Protein AF-0000000078955611 (afdb_homodimer)

Radius of gyration: 29.99 Å; Cα contacts (8 Å, |Δi|>4): 1237; chains: 2; bounding box: 59×89×64 Å

Organism: Drosophila grimshawi (NCBI:txid7222)

Foldseek 3Di:
DWKFKAQFLQLVLLVLLLVCLQAQKWKWKQDPFFIKTWDAGPVNQKIKIKTFGSVNTPDTDDPDIAIFIDGSVVVNVVSVVADRRWMWMWDADRPGQKIWIWTADDVRPDIDIDIDGTDDDDDDPDDDDDDDFQKKKKAFLVVLLVLLVVLVVAAQKWKWKQDQQFIWIKHHHDVGIDIDTDGQDPVRNMDMDHNDIDMFMFGSVVSNSNSSSNVQARMWMWGHDPQFWIWIWDARPPGMIMIMTGGTDDPPDD/DWKFKAQFLQLVLLVLLLVVLQAQKWKWKQDPFFIKTWDAGPVNQKIKIKTFGNVNTPDTDDPDIDIFIDGSVVVNVVSVVADRRWMWMWDADRPGQKIKIWTAHVVRPDIDIDIGGTDDDDDDPDDDDDDDFQKKKKAFLVVLLVLLVVQVVAAQKWKWKDDQQFIWIKHHHDVGIDIDTDGADPVRNMDMDHNDIDIFMFGSVVSNSNSSSNVQARMWMWGHDPQFWIWIWDARPPGMIMIMTGGTDDPPDD

Nearest PDB structures (foldseek):
  5yco-assembly1_D  TM=9.858E-01  e=3.633E-37  Homo sapiens
  5iy4-assembly1_A  TM=9.837E-01  e=1.226E-36  Homo sapiens
  6gis-assembly1_B  TM=9.805E-01  e=6.939E-35  Homo sapiens
  5t9d-assembly1_A  TM=9.634E-01  e=1.148E-28  Saccharomyces cerevisiae S288C
  7tku-assembly1_G  TM=9.289E-01  e=5.915E-29  Saccharomyces cerevisiae

Structure (mmCIF, N/CA/C/O backbone):
data_AF-0000000078955611-model_v1
#
loop_
_entity.id
_entity.type
_entity.pdbx_description
1 polymer 'Proliferating cell nuclear antigen'
#
loop_
_atom_site.group_PDB
_atom_site.id
_atom_site.type_symbol
_atom_site.label_atom_id
_atom_site.label_alt_id
_atom_site.label_comp_id
_atom_site.label_asym_id
_atom_site.label_entity_id
_atom_site.label_seq_id
_atom_site.pdbx_PDB_ins_code
_atom_site.Cartn_x
_atom_site.Cartn_y
_atom_site.Cartn_z
_atom_site.occupancy
_atom_site.B_iso_or_equiv
_atom_site.auth_seq_id
_atom_site.auth_comp_id
_atom_site.auth_asym_id
_atom_site.auth_atom_id
_atom_site.pdbx_PDB_model_num
ATOM 1 N N . MET A 1 1 ? 25.828 -14.945 -8.719 1 92.38 1 MET A N 1
ATOM 2 C CA . MET A 1 1 ? 24.969 -13.773 -8.555 1 92.38 1 MET A CA 1
ATOM 3 C C . MET A 1 1 ? 23.703 -13.906 -9.406 1 92.38 1 MET A C 1
ATOM 5 O O . MET A 1 1 ? 23.766 -14.367 -10.547 1 92.38 1 MET A O 1
ATOM 9 N N . PHE A 1 2 ? 22.688 -13.711 -8.867 1 97.75 2 PHE A N 1
ATOM 10 C CA . PHE A 1 2 ? 21.406 -13.703 -9.555 1 97.75 2 PHE A CA 1
ATOM 11 C C . PHE A 1 2 ? 20.844 -12.289 -9.633 1 97.75 2 PHE A C 1
ATOM 13 O O . PHE A 1 2 ? 20.859 -11.547 -8.648 1 97.75 2 PHE A O 1
ATOM 20 N N . GLU A 1 3 ? 20.344 -11.898 -10.797 1 98.38 3 GLU A N 1
ATOM 21 C CA . GLU A 1 3 ? 19.672 -10.617 -11 1 98.38 3 GLU A CA 1
ATOM 22 C C . GLU A 1 3 ? 18.641 -10.703 -12.117 1 98.38 3 GLU A C 1
ATOM 24 O O . GLU A 1 3 ? 18.906 -11.258 -13.18 1 98.38 3 GLU A O 1
ATOM 29 N N . ALA A 1 4 ? 17.469 -10.242 -11.867 1 98.62 4 ALA A N 1
ATOM 30 C CA . ALA A 1 4 ? 16.391 -10.188 -12.852 1 98.62 4 ALA A CA 1
ATOM 31 C C . ALA A 1 4 ? 15.641 -8.867 -12.773 1 98.62 4 ALA A C 1
ATOM 33 O O . ALA A 1 4 ? 15.32 -8.391 -11.68 1 98.62 4 ALA A O 1
ATOM 34 N N . ARG A 1 5 ? 15.344 -8.227 -13.953 1 98.56 5 ARG A N 1
ATOM 35 C CA . ARG A 1 5 ? 14.68 -6.93 -13.984 1 98.56 5 ARG A CA 1
ATOM 36 C C . ARG A 1 5 ? 13.422 -6.98 -14.844 1 98.56 5 ARG A C 1
ATOM 38 O O . ARG A 1 5 ? 13.438 -7.535 -15.945 1 98.56 5 ARG A O 1
ATOM 45 N N . LEU A 1 6 ? 12.336 -6.5 -14.297 1 97.75 6 LEU A N 1
ATOM 46 C CA . LEU A 1 6 ? 11.094 -6.273 -15.023 1 97.75 6 LEU A CA 1
ATOM 47 C C . LEU A 1 6 ? 10.82 -4.781 -15.18 1 97.75 6 LEU A C 1
ATOM 49 O O . LEU A 1 6 ? 11.055 -4.004 -14.25 1 97.75 6 LEU A O 1
ATOM 53 N N . GLY A 1 7 ? 10.234 -4.383 -16.312 1 95.25 7 GLY A N 1
ATOM 54 C CA . GLY A 1 7 ? 9.93 -2.986 -16.562 1 95.25 7 GLY A CA 1
ATOM 55 C C . GLY A 1 7 ? 8.734 -2.484 -15.773 1 95.25 7 GLY A C 1
ATOM 56 O O . GLY A 1 7 ? 8.531 -1.275 -15.633 1 95.25 7 GLY A O 1
ATOM 57 N N . SER A 1 8 ? 7.949 -3.359 -15.352 1 95.5 8 SER A N 1
ATOM 58 C CA . SER A 1 8 ? 6.789 -3.051 -14.523 1 95.5 8 SER A CA 1
ATOM 59 C C . SER A 1 8 ? 6.621 -4.066 -13.398 1 95.5 8 SER A C 1
ATOM 61 O O . SER A 1 8 ? 6.848 -5.262 -13.602 1 95.5 8 SER A O 1
ATOM 63 N N . THR A 1 9 ? 6.242 -3.512 -12.305 1 97.38 9 THR A N 1
ATOM 64 C CA . THR A 1 9 ? 6.07 -4.359 -11.133 1 97.38 9 THR A CA 1
ATOM 65 C C . THR A 1 9 ? 4.734 -5.098 -11.188 1 97.38 9 THR A C 1
ATOM 67 O O . THR A 1 9 ? 4.531 -6.074 -10.461 1 97.38 9 THR A O 1
ATOM 70 N N . THR A 1 10 ? 3.857 -4.727 -12.047 1 97.75 10 THR A N 1
ATOM 71 C CA . THR A 1 10 ? 2.498 -5.25 -12.125 1 97.75 10 THR A CA 1
ATOM 72 C C . THR A 1 10 ? 2.512 -6.762 -12.336 1 97.75 10 THR A C 1
ATOM 74 O O . THR A 1 10 ? 1.802 -7.5 -11.648 1 97.75 10 THR A O 1
ATOM 77 N N . LEU A 1 11 ? 3.346 -7.195 -13.273 1 97.31 11 LEU A N 1
ATOM 78 C CA . LEU A 1 11 ? 3.395 -8.625 -13.578 1 97.31 11 LEU A CA 1
ATOM 79 C C . LEU A 1 11 ? 3.809 -9.43 -12.352 1 97.31 11 LEU A C 1
ATOM 81 O O . LEU A 1 11 ? 3.176 -10.43 -12.023 1 97.31 11 LEU A O 1
ATOM 85 N N . LEU A 1 12 ? 4.844 -9.016 -11.711 1 97.94 12 LEU A N 1
ATOM 86 C CA . LEU A 1 12 ? 5.336 -9.719 -10.531 1 97.94 12 LEU A CA 1
ATOM 87 C C . LEU A 1 12 ? 4.285 -9.734 -9.43 1 97.94 12 LEU A C 1
ATOM 89 O O . LEU A 1 12 ? 4.105 -10.75 -8.758 1 97.94 12 LEU A O 1
ATOM 93 N N . LYS A 1 13 ? 3.598 -8.648 -9.242 1 98.19 13 LYS A N 1
ATOM 94 C CA . LYS A 1 13 ? 2.506 -8.578 -8.273 1 98.19 13 LYS A CA 1
ATOM 95 C C . LYS A 1 13 ? 1.448 -9.641 -8.562 1 98.19 13 LYS A C 1
ATOM 97 O O . LYS A 1 13 ? 1.018 -10.352 -7.656 1 98.19 13 LYS A O 1
ATOM 102 N N . LYS A 1 14 ? 1.051 -9.711 -9.797 1 98.12 14 LYS A N 1
ATOM 103 C CA . LYS A 1 14 ? 0.023 -10.664 -10.195 1 98.12 14 LYS A CA 1
ATOM 104 C C . LYS A 1 14 ? 0.478 -12.102 -9.93 1 98.12 14 LYS A C 1
ATOM 106 O O . LYS A 1 14 ? -0.3 -12.93 -9.453 1 98.12 14 LYS A O 1
ATOM 111 N N . ILE A 1 15 ? 1.679 -12.367 -10.234 1 98.44 15 ILE A N 1
ATOM 112 C CA . ILE A 1 15 ? 2.232 -13.703 -10.07 1 98.44 15 ILE A CA 1
ATOM 113 C C . ILE A 1 15 ? 2.232 -14.086 -8.594 1 98.44 15 ILE A C 1
ATOM 115 O O . ILE A 1 15 ? 1.737 -15.148 -8.219 1 98.44 15 ILE A O 1
ATOM 119 N N . VAL A 1 16 ? 2.789 -13.242 -7.77 1 98.5 16 VAL A N 1
ATOM 120 C CA . VAL A 1 16 ? 2.902 -13.539 -6.348 1 98.5 16 VAL A CA 1
ATOM 121 C C . VAL A 1 16 ? 1.51 -13.641 -5.727 1 98.5 16 VAL A C 1
ATOM 123 O O . VAL A 1 16 ? 1.27 -14.477 -4.852 1 98.5 16 VAL A O 1
ATOM 126 N N . ASP A 1 17 ? 0.599 -12.789 -6.152 1 98.12 17 ASP A N 1
ATOM 127 C CA . ASP A 1 17 ? -0.78 -12.859 -5.68 1 98.12 17 ASP A CA 1
ATOM 128 C C . ASP A 1 17 ? -1.396 -14.227 -5.992 1 98.12 17 ASP A C 1
ATOM 130 O O . ASP A 1 17 ? -2.113 -14.789 -5.164 1 98.12 17 ASP A O 1
ATOM 134 N N . ALA A 1 18 ? -1.087 -14.703 -7.145 1 98.31 18 ALA A N 1
ATOM 135 C CA . ALA A 1 18 ? -1.608 -15.992 -7.582 1 98.31 18 ALA A CA 1
ATOM 136 C C . ALA A 1 18 ? -1.003 -17.141 -6.77 1 98.31 18 ALA A C 1
ATOM 138 O O . ALA A 1 18 ? -1.663 -18.141 -6.523 1 98.31 18 ALA A O 1
ATOM 139 N N . LEU A 1 19 ? 0.182 -17.016 -6.383 1 98.06 19 LEU A N 1
ATOM 140 C CA . LEU A 1 19 ? 0.903 -18.078 -5.684 1 98.06 19 LEU A CA 1
ATOM 141 C C . LEU A 1 19 ? 0.545 -18.094 -4.199 1 98.06 19 LEU A C 1
ATOM 143 O O . LEU A 1 19 ? 0.319 -19.156 -3.623 1 98.06 19 LEU A O 1
ATOM 147 N N . LYS A 1 20 ? 0.491 -16.922 -3.627 1 97.25 20 LYS A N 1
ATOM 148 C CA . LYS A 1 20 ? 0.401 -16.812 -2.176 1 97.25 20 LYS A CA 1
ATOM 149 C C . LYS A 1 20 ? -0.937 -17.328 -1.662 1 97.25 20 LYS A C 1
ATOM 151 O O . LYS A 1 20 ? -1.072 -17.656 -0.478 1 97.25 20 LYS A O 1
ATOM 156 N N . GLU A 1 21 ? -1.94 -17.312 -2.514 1 95.12 21 GLU A N 1
ATOM 157 C CA . GLU A 1 21 ? -3.256 -17.812 -2.119 1 95.12 21 GLU A CA 1
ATOM 158 C C . GLU A 1 21 ? -3.209 -19.297 -1.79 1 95.12 21 GLU A C 1
ATOM 160 O O . GLU A 1 21 ? -3.99 -19.781 -0.967 1 95.12 21 GLU A O 1
ATOM 165 N N . ILE A 1 22 ? -2.277 -20.016 -2.383 1 95.75 22 ILE A N 1
ATOM 166 C CA . ILE A 1 22 ? -2.193 -21.469 -2.244 1 95.75 22 ILE A CA 1
ATOM 167 C C . ILE A 1 22 ? -0.992 -21.828 -1.375 1 95.75 22 ILE A C 1
ATOM 169 O O . ILE A 1 22 ? -1.061 -22.766 -0.573 1 95.75 22 ILE A O 1
ATOM 173 N N . LEU A 1 23 ? 0.065 -21.078 -1.567 1 95.88 23 LEU A N 1
ATOM 174 C CA . LEU A 1 23 ? 1.323 -21.359 -0.886 1 95.88 23 LEU A CA 1
ATOM 175 C C . LEU A 1 23 ? 1.663 -20.266 0.109 1 95.88 23 LEU A C 1
ATOM 177 O O . LEU A 1 23 ? 1.595 -19.078 -0.225 1 95.88 23 LEU A O 1
ATOM 181 N N . SER A 1 24 ? 2.062 -20.656 1.296 1 95.75 24 SER A N 1
ATOM 182 C CA . SER A 1 24 ? 2.549 -19.672 2.254 1 95.75 24 SER A CA 1
ATOM 183 C C . SER A 1 24 ? 4.02 -19.344 2.018 1 95.75 24 SER A C 1
ATOM 185 O O . SER A 1 24 ? 4.414 -18.188 2.018 1 95.75 24 SER A O 1
ATOM 187 N N . GLN A 1 25 ? 4.762 -20.406 1.801 1 95.88 25 GLN A N 1
ATOM 188 C CA . GLN A 1 25 ? 6.188 -20.312 1.51 1 95.88 25 GLN A CA 1
ATOM 189 C C . GLN A 1 25 ? 6.559 -21.203 0.327 1 95.88 25 GLN A C 1
ATOM 191 O O . GLN A 1 25 ? 5.891 -22.203 0.058 1 95.88 25 GLN A O 1
ATOM 196 N N . SER A 1 26 ? 7.59 -20.75 -0.369 1 94.88 26 SER A N 1
ATOM 197 C CA . SER A 1 26 ? 8.07 -21.578 -1.478 1 94.88 26 SER A CA 1
ATOM 198 C C . SER A 1 26 ? 9.469 -21.156 -1.903 1 94.88 26 SER A C 1
ATOM 200 O O . SER A 1 26 ? 9.992 -20.141 -1.44 1 94.88 26 SER A O 1
ATOM 202 N N . THR A 1 27 ? 10.039 -22.016 -2.734 1 95.56 27 THR A N 1
ATOM 203 C CA . THR A 1 27 ? 11.398 -21.766 -3.219 1 95.56 27 THR A CA 1
ATOM 204 C C . THR A 1 27 ? 11.383 -21.375 -4.695 1 95.56 27 THR A C 1
ATOM 206 O O . THR A 1 27 ? 10.727 -22.031 -5.508 1 95.56 27 THR A O 1
ATOM 209 N N . LEU A 1 28 ? 12.039 -20.375 -4.988 1 95.88 28 LEU A N 1
ATOM 210 C CA . LEU A 1 28 ? 12.32 -20.016 -6.375 1 95.88 28 LEU A CA 1
ATOM 211 C C . LEU A 1 28 ? 13.648 -20.594 -6.828 1 95.88 28 LEU A C 1
ATOM 213 O O . LEU A 1 28 ? 14.703 -20.266 -6.27 1 95.88 28 LEU A O 1
ATOM 217 N N . ASP A 1 29 ? 13.586 -21.344 -7.789 1 95.31 29 ASP A N 1
ATOM 218 C CA . ASP A 1 29 ? 14.805 -21.891 -8.375 1 95.31 29 ASP A CA 1
ATOM 219 C C . ASP A 1 29 ? 15.227 -21.094 -9.602 1 95.31 29 ASP A C 1
ATOM 221 O O . ASP A 1 29 ? 14.539 -21.109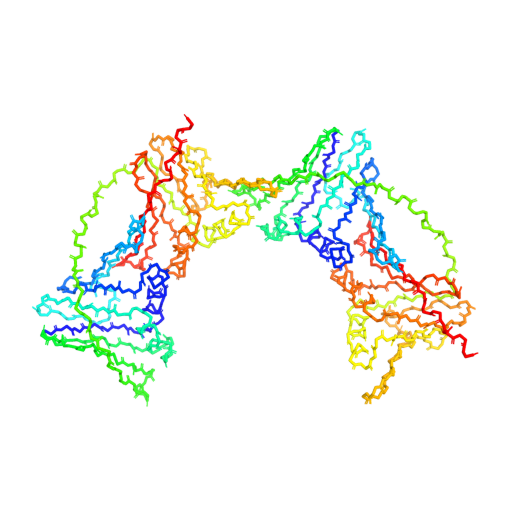 -10.625 1 95.31 29 ASP A O 1
ATOM 225 N N . CYS A 1 30 ? 16.375 -20.484 -9.484 1 96.75 30 CYS A N 1
ATOM 226 C CA . CYS A 1 30 ? 16.859 -19.625 -10.555 1 96.75 30 CYS A CA 1
ATOM 227 C C . CYS A 1 30 ? 18.062 -20.25 -11.258 1 96.75 30 CYS A C 1
ATOM 229 O O . CYS A 1 30 ? 18.969 -20.75 -10.609 1 96.75 30 CYS A O 1
ATOM 231 N N . SER A 1 31 ? 18.031 -20.25 -12.523 1 97.56 31 SER A N 1
ATOM 232 C CA . SER A 1 31 ? 19.109 -20.734 -13.375 1 97.56 31 SER A CA 1
ATOM 233 C C . SER A 1 31 ? 19.328 -19.797 -14.562 1 97.56 31 SER A C 1
ATOM 235 O O . SER A 1 31 ? 18.688 -18.75 -14.672 1 97.56 31 SER A O 1
ATOM 237 N N . ALA A 1 32 ? 20.281 -20.188 -15.438 1 97.62 32 ALA A N 1
ATOM 238 C CA . ALA A 1 32 ? 20.562 -19.375 -16.625 1 97.62 32 ALA A CA 1
ATOM 239 C C . ALA A 1 32 ? 19.359 -19.297 -17.547 1 97.62 32 ALA A C 1
ATOM 241 O O . ALA A 1 32 ? 19.234 -18.344 -18.328 1 97.62 32 ALA A O 1
ATOM 242 N N . SER A 1 33 ? 18.469 -20.234 -17.391 1 97.81 33 SER A N 1
ATOM 243 C CA . SER A 1 33 ? 17.344 -20.312 -18.312 1 97.81 33 SER A CA 1
ATOM 244 C C . SER A 1 33 ? 16.141 -19.531 -17.797 1 97.81 33 SER A C 1
ATOM 246 O O . SER A 1 33 ? 15.227 -19.219 -18.562 1 97.81 33 SER A O 1
ATOM 248 N N . GLY A 1 34 ? 16.078 -19.297 -16.531 1 98.31 34 GLY A N 1
ATOM 249 C CA . GLY A 1 34 ? 14.945 -18.594 -15.977 1 98.31 34 GLY A CA 1
ATOM 250 C C . GLY A 1 34 ? 14.641 -18.984 -14.539 1 98.31 34 GLY A C 1
ATOM 251 O O . GLY A 1 34 ? 15.539 -19.422 -13.812 1 98.31 34 GLY A O 1
ATOM 252 N N . ILE A 1 35 ? 13.445 -18.75 -14.117 1 98 35 ILE A N 1
ATOM 253 C CA . ILE A 1 35 ? 13.016 -18.984 -12.742 1 98 35 ILE A CA 1
ATOM 254 C C . ILE A 1 35 ? 11.906 -20.031 -12.719 1 98 35 ILE A C 1
ATOM 256 O O . ILE A 1 35 ? 10.961 -19.969 -13.516 1 98 35 ILE A O 1
ATOM 260 N N . GLN A 1 36 ? 12.023 -20.953 -11.82 1 96.31 36 GLN A N 1
ATOM 261 C CA . GLN A 1 36 ? 11.008 -21.984 -11.648 1 96.31 36 GLN A CA 1
ATOM 262 C C . GLN A 1 36 ? 10.594 -22.109 -10.188 1 96.31 36 GLN A C 1
ATOM 264 O O . GLN A 1 36 ? 11.359 -21.781 -9.281 1 96.31 36 GLN A O 1
ATOM 269 N N . LEU A 1 37 ? 9.406 -22.516 -10.016 1 95.81 37 LEU A N 1
ATOM 270 C CA . LEU A 1 37 ? 8.852 -22.797 -8.695 1 95.81 37 LEU A CA 1
ATOM 271 C C . LEU A 1 37 ? 7.926 -24.016 -8.742 1 95.81 37 LEU A C 1
ATOM 273 O O . LEU A 1 37 ? 7.156 -24.172 -9.695 1 95.81 37 LEU A O 1
ATOM 277 N N . GLN A 1 38 ? 8.078 -24.891 -7.832 1 94.62 38 GLN A N 1
ATOM 278 C CA . GLN A 1 38 ? 7.184 -26.031 -7.668 1 94.62 38 GLN A CA 1
ATOM 279 C C . GLN A 1 38 ? 6.977 -26.359 -6.195 1 94.62 38 GLN A C 1
ATOM 281 O O . GLN A 1 38 ? 7.938 -26.453 -5.434 1 94.62 38 GLN A O 1
ATOM 286 N N . ALA A 1 39 ? 5.754 -26.484 -5.797 1 93.5 39 ALA A N 1
ATOM 287 C CA . ALA A 1 39 ? 5.469 -26.812 -4.402 1 93.5 39 ALA A CA 1
ATOM 288 C C . ALA A 1 39 ? 4.035 -27.312 -4.242 1 93.5 39 ALA A C 1
ATOM 290 O O . ALA A 1 39 ? 3.156 -26.969 -5.031 1 93.5 39 ALA A O 1
ATOM 291 N N . MET A 1 40 ? 3.824 -28.172 -3.281 1 92.81 40 MET A N 1
ATOM 292 C CA . MET A 1 40 ? 2.48 -28.578 -2.895 1 92.81 40 MET A CA 1
ATOM 293 C C . MET A 1 40 ? 1.934 -27.703 -1.78 1 92.81 40 MET A C 1
ATOM 295 O O . MET A 1 40 ? 2.701 -27.078 -1.039 1 92.81 40 MET A O 1
ATOM 299 N N . ASP A 1 41 ? 0.669 -27.641 -1.816 1 92.38 41 ASP A N 1
ATOM 300 C CA . ASP A 1 41 ? 0.079 -26.938 -0.675 1 92.38 41 ASP A CA 1
ATOM 301 C C . ASP A 1 41 ? 0.225 -27.766 0.603 1 92.38 41 ASP A C 1
ATOM 303 O O . ASP A 1 41 ? 0.643 -28.922 0.556 1 92.38 41 ASP A O 1
ATOM 307 N N . ASN A 1 42 ? -0.106 -27.203 1.64 1 90.31 42 ASN A N 1
ATOM 308 C CA . ASN A 1 42 ? 0.1 -27.828 2.938 1 90.31 42 ASN A CA 1
ATOM 309 C C . ASN A 1 42 ? -0.66 -29.156 3.041 1 90.31 42 ASN A C 1
ATOM 311 O O . ASN A 1 42 ? -0.178 -30.109 3.66 1 90.31 42 ASN A O 1
ATOM 315 N N . SER A 1 43 ? -1.758 -29.297 2.406 1 91.12 43 SER A N 1
ATOM 316 C CA . SER A 1 43 ? -2.594 -30.484 2.48 1 91.12 43 SER A CA 1
ATOM 317 C C . SER A 1 43 ? -2.152 -31.531 1.464 1 91.12 43 SER A C 1
ATOM 319 O O . SER A 1 43 ? -2.627 -32.656 1.491 1 91.12 43 SER A O 1
ATOM 321 N N . HIS A 1 44 ? -1.32 -31.172 0.549 1 91.44 44 HIS A N 1
ATOM 322 C CA . HIS A 1 44 ? -0.775 -32.031 -0.484 1 91.44 44 HIS A CA 1
ATOM 323 C C . HIS A 1 44 ? -1.859 -32.469 -1.462 1 91.44 44 HIS A C 1
ATOM 325 O O . HIS A 1 44 ? -1.781 -33.562 -2.033 1 91.44 44 HIS A O 1
ATOM 331 N N . VAL A 1 45 ? -2.816 -31.688 -1.546 1 93.56 45 VAL A N 1
ATOM 332 C CA . VAL A 1 45 ? -3.928 -31.984 -2.443 1 93.56 45 VAL A CA 1
ATOM 333 C C . VAL A 1 45 ? -3.686 -31.312 -3.799 1 93.56 45 VAL A C 1
ATOM 335 O O . VAL A 1 45 ? -4.121 -31.828 -4.832 1 93.56 45 VAL A O 1
ATOM 338 N N . SER A 1 46 ? -2.988 -30.219 -3.768 1 94.75 46 SER A N 1
ATOM 339 C CA . SER A 1 46 ? -2.699 -29.484 -5 1 94.75 46 SER A CA 1
ATOM 340 C C . SER A 1 46 ? -1.207 -29.219 -5.137 1 94.75 46 SER A C 1
ATOM 342 O O . SER A 1 46 ? -0.486 -29.141 -4.141 1 94.75 46 SER A O 1
ATOM 344 N N . LEU A 1 47 ? -0.785 -29.172 -6.367 1 94.5 47 LEU A N 1
ATOM 345 C CA . LEU A 1 47 ? 0.583 -28.812 -6.73 1 94.5 47 LEU A CA 1
ATOM 346 C C . LEU A 1 47 ? 0.609 -27.594 -7.641 1 94.5 47 LEU A C 1
ATOM 348 O O . LEU A 1 47 ? -0.195 -27.484 -8.57 1 94.5 47 LEU A O 1
ATOM 352 N N . VAL A 1 48 ? 1.469 -26.672 -7.297 1 96.25 48 VAL A N 1
ATOM 353 C CA . VAL A 1 48 ? 1.65 -25.469 -8.117 1 96.25 48 VAL A CA 1
ATOM 354 C C . VAL A 1 48 ? 3.029 -25.5 -8.773 1 96.25 48 VAL A C 1
ATOM 356 O O . VAL A 1 48 ? 4.023 -25.828 -8.125 1 96.25 48 VAL A O 1
ATOM 359 N N . ALA A 1 49 ? 3 -25.219 -10.047 1 95.94 49 ALA A N 1
ATOM 360 C CA . ALA A 1 49 ? 4.246 -25.078 -10.797 1 95.94 49 ALA A CA 1
ATOM 361 C C . ALA A 1 49 ? 4.27 -23.75 -11.562 1 95.94 49 ALA A C 1
ATOM 363 O O . ALA A 1 49 ? 3.275 -23.375 -12.188 1 95.94 49 ALA A O 1
ATOM 364 N N . MET A 1 50 ? 5.398 -23.078 -11.5 1 97.25 50 MET A N 1
ATOM 365 C CA . MET A 1 50 ? 5.59 -21.828 -12.258 1 97.25 50 MET A CA 1
ATOM 366 C C . MET A 1 50 ? 6.914 -21.859 -13.016 1 97.25 50 MET A C 1
ATOM 368 O O . MET A 1 50 ? 7.926 -22.328 -12.484 1 97.25 50 MET A O 1
ATOM 372 N N . SER A 1 51 ? 6.828 -21.359 -14.172 1 97.69 51 SER A N 1
ATOM 373 C CA . SER A 1 51 ? 8.031 -21.219 -14.984 1 97.69 51 SER A CA 1
ATOM 374 C C . SER A 1 51 ? 8.062 -19.875 -15.703 1 97.69 51 SER A C 1
ATOM 376 O O . SER A 1 51 ? 7.102 -19.5 -16.375 1 97.69 51 SER A O 1
ATOM 378 N N . LEU A 1 52 ? 9.109 -19.156 -15.492 1 98.44 52 LEU A N 1
ATOM 379 C CA . LEU A 1 52 ? 9.414 -17.922 -16.219 1 98.44 52 LEU A CA 1
ATOM 380 C C . LEU A 1 52 ? 10.758 -18.047 -16.953 1 98.44 52 LEU A C 1
ATOM 382 O O . LEU A 1 52 ? 11.797 -18.172 -16.312 1 98.44 52 LEU A O 1
ATOM 386 N N . SER A 1 53 ? 10.688 -17.969 -18.25 1 98.44 53 SER A N 1
ATOM 387 C CA . SER A 1 53 ? 11.938 -17.969 -18.984 1 98.44 53 SER A CA 1
ATOM 388 C C . SER A 1 53 ? 12.664 -16.625 -18.844 1 98.44 53 SER A C 1
ATOM 390 O O . SER A 1 53 ? 12.07 -15.641 -18.406 1 98.44 53 SER A O 1
ATOM 392 N N . ARG A 1 54 ? 13.93 -16.609 -19.172 1 97.94 54 ARG A N 1
ATOM 393 C CA . ARG A 1 54 ? 14.719 -15.383 -19.062 1 97.94 54 ARG A CA 1
ATOM 394 C C . ARG A 1 54 ? 14.148 -14.289 -19.953 1 97.94 54 ARG A C 1
ATOM 396 O O . ARG A 1 54 ? 14.352 -13.102 -19.703 1 97.94 54 ARG A O 1
ATOM 403 N N . GLU A 1 55 ? 13.406 -14.703 -21.016 1 97.75 55 GLU A N 1
ATOM 404 C CA . GLU A 1 55 ? 12.844 -13.766 -21.984 1 97.75 55 GLU A CA 1
ATOM 405 C C . GLU A 1 55 ? 11.703 -12.953 -21.359 1 97.75 55 GLU A C 1
ATOM 407 O O . GLU A 1 55 ? 11.289 -11.93 -21.922 1 97.75 55 GLU A O 1
ATOM 412 N N . CYS A 1 56 ? 11.219 -13.367 -20.203 1 97.19 56 CYS A N 1
ATOM 413 C CA . CYS A 1 56 ? 10.172 -12.625 -19.516 1 97.19 56 CYS A CA 1
ATOM 414 C C . CYS A 1 56 ? 10.727 -11.352 -18.875 1 97.19 56 CYS A C 1
ATOM 416 O O . CYS A 1 56 ? 9.961 -10.461 -18.5 1 97.19 56 CYS A O 1
ATOM 418 N N . PHE A 1 57 ? 12.047 -11.227 -18.844 1 98.12 57 PHE A N 1
ATOM 419 C CA . PHE A 1 57 ? 12.695 -10.141 -18.109 1 98.12 57 PHE A CA 1
ATOM 420 C C . PHE A 1 57 ? 13.422 -9.203 -19.062 1 98.12 57 PHE A C 1
ATOM 422 O O . PHE A 1 57 ? 13.945 -9.641 -20.094 1 98.12 57 PHE A O 1
ATOM 429 N N . GLU A 1 58 ? 13.391 -7.938 -18.703 1 97.75 58 GLU A N 1
ATOM 430 C CA . GLU A 1 58 ? 14.18 -6.973 -19.469 1 97.75 58 GLU A CA 1
ATOM 431 C C . GLU A 1 58 ? 15.672 -7.277 -19.359 1 97.75 58 GLU A C 1
ATOM 433 O O . GLU A 1 58 ? 16.406 -7.117 -20.344 1 97.75 58 GLU A O 1
ATOM 438 N N . ARG A 1 59 ? 16.141 -7.637 -18.266 1 97.69 59 ARG A N 1
ATOM 439 C CA . ARG A 1 59 ? 17.484 -8.086 -17.953 1 97.69 59 ARG A CA 1
ATOM 440 C C . ARG A 1 59 ? 17.453 -9.32 -17.062 1 97.69 59 ARG A C 1
ATOM 442 O O . ARG A 1 59 ? 16.641 -9.406 -16.141 1 97.69 59 ARG A O 1
ATOM 449 N N . TYR A 1 60 ? 18.297 -10.227 -17.391 1 98.5 60 TYR A N 1
ATOM 450 C CA . TYR A 1 60 ? 18.359 -11.461 -16.625 1 98.5 60 TYR A CA 1
ATOM 451 C C . TYR A 1 60 ? 19.781 -12.008 -16.594 1 98.5 60 TYR A C 1
ATOM 453 O O . TYR A 1 60 ? 20.438 -12.117 -17.625 1 98.5 60 TYR A O 1
ATOM 461 N N . ARG A 1 61 ? 20.25 -12.258 -15.367 1 98 61 ARG A N 1
ATOM 462 C CA . ARG A 1 61 ? 21.562 -12.859 -15.18 1 98 61 ARG A CA 1
ATOM 463 C C . ARG A 1 61 ? 21.547 -13.844 -14.016 1 98 61 ARG A C 1
ATOM 465 O O . ARG A 1 61 ? 21.016 -13.555 -12.945 1 98 61 ARG A O 1
ATOM 472 N N . CYS A 1 62 ? 22.047 -14.992 -14.281 1 97.62 62 CYS A N 1
ATOM 473 C CA . CYS A 1 62 ? 22.219 -16 -13.242 1 97.62 62 CYS A CA 1
ATOM 474 C C . CYS A 1 62 ? 23.484 -16.828 -13.484 1 97.62 62 CYS A C 1
ATOM 476 O O . CYS A 1 62 ? 23.484 -17.75 -14.297 1 97.62 62 CYS A O 1
ATOM 478 N N . ASP A 1 63 ? 24.531 -16.531 -12.719 1 96 63 ASP A N 1
ATOM 479 C CA . ASP A 1 63 ? 25.844 -17.109 -12.945 1 96 63 ASP A CA 1
ATOM 480 C C . ASP A 1 63 ? 25.906 -18.547 -12.414 1 96 63 ASP A C 1
ATOM 482 O O . ASP A 1 63 ? 26.562 -19.406 -13 1 96 63 ASP A O 1
ATOM 486 N N . ARG A 1 64 ? 25.312 -18.75 -11.273 1 95.06 64 ARG A N 1
ATOM 487 C CA . ARG A 1 64 ? 25.172 -20.062 -10.641 1 95.06 64 ARG A CA 1
ATOM 488 C C . ARG A 1 64 ? 23.719 -20.297 -10.211 1 95.06 64 ARG A C 1
ATOM 490 O O . ARG A 1 64 ? 23.031 -19.375 -9.766 1 95.06 64 ARG A O 1
ATOM 497 N N . ASN A 1 65 ? 23.359 -21.547 -10.359 1 94.56 65 ASN A N 1
ATOM 498 C CA . ASN A 1 65 ? 22.016 -21.859 -9.891 1 94.56 65 ASN A CA 1
ATOM 499 C C . ASN A 1 65 ? 21.844 -21.469 -8.422 1 94.56 65 ASN A C 1
ATOM 501 O O . ASN A 1 65 ? 22.719 -21.734 -7.594 1 94.56 65 ASN A O 1
ATOM 505 N N . VAL A 1 66 ? 20.75 -20.797 -8.172 1 93.56 66 VAL A N 1
ATOM 506 C CA . VAL A 1 66 ? 20.469 -20.375 -6.805 1 93.56 66 VAL A CA 1
ATOM 507 C C . VAL A 1 66 ? 19.031 -20.734 -6.445 1 93.56 66 VAL A C 1
ATOM 509 O O . VAL A 1 66 ? 18.141 -20.672 -7.289 1 93.56 66 VAL A O 1
ATOM 512 N N . SER A 1 67 ? 18.812 -21.188 -5.195 1 93.94 67 SER A N 1
ATOM 513 C CA . SER A 1 67 ? 17.5 -21.453 -4.637 1 93.94 67 SER A CA 1
ATOM 514 C C . SER A 1 67 ? 17.141 -20.438 -3.549 1 93.94 67 SER A C 1
ATOM 516 O O . SER A 1 67 ? 17.859 -20.328 -2.553 1 93.94 67 SER A O 1
ATOM 518 N N . LEU A 1 68 ? 16.047 -19.781 -3.771 1 95.88 68 LEU A N 1
ATOM 519 C CA . LEU A 1 68 ? 15.672 -18.719 -2.861 1 95.88 68 LEU A CA 1
ATOM 520 C C . LEU A 1 68 ? 14.391 -19.047 -2.121 1 95.88 68 LEU A C 1
ATOM 522 O O . LEU A 1 68 ? 13.305 -19.047 -2.711 1 95.88 68 LEU A O 1
ATOM 526 N N . GLY A 1 69 ? 14.438 -19.391 -0.845 1 96.12 69 GLY A N 1
ATOM 527 C CA . GLY A 1 69 ? 13.266 -19.641 -0.019 1 96.12 69 GLY A CA 1
ATOM 528 C C . GLY A 1 69 ? 12.602 -18.359 0.459 1 96.12 69 GLY A C 1
ATOM 529 O O . GLY A 1 69 ? 13.227 -17.547 1.142 1 96.12 69 GLY A O 1
ATOM 530 N N . LEU A 1 70 ? 11.328 -18.297 0.143 1 96.12 70 LEU A N 1
ATOM 531 C CA . LEU A 1 70 ? 10.656 -17.031 0.409 1 96.12 70 LEU A CA 1
ATOM 532 C C . LEU A 1 70 ? 9.352 -17.25 1.159 1 96.12 70 LEU A C 1
ATOM 534 O O . LEU A 1 70 ? 8.672 -18.266 0.949 1 96.12 70 LEU A O 1
ATOM 538 N N . ASP A 1 71 ? 9.023 -16.391 2.07 1 96.75 71 ASP A N 1
ATOM 539 C CA . ASP A 1 71 ? 7.66 -16.188 2.541 1 96.75 71 ASP A CA 1
ATOM 540 C C . ASP A 1 71 ? 6.855 -15.336 1.56 1 96.75 71 ASP A C 1
ATOM 542 O O . ASP A 1 71 ? 7.145 -14.148 1.374 1 96.75 71 ASP A O 1
ATOM 546 N N . LEU A 1 72 ? 5.852 -15.875 1.032 1 97.62 72 LEU A N 1
ATOM 547 C CA . LEU A 1 72 ? 5.168 -15.219 -0.079 1 97.62 72 LEU A CA 1
ATOM 548 C C . LEU A 1 72 ? 4.328 -14.047 0.415 1 97.62 72 LEU A C 1
ATOM 550 O O . LEU A 1 72 ? 4.148 -13.062 -0.304 1 97.62 72 LEU A O 1
ATOM 554 N N . LYS A 1 73 ? 3.805 -14.172 1.607 1 97 73 LYS A N 1
ATOM 555 C CA . LYS A 1 73 ? 3.076 -13.047 2.188 1 97 73 LYS A CA 1
ATOM 556 C C . LYS A 1 73 ? 3.99 -11.836 2.385 1 97 73 LYS A C 1
ATOM 558 O O . LYS A 1 73 ? 3.605 -10.703 2.088 1 97 73 LYS A O 1
ATOM 563 N N . SER A 1 74 ? 5.191 -12.078 2.857 1 96.56 74 SER A N 1
ATOM 564 C CA . SER A 1 74 ? 6.172 -11.016 3.037 1 96.56 74 SER A CA 1
ATOM 565 C C . SER A 1 74 ? 6.551 -10.383 1.702 1 96.56 74 SER A C 1
ATOM 567 O O . SER A 1 74 ? 6.656 -9.156 1.597 1 96.56 74 SER A O 1
ATOM 569 N N . LEU A 1 75 ? 6.754 -11.234 0.785 1 97.88 75 LEU A N 1
ATOM 570 C CA . LEU A 1 75 ? 7.078 -10.734 -0.545 1 97.88 75 LEU A CA 1
ATOM 571 C C . LEU A 1 75 ? 5.953 -9.859 -1.085 1 97.88 75 LEU A C 1
ATOM 573 O O . LEU A 1 75 ? 6.207 -8.797 -1.654 1 97.88 75 LEU A O 1
ATOM 577 N N . MET A 1 76 ? 4.77 -10.281 -0.866 1 97.94 76 MET A N 1
ATOM 578 C CA . MET A 1 76 ? 3.623 -9.5 -1.325 1 97.94 76 MET A CA 1
ATOM 579 C C . MET A 1 76 ? 3.578 -8.141 -0.638 1 97.94 76 MET A C 1
ATOM 581 O O . MET A 1 76 ? 3.268 -7.133 -1.271 1 97.94 76 MET A O 1
ATOM 585 N N . LYS A 1 77 ? 3.857 -8.094 0.629 1 96.5 77 LYS A N 1
ATOM 586 C CA . LYS A 1 77 ? 3.887 -6.84 1.375 1 96.5 77 LYS A CA 1
ATOM 587 C C . LYS A 1 77 ? 4.844 -5.84 0.729 1 96.5 77 LYS A C 1
ATOM 589 O O . LYS A 1 77 ? 4.512 -4.66 0.585 1 96.5 77 LYS A O 1
ATOM 594 N N . VAL A 1 78 ? 5.98 -6.312 0.341 1 97.25 78 VAL A N 1
ATOM 595 C CA . VAL A 1 78 ? 6.988 -5.469 -0.293 1 97.25 78 VAL A CA 1
ATOM 596 C C . VAL A 1 78 ? 6.484 -5 -1.656 1 97.25 78 VAL A C 1
ATOM 598 O O . VAL A 1 78 ? 6.59 -3.816 -1.991 1 97.25 78 VAL A O 1
ATOM 601 N N . LEU A 1 79 ? 5.938 -5.902 -2.379 1 97.81 79 LEU A N 1
ATOM 602 C CA . LEU A 1 79 ? 5.477 -5.582 -3.727 1 97.81 79 LEU A CA 1
ATOM 603 C C . LEU A 1 79 ? 4.344 -4.562 -3.688 1 97.81 79 LEU A C 1
ATOM 605 O O . LEU A 1 79 ? 4.215 -3.736 -4.594 1 97.81 79 LEU A O 1
ATOM 609 N N . LYS A 1 80 ? 3.527 -4.594 -2.666 1 96.44 80 LYS A N 1
ATOM 610 C CA . LYS A 1 80 ? 2.42 -3.656 -2.516 1 96.44 80 LYS A CA 1
ATOM 611 C C . LYS A 1 80 ? 2.93 -2.24 -2.268 1 96.44 80 LYS A C 1
ATOM 613 O O . LYS A 1 80 ? 2.203 -1.267 -2.48 1 96.44 80 LYS A O 1
ATOM 618 N N . CYS A 1 81 ? 4.129 -2.129 -1.831 1 94.56 81 CYS A N 1
ATOM 619 C CA . CYS A 1 81 ? 4.711 -0.821 -1.55 1 94.56 81 CYS A CA 1
ATOM 620 C C . CYS A 1 81 ? 5.137 -0.125 -2.838 1 94.56 81 CYS A C 1
ATOM 622 O O . CYS A 1 81 ? 5.371 1.084 -2.844 1 94.56 81 CYS A O 1
ATOM 624 N N . ALA A 1 82 ? 5.285 -0.793 -3.891 1 94.12 82 ALA A N 1
ATOM 625 C CA . ALA A 1 82 ? 5.723 -0.226 -5.164 1 94.12 82 ALA A CA 1
ATOM 626 C C . ALA A 1 82 ? 4.531 0.111 -6.055 1 94.12 82 ALA A C 1
ATOM 628 O O . ALA A 1 82 ? 3.473 -0.511 -5.945 1 94.12 82 ALA A O 1
ATOM 629 N N . SER A 1 83 ? 4.75 1.127 -6.82 1 92.19 83 SER A N 1
ATOM 630 C CA . SER A 1 83 ? 3.779 1.383 -7.879 1 92.19 83 SER A CA 1
ATOM 631 C C . SER A 1 83 ? 3.852 0.313 -8.961 1 92.19 83 SER A C 1
ATOM 633 O O . SER A 1 83 ? 4.934 -0.184 -9.281 1 92.19 83 SER A O 1
ATOM 635 N N . GLY A 1 84 ? 2.725 0.042 -9.523 1 94.62 84 GLY A N 1
ATOM 636 C CA . GLY A 1 84 ? 2.668 -0.947 -10.586 1 94.62 84 GLY A CA 1
ATOM 637 C C . GLY A 1 84 ? 3.531 -0.586 -11.781 1 94.62 84 GLY A C 1
ATOM 638 O O . GLY A 1 84 ? 4.039 -1.469 -12.477 1 94.62 84 GLY A O 1
ATOM 639 N N . ASP A 1 85 ? 3.738 0.698 -11.945 1 94.31 85 ASP A N 1
ATOM 640 C CA . ASP A 1 85 ? 4.461 1.179 -13.117 1 94.31 85 ASP A CA 1
ATOM 641 C C . ASP A 1 85 ? 5.965 1.243 -12.852 1 94.31 85 ASP A C 1
ATOM 643 O O . ASP A 1 85 ? 6.754 1.467 -13.766 1 94.31 85 ASP A O 1
ATOM 647 N N . ASP A 1 86 ? 6.328 1.034 -11.633 1 95.31 86 ASP A N 1
ATOM 648 C CA . ASP A 1 86 ? 7.75 1.042 -11.297 1 95.31 86 ASP A CA 1
ATOM 649 C C . ASP A 1 86 ? 8.461 -0.172 -11.891 1 95.31 86 ASP A C 1
ATOM 651 O O . ASP A 1 86 ? 7.902 -1.271 -11.922 1 95.31 86 ASP A O 1
ATOM 655 N N . ALA A 1 87 ? 9.703 0.058 -12.359 1 97.19 87 ALA A N 1
ATOM 656 C CA . ALA A 1 87 ? 10.562 -1.085 -12.664 1 97.19 87 ALA A CA 1
ATOM 657 C C . ALA A 1 87 ? 11.016 -1.788 -11.383 1 97.19 87 ALA A C 1
ATOM 659 O O . ALA A 1 87 ? 11.094 -1.167 -10.32 1 97.19 87 ALA A O 1
ATOM 660 N N . VAL A 1 88 ? 11.25 -3.07 -11.492 1 98.06 88 VAL A N 1
ATOM 661 C CA . VAL A 1 88 ? 11.711 -3.814 -10.32 1 98.06 88 VAL A CA 1
ATOM 662 C C . VAL A 1 88 ? 12.898 -4.691 -10.695 1 98.06 88 VAL A C 1
ATOM 664 O O . VAL A 1 88 ? 12.883 -5.355 -11.734 1 98.06 88 VAL A O 1
ATOM 667 N N . THR A 1 89 ? 13.938 -4.617 -9.906 1 98.38 89 THR A N 1
ATOM 668 C CA . THR A 1 89 ? 15.086 -5.512 -9.992 1 98.38 89 THR A CA 1
ATOM 669 C C . THR A 1 89 ? 15.172 -6.402 -8.758 1 98.38 89 THR A C 1
ATOM 671 O O . THR A 1 89 ? 15.156 -5.906 -7.629 1 98.38 89 THR A O 1
ATOM 674 N N . ILE A 1 90 ? 15.195 -7.715 -9 1 98.44 90 ILE A N 1
ATOM 675 C CA . ILE A 1 90 ? 15.391 -8.695 -7.941 1 98.44 90 ILE A CA 1
ATOM 676 C C . ILE A 1 90 ? 16.797 -9.266 -8.016 1 98.44 90 ILE A C 1
ATOM 678 O O . ILE A 1 90 ? 17.266 -9.648 -9.094 1 98.44 90 ILE A O 1
ATOM 682 N N . SER A 1 91 ? 17.5 -9.289 -6.891 1 97.94 91 SER A N 1
ATOM 683 C CA . SER A 1 91 ? 18.875 -9.797 -6.934 1 97.94 91 SER A CA 1
ATOM 684 C C . SER A 1 91 ? 19.234 -10.523 -5.645 1 97.94 91 SER A C 1
ATOM 686 O O . SER A 1 91 ? 18.641 -10.258 -4.594 1 97.94 91 SER A O 1
ATOM 688 N N . ALA A 1 92 ? 20.078 -11.453 -5.734 1 97 92 ALA A N 1
ATOM 689 C CA . ALA A 1 92 ? 20.625 -12.219 -4.625 1 97 92 ALA A CA 1
ATOM 690 C C . ALA A 1 92 ? 22.062 -12.648 -4.91 1 97 92 ALA A C 1
ATOM 692 O O . ALA A 1 92 ? 22.391 -13.008 -6.039 1 97 92 ALA A O 1
ATOM 693 N N . ALA A 1 93 ? 22.844 -12.547 -3.826 1 92.44 93 ALA A N 1
ATOM 694 C CA . ALA A 1 93 ? 24.203 -13.07 -3.93 1 92.44 93 ALA A CA 1
ATOM 695 C C . ALA A 1 93 ? 24.203 -14.594 -3.965 1 92.44 93 ALA A C 1
ATOM 697 O O . ALA A 1 93 ? 23.172 -15.227 -3.732 1 92.44 93 ALA A O 1
ATOM 698 N N . ASP A 1 94 ? 25.297 -15.312 -4.324 1 85.75 94 ASP A N 1
ATOM 699 C CA . ASP A 1 94 ? 25.391 -16.766 -4.453 1 85.75 94 ASP A CA 1
ATOM 700 C C . ASP A 1 94 ? 25.031 -17.453 -3.146 1 85.75 94 ASP A C 1
ATOM 702 O O . ASP A 1 94 ? 24.297 -18.453 -3.152 1 85.75 94 ASP A O 1
ATOM 706 N N . LYS A 1 95 ? 25.578 -17.109 -2.082 1 84.19 95 LYS A N 1
ATOM 707 C CA . LYS A 1 95 ? 25.203 -17.625 -0.769 1 84.19 95 LYS A CA 1
ATOM 708 C C . LYS A 1 95 ? 24.438 -16.594 0.044 1 84.19 95 LYS A C 1
ATOM 710 O O . LYS A 1 95 ? 24.891 -16.188 1.117 1 84.19 95 LYS A O 1
ATOM 715 N N . ALA A 1 96 ? 23.219 -16.328 -0.536 1 83.5 96 ALA A N 1
ATOM 716 C CA . ALA A 1 96 ? 22.547 -15.164 0.018 1 83.5 96 ALA A CA 1
ATOM 717 C C . ALA A 1 96 ? 21.641 -15.562 1.184 1 83.5 96 ALA A C 1
ATOM 719 O O . ALA A 1 96 ? 21.047 -16.641 1.183 1 83.5 96 ALA A O 1
ATOM 720 N N . ASP A 1 97 ? 21.625 -14.742 2.158 1 92.06 97 ASP A N 1
ATOM 721 C CA . ASP A 1 97 ? 20.656 -14.859 3.24 1 92.06 97 ASP A CA 1
ATOM 722 C C . ASP A 1 97 ? 19.531 -13.836 3.086 1 92.06 97 ASP A C 1
ATOM 724 O O . ASP A 1 97 ? 18.594 -13.812 3.879 1 92.06 97 ASP A O 1
ATOM 728 N N . LYS A 1 98 ? 19.625 -13.031 2.057 1 95.38 98 LYS A N 1
ATOM 729 C CA . LYS A 1 98 ? 18.625 -12.008 1.811 1 95.38 98 LYS A CA 1
ATOM 730 C C . LYS A 1 98 ? 18.328 -11.867 0.319 1 95.38 98 LYS A C 1
ATOM 732 O O . LYS A 1 98 ? 19.188 -12.141 -0.516 1 95.38 98 LYS A O 1
ATOM 737 N N . LEU A 1 99 ? 17.156 -11.453 0.073 1 97.44 99 LEU A N 1
ATOM 738 C CA . LEU A 1 99 ? 16.734 -11.055 -1.268 1 97.44 99 LEU A CA 1
ATOM 739 C C . LEU A 1 99 ? 16.625 -9.539 -1.369 1 97.44 99 LEU A C 1
ATOM 741 O O . LEU A 1 99 ? 16.016 -8.898 -0.512 1 97.44 99 LEU A O 1
ATOM 745 N N . GLN A 1 100 ? 17.234 -8.984 -2.383 1 98.12 100 GLN A N 1
ATOM 746 C CA . GLN A 1 100 ? 17.156 -7.547 -2.611 1 98.12 100 GLN A CA 1
ATOM 747 C C . GLN A 1 100 ? 16.141 -7.219 -3.699 1 98.12 100 GLN A C 1
ATOM 749 O O . GLN A 1 100 ? 16.141 -7.84 -4.766 1 98.12 100 GLN A O 1
ATOM 754 N N . LEU A 1 101 ? 15.281 -6.293 -3.406 1 98.44 101 LEU A N 1
ATOM 755 C CA . LEU A 1 101 ? 14.352 -5.754 -4.395 1 98.44 101 LEU A CA 1
ATOM 756 C C . LEU A 1 101 ? 14.539 -4.246 -4.551 1 98.44 101 LEU A C 1
ATOM 758 O O . LEU A 1 101 ? 14.555 -3.514 -3.559 1 98.44 101 LEU A O 1
ATOM 762 N N . ARG A 1 102 ? 14.758 -3.822 -5.766 1 98.06 102 ARG A N 1
ATOM 763 C CA . ARG A 1 102 ? 14.898 -2.4 -6.059 1 98.06 102 ARG A CA 1
ATOM 764 C C . ARG A 1 102 ? 13.805 -1.927 -7.008 1 98.06 102 ARG A C 1
ATOM 766 O O . ARG A 1 102 ? 13.641 -2.469 -8.102 1 98.06 102 ARG A O 1
ATOM 773 N N . PHE A 1 103 ? 13.016 -0.912 -6.543 1 97.69 103 PHE A N 1
ATOM 774 C CA . PHE A 1 103 ? 11.977 -0.302 -7.359 1 97.69 103 PHE A CA 1
ATOM 775 C C . PHE A 1 103 ? 12.398 1.081 -7.84 1 97.69 103 PHE A C 1
ATOM 777 O O . PHE A 1 103 ? 12.938 1.873 -7.062 1 97.69 103 PHE A O 1
ATOM 784 N N . GLU A 1 104 ? 12.18 1.336 -9.07 1 95.31 104 GLU A N 1
ATOM 785 C CA . GLU A 1 104 ? 12.547 2.615 -9.672 1 95.31 104 GLU A CA 1
ATOM 786 C C . GLU A 1 104 ? 11.383 3.199 -10.477 1 95.31 104 GLU A C 1
ATOM 788 O O . GLU A 1 104 ? 10.836 2.533 -11.352 1 95.31 104 GLU A O 1
ATOM 793 N N . SER A 1 105 ? 11.023 4.43 -10.086 1 90.31 105 SER A N 1
ATOM 794 C CA . SER A 1 105 ? 10.023 5.129 -10.883 1 90.31 105 SER A CA 1
ATOM 795 C C . SER A 1 105 ? 10.586 5.531 -12.242 1 90.31 105 SER A C 1
ATOM 797 O O . SER A 1 105 ? 11.797 5.496 -12.453 1 90.31 105 SER A O 1
ATOM 799 N N . ALA A 1 106 ? 9.555 5.914 -13.133 1 84.06 106 ALA A N 1
ATOM 800 C CA . ALA A 1 106 ? 10 6.41 -14.43 1 84.06 106 ALA A CA 1
ATOM 801 C C . ALA A 1 106 ? 10.852 7.664 -14.281 1 84.06 106 ALA A C 1
ATOM 803 O O . ALA A 1 106 ? 10.5 8.578 -13.531 1 84.06 106 ALA A O 1
ATOM 804 N N . GLY A 1 107 ? 11.953 7.879 -14.711 1 78.5 107 GLY A N 1
ATOM 805 C CA . GLY A 1 107 ? 12.836 9.031 -14.633 1 78.5 107 GLY A CA 1
ATOM 806 C C . GLY A 1 107 ? 13.82 8.953 -13.484 1 78.5 107 GLY A C 1
ATOM 807 O O . GLY A 1 107 ? 14.648 9.844 -13.305 1 78.5 107 GLY A O 1
ATOM 808 N N . ASN A 1 108 ? 13.695 8.031 -12.617 1 76.38 108 ASN A N 1
ATOM 809 C CA . ASN A 1 108 ? 14.617 7.699 -11.539 1 76.38 108 ASN A CA 1
ATOM 810 C C . ASN A 1 108 ? 14.602 8.758 -10.445 1 76.38 108 ASN A C 1
ATOM 812 O O . ASN A 1 108 ? 15.609 8.961 -9.758 1 76.38 108 ASN A O 1
ATOM 816 N N . GLU A 1 109 ? 13.508 9.438 -10.305 1 83.25 109 GLU A N 1
ATOM 817 C CA . GLU A 1 109 ? 13.406 10.453 -9.266 1 83.25 109 GLU A CA 1
ATOM 818 C C . GLU A 1 109 ? 13.125 9.82 -7.902 1 83.25 109 GLU A C 1
ATOM 820 O O . GLU A 1 109 ? 13.367 10.43 -6.863 1 83.25 109 GLU A O 1
ATOM 825 N N . ARG A 1 110 ? 12.609 8.609 -7.926 1 90.31 110 ARG A N 1
ATOM 826 C CA . ARG A 1 110 ? 12.305 7.84 -6.727 1 90.31 110 ARG A CA 1
ATOM 827 C C . ARG A 1 110 ? 12.875 6.43 -6.82 1 90.31 110 ARG A C 1
ATOM 829 O O . ARG A 1 110 ? 12.656 5.73 -7.809 1 90.31 110 ARG A O 1
ATOM 836 N N . THR A 1 111 ? 13.68 6.055 -5.871 1 94.75 111 THR A N 1
ATOM 837 C CA . THR A 1 111 ? 14.18 4.688 -5.758 1 94.75 111 THR A CA 1
ATOM 838 C C . THR A 1 111 ? 13.836 4.098 -4.395 1 94.75 111 THR A C 1
ATOM 840 O O . THR A 1 111 ? 13.945 4.773 -3.371 1 94.75 111 THR A O 1
ATOM 843 N N . ALA A 1 112 ? 13.383 2.932 -4.398 1 96.5 112 ALA A N 1
ATOM 844 C CA . ALA A 1 112 ? 13.07 2.211 -3.168 1 96.5 112 ALA A CA 1
ATOM 845 C C . ALA A 1 112 ? 13.789 0.867 -3.121 1 96.5 112 ALA A C 1
ATOM 847 O O . ALA A 1 112 ? 13.625 0.034 -4.016 1 96.5 112 ALA A O 1
ATOM 848 N N . ASP A 1 113 ? 14.57 0.657 -2.094 1 97.44 113 ASP A N 1
ATOM 849 C CA . ASP A 1 113 ? 15.32 -0.582 -1.9 1 97.44 113 ASP A CA 1
ATOM 850 C C . ASP A 1 113 ? 14.781 -1.369 -0.709 1 97.44 113 ASP A C 1
ATOM 852 O O . ASP A 1 113 ? 14.695 -0.845 0.403 1 97.44 113 ASP A O 1
ATOM 856 N N . TYR A 1 114 ? 14.422 -2.537 -0.958 1 97.62 114 TYR A N 1
ATOM 857 C CA . TYR A 1 114 ? 13.945 -3.441 0.085 1 97.62 114 TYR A CA 1
ATOM 858 C C . TYR A 1 114 ? 14.844 -4.672 0.19 1 97.62 114 TYR A C 1
ATOM 860 O O . TYR A 1 114 ? 15.406 -5.125 -0.81 1 97.62 114 TYR A O 1
ATOM 868 N N . GLU A 1 115 ? 14.977 -5.164 1.353 1 97.06 115 GLU A N 1
ATOM 869 C CA . GLU A 1 115 ? 15.633 -6.438 1.628 1 97.06 115 GLU A CA 1
ATOM 870 C C . GLU A 1 115 ? 14.703 -7.383 2.389 1 97.06 115 GLU A C 1
ATOM 872 O O . GLU A 1 115 ? 14.125 -7.004 3.406 1 97.06 115 GLU A O 1
ATOM 877 N N . LEU A 1 116 ? 14.617 -8.625 1.902 1 97.12 116 LEU A N 1
ATOM 878 C CA . LEU A 1 116 ? 13.828 -9.656 2.568 1 97.12 116 LEU A CA 1
ATOM 879 C C . LEU A 1 116 ? 14.719 -10.812 3.023 1 97.12 116 LEU A C 1
ATOM 881 O O . LEU A 1 116 ? 15.594 -11.25 2.281 1 97.12 116 LEU A O 1
ATOM 885 N N . ARG A 1 117 ? 14.5 -11.273 4.195 1 95.25 117 ARG A N 1
ATOM 886 C CA . ARG A 1 117 ? 15.219 -12.445 4.688 1 95.25 117 ARG A CA 1
ATOM 887 C C . ARG A 1 117 ? 14.75 -13.711 3.979 1 95.25 117 ARG A C 1
ATOM 889 O O . ARG A 1 117 ? 13.547 -13.922 3.803 1 95.25 117 ARG A O 1
ATOM 896 N N . LEU A 1 118 ? 15.758 -14.531 3.621 1 96.12 118 LEU A N 1
ATOM 897 C CA . LEU A 1 118 ? 15.445 -15.781 2.949 1 96.12 118 LEU A CA 1
ATOM 898 C C . LEU A 1 118 ? 15.227 -16.906 3.961 1 96.12 118 LEU A C 1
ATOM 900 O O . LEU A 1 118 ? 15.789 -16.875 5.059 1 96.12 118 LEU A O 1
ATOM 904 N N . LEU A 1 119 ? 14.406 -17.812 3.543 1 94.25 119 LEU A N 1
ATOM 905 C CA . LEU A 1 119 ? 14.125 -18.984 4.363 1 94.25 119 LEU A CA 1
ATOM 906 C C . LEU A 1 119 ? 14.883 -20.203 3.852 1 94.25 119 LEU A C 1
ATOM 908 O O . LEU A 1 119 ? 15.203 -20.281 2.664 1 94.25 119 LEU A O 1
ATOM 912 N N . ASN A 1 120 ? 15.203 -21.047 4.727 1 91.44 120 ASN A N 1
ATOM 913 C CA . ASN A 1 120 ? 15.758 -22.344 4.352 1 91.44 120 ASN A CA 1
ATOM 914 C C . ASN A 1 120 ? 14.672 -23.406 4.23 1 91.44 120 ASN A C 1
ATOM 916 O O . ASN A 1 120 ? 14.242 -23.984 5.23 1 91.44 120 ASN A O 1
ATOM 920 N N . LEU A 1 121 ? 14.297 -23.547 3.064 1 89.94 121 LEU A N 1
ATOM 921 C CA . LEU A 1 121 ? 13.211 -24.484 2.826 1 89.94 121 LEU A CA 1
ATOM 922 C C . LEU A 1 121 ? 13.727 -25.766 2.156 1 89.94 121 LEU A C 1
ATOM 924 O O . LEU A 1 121 ? 14.641 -25.703 1.333 1 89.94 121 LEU A O 1
ATOM 928 N N . GLU A 1 122 ? 13.219 -26.781 2.639 1 78.69 122 GLU A N 1
ATOM 929 C CA . GLU A 1 122 ? 13.539 -28.031 1.96 1 78.69 122 GLU A CA 1
ATOM 930 C C . GLU A 1 122 ? 12.797 -28.141 0.632 1 78.69 122 GLU A C 1
ATOM 932 O O . GLU A 1 122 ? 11.617 -27.797 0.543 1 78.69 122 GLU A O 1
ATOM 937 N N . GLN A 1 123 ? 13.562 -28.344 -0.379 1 68.12 123 GLN A N 1
ATOM 938 C CA . GLN A 1 123 ? 12.961 -28.422 -1.706 1 68.12 123 GLN A CA 1
ATOM 939 C C . GLN A 1 123 ? 12.352 -29.797 -1.96 1 68.12 123 GLN A C 1
ATOM 941 O O . GLN A 1 123 ? 13 -30.812 -1.737 1 68.12 123 GLN A O 1
ATOM 946 N N . ASP A 1 124 ? 11.008 -29.75 -2.055 1 64.44 124 ASP A N 1
ATOM 947 C CA . ASP A 1 124 ? 10.43 -30.984 -2.574 1 64.44 124 ASP A CA 1
ATOM 948 C C . ASP A 1 124 ? 10.391 -30.969 -4.102 1 64.44 124 ASP A C 1
ATOM 950 O O . ASP A 1 124 ? 9.797 -30.078 -4.703 1 64.44 124 ASP A O 1
ATOM 954 N N . HIS A 1 125 ? 11.414 -31.531 -4.738 1 65.25 125 HIS A N 1
ATOM 955 C CA . HIS A 1 125 ? 11.352 -31.594 -6.191 1 65.25 125 HIS A CA 1
ATOM 956 C C . HIS A 1 125 ? 10.422 -32.719 -6.656 1 65.25 125 HIS A C 1
ATOM 958 O O . HIS A 1 125 ? 10.797 -33.875 -6.633 1 65.25 125 HIS A O 1
ATOM 964 N N . LEU A 1 126 ? 9.117 -32.312 -6.531 1 68.5 126 LEU A N 1
ATOM 965 C CA . LEU A 1 126 ? 8.156 -33.281 -7.016 1 68.5 126 LEU A CA 1
ATOM 966 C C . LEU A 1 126 ? 8.102 -33.281 -8.539 1 68.5 126 LEU A C 1
ATOM 968 O O . LEU A 1 126 ? 8.242 -32.25 -9.172 1 68.5 126 LEU A O 1
ATOM 972 N N . ALA A 1 127 ? 8.5 -34.375 -9.141 1 66.69 127 ALA A N 1
ATOM 973 C CA . ALA A 1 127 ? 8.406 -34.5 -10.594 1 66.69 127 ALA A CA 1
ATOM 974 C C . ALA A 1 127 ? 6.961 -34.406 -11.062 1 66.69 127 ALA A C 1
ATOM 976 O O . ALA A 1 127 ? 6.082 -35.094 -10.523 1 66.69 127 ALA A O 1
ATOM 977 N N . ILE A 1 128 ? 6.68 -33.25 -11.82 1 74.12 128 ILE A N 1
ATOM 978 C CA . ILE A 1 128 ? 5.363 -33.188 -12.438 1 74.12 128 ILE A CA 1
ATOM 979 C C . ILE A 1 128 ? 5.312 -34.125 -13.656 1 74.12 128 ILE A C 1
ATOM 981 O O . ILE A 1 128 ? 6.043 -33.906 -14.625 1 74.12 128 ILE A O 1
ATOM 985 N N . PRO A 1 129 ? 4.633 -35.156 -13.547 1 70.44 129 PRO A N 1
ATOM 986 C CA . PRO A 1 129 ? 4.574 -36.094 -14.672 1 70.44 129 PRO A CA 1
ATOM 987 C C . PRO A 1 129 ? 3.967 -35.469 -15.93 1 70.44 129 PRO A C 1
ATOM 989 O O . PRO A 1 129 ? 3.133 -34.562 -15.828 1 70.44 129 PRO A O 1
ATOM 992 N N . GLU A 1 130 ? 4.637 -35.812 -17.062 1 81.19 130 GLU A N 1
ATOM 993 C CA . GLU A 1 130 ? 3.975 -35.5 -18.312 1 81.19 130 GLU A CA 1
ATOM 994 C C . GLU A 1 130 ? 2.674 -36.281 -18.484 1 81.19 130 GLU A C 1
ATOM 996 O O . GLU A 1 130 ? 2.648 -37.5 -18.297 1 81.19 130 GLU A O 1
ATOM 1001 N N . THR A 1 131 ? 1.66 -35.531 -18.547 1 88.12 131 THR A N 1
ATOM 1002 C CA . THR A 1 131 ? 0.349 -36.156 -18.656 1 88.12 131 THR A CA 1
ATOM 1003 C C . THR A 1 131 ? -0.281 -35.875 -20.016 1 88.12 131 THR A C 1
ATOM 1005 O O . THR A 1 131 ? -0.252 -34.75 -20.5 1 88.12 131 THR A O 1
ATOM 1008 N N . ASP A 1 132 ? -0.664 -37 -20.656 1 92.56 132 ASP A N 1
ATOM 1009 C CA . ASP A 1 132 ? -1.502 -36.844 -21.844 1 92.56 132 ASP A CA 1
ATOM 1010 C C . ASP A 1 132 ? -2.973 -36.688 -21.469 1 92.56 132 ASP A C 1
ATOM 1012 O O . ASP A 1 132 ? -3.633 -37.688 -21.125 1 92.56 132 ASP A O 1
ATOM 1016 N N . TYR A 1 133 ? -3.393 -35.531 -21.609 1 97.38 133 TYR A N 1
ATOM 1017 C CA . TYR A 1 133 ? -4.766 -35.281 -21.188 1 97.38 133 TYR A CA 1
ATOM 1018 C C . TYR A 1 133 ? -5.758 -35.688 -22.266 1 97.38 133 TYR A C 1
ATOM 1020 O O . TYR A 1 133 ? -5.512 -35.469 -23.453 1 97.38 133 TYR A O 1
ATOM 1028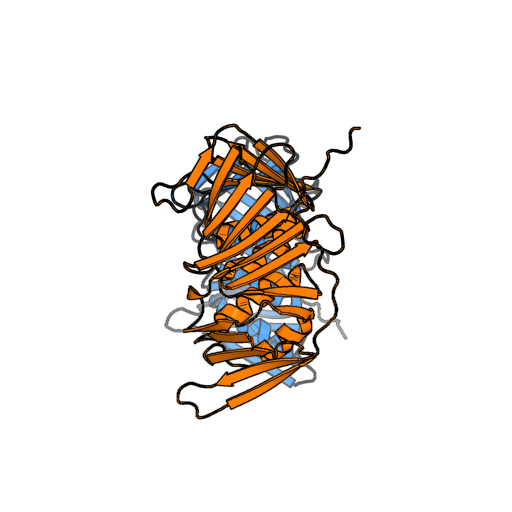 N N . ALA A 1 134 ? -6.812 -36.281 -21.812 1 98.06 134 ALA A N 1
ATOM 1029 C CA . ALA A 1 134 ? -7.879 -36.75 -22.719 1 98.06 134 ALA A CA 1
ATOM 1030 C C . ALA A 1 134 ? -8.68 -35.562 -23.25 1 98.06 134 ALA A C 1
ATOM 1032 O O . ALA A 1 134 ? -9.234 -35.625 -24.344 1 98.06 134 ALA A O 1
ATOM 1033 N N . CYS A 1 135 ? -8.781 -34.531 -22.516 1 98.19 135 CYS A N 1
ATOM 1034 C CA . CYS A 1 135 ? -9.461 -33.312 -22.906 1 98.19 135 CYS A CA 1
ATOM 1035 C C . CYS A 1 135 ? -8.586 -32.094 -22.625 1 98.19 135 CYS A C 1
ATOM 1037 O O . CYS A 1 135 ? -7.973 -31.984 -21.562 1 98.19 135 CYS A O 1
ATOM 1039 N N . ILE A 1 136 ? -8.531 -31.234 -23.578 1 98.19 136 ILE A N 1
ATOM 1040 C CA . ILE A 1 136 ? -7.879 -29.938 -23.406 1 98.19 136 ILE A CA 1
ATOM 1041 C C . ILE A 1 136 ? -8.844 -28.812 -23.812 1 98.19 136 ILE A C 1
ATOM 1043 O O . ILE A 1 136 ? -9.352 -28.797 -24.938 1 98.19 136 ILE A O 1
ATOM 1047 N N . VAL A 1 137 ? -9.062 -27.922 -22.875 1 98.19 137 VAL A N 1
ATOM 1048 C CA . VAL A 1 137 ? -10.016 -26.844 -23.094 1 98.19 137 VAL A CA 1
ATOM 1049 C C . VAL A 1 137 ? -9.32 -25.484 -22.906 1 98.19 137 VAL A C 1
ATOM 1051 O O . VAL A 1 137 ? -8.578 -25.297 -21.953 1 98.19 137 VAL A O 1
ATOM 1054 N N . HIS A 1 138 ? -9.477 -24.609 -23.859 1 98.19 138 HIS A N 1
ATOM 1055 C CA . HIS A 1 138 ? -9.125 -23.203 -23.688 1 98.19 138 HIS A CA 1
ATOM 1056 C C . HIS A 1 138 ? -10.375 -22.328 -23.578 1 98.19 138 HIS A C 1
ATOM 1058 O O . HIS A 1 138 ? -11.289 -22.438 -24.406 1 98.19 138 HIS A O 1
ATOM 1064 N N . MET A 1 139 ? -10.398 -21.578 -22.578 1 98 139 MET A N 1
ATOM 1065 C CA . MET A 1 139 ? -11.555 -20.719 -22.391 1 98 139 MET A CA 1
ATOM 1066 C C . MET A 1 139 ? -11.148 -19.391 -21.766 1 98 139 MET A C 1
ATOM 1068 O O . MET A 1 139 ? -10.039 -19.266 -21.25 1 98 139 MET A O 1
ATOM 1072 N N . PRO A 1 140 ? -12.031 -18.359 -21.797 1 98.12 140 PRO A N 1
ATOM 1073 C CA . PRO A 1 140 ? -11.68 -17.109 -21.125 1 98.12 140 PRO A CA 1
ATOM 1074 C C . PRO A 1 140 ? -11.453 -17.281 -19.625 1 98.12 140 PRO A C 1
ATOM 1076 O O . PRO A 1 140 ? -12.266 -17.922 -18.953 1 98.12 140 PRO A O 1
ATOM 1079 N N . SER A 1 141 ? -10.375 -16.719 -19.188 1 98.69 141 SER A N 1
ATOM 1080 C CA . SER A 1 141 ? -10.023 -16.875 -17.766 1 98.69 141 SER A CA 1
ATOM 1081 C C . SER A 1 141 ? -11.102 -16.281 -16.875 1 98.69 141 SER A C 1
ATOM 1083 O O . SER A 1 141 ? -11.414 -16.828 -15.812 1 98.69 141 SER A O 1
ATOM 1085 N N . THR A 1 142 ? -11.695 -15.148 -17.266 1 98.62 142 THR A N 1
ATOM 1086 C CA . THR A 1 142 ? -12.727 -14.484 -16.484 1 98.62 142 THR A CA 1
ATOM 1087 C C . THR A 1 142 ? -13.977 -15.352 -16.375 1 98.62 142 THR A C 1
ATOM 1089 O O . THR A 1 142 ? -14.648 -15.367 -15.344 1 98.62 142 THR A O 1
ATOM 1092 N N . GLU A 1 143 ? -14.281 -16.078 -17.453 1 98.12 143 GLU A N 1
ATOM 1093 C CA . GLU A 1 143 ? -15.422 -16.984 -17.438 1 98.12 143 GLU A CA 1
ATOM 1094 C C . GLU A 1 143 ? -15.195 -18.141 -16.469 1 98.12 143 GLU A C 1
ATOM 1096 O O . GLU A 1 143 ? -16.109 -18.516 -15.711 1 98.12 143 GLU A O 1
ATOM 1101 N N . PHE A 1 144 ? -14.062 -18.656 -16.547 1 98.69 144 PHE A N 1
ATOM 1102 C CA . PHE A 1 144 ? -13.711 -19.734 -15.617 1 98.69 144 PHE A CA 1
ATOM 1103 C C . PHE A 1 144 ? -13.836 -19.266 -14.172 1 98.69 144 PHE A C 1
ATOM 1105 O O . PHE A 1 144 ? -14.43 -19.953 -13.336 1 98.69 144 PHE A O 1
ATOM 1112 N N . ALA A 1 145 ? -13.297 -18.109 -13.875 1 98.81 145 ALA A N 1
ATOM 1113 C CA . ALA A 1 145 ? -13.375 -17.547 -12.531 1 98.81 145 ALA A CA 1
ATOM 1114 C C . ALA A 1 145 ? -14.82 -17.359 -12.086 1 98.81 145 ALA A C 1
ATOM 1116 O O . ALA A 1 145 ? -15.18 -17.688 -10.953 1 98.81 145 ALA A O 1
ATOM 1117 N N . ARG A 1 146 ? -15.609 -16.828 -12.93 1 98.56 146 ARG A N 1
ATOM 1118 C CA . ARG A 1 146 ? -17.031 -16.641 -12.633 1 98.56 146 ARG A CA 1
ATOM 1119 C C . ARG A 1 146 ? -17.703 -17.969 -12.312 1 98.56 146 ARG A C 1
ATOM 1121 O O . ARG A 1 146 ? -18.438 -18.062 -11.328 1 98.56 146 ARG A O 1
ATOM 1128 N N . ILE A 1 147 ? -17.453 -18.938 -13.133 1 98.69 147 ILE A N 1
ATOM 1129 C CA . ILE A 1 147 ? -18.062 -20.25 -12.961 1 98.69 147 ILE A CA 1
ATOM 1130 C C . ILE A 1 147 ? -17.688 -20.812 -11.586 1 98.69 147 ILE A C 1
ATOM 1132 O O . ILE A 1 147 ? -18.547 -21.266 -10.836 1 98.69 147 ILE A O 1
ATOM 1136 N N . CYS A 1 148 ? -16.438 -20.797 -11.289 1 98.56 148 CYS A N 1
ATOM 1137 C CA . CYS A 1 148 ? -15.977 -21.328 -10.016 1 98.56 148 CYS A CA 1
ATOM 1138 C C . CYS A 1 148 ? -16.625 -20.609 -8.844 1 98.56 148 CYS A C 1
ATOM 1140 O O . CYS A 1 148 ? -17.062 -21.234 -7.875 1 98.56 148 CYS A O 1
ATOM 1142 N N . ARG A 1 149 ? -16.672 -19.312 -8.906 1 97.88 149 ARG A N 1
ATOM 1143 C CA . ARG A 1 149 ? -17.266 -18.5 -7.855 1 97.88 149 ARG A CA 1
ATOM 1144 C C . ARG A 1 149 ? -18.75 -18.828 -7.684 1 97.88 149 ARG A C 1
ATOM 1146 O O . ARG A 1 149 ? -19.219 -19.016 -6.562 1 97.88 149 ARG A O 1
ATOM 1153 N N . ASP A 1 150 ? -19.453 -18.938 -8.766 1 97.69 150 ASP A N 1
ATOM 1154 C CA . ASP A 1 150 ? -20.891 -19.203 -8.742 1 97.69 150 ASP A CA 1
ATOM 1155 C C . ASP A 1 150 ? -21.188 -20.578 -8.156 1 97.69 150 ASP A C 1
ATOM 1157 O O . ASP A 1 150 ? -22.078 -20.734 -7.32 1 97.69 150 ASP A O 1
ATOM 1161 N N . LEU A 1 151 ? -20.484 -21.516 -8.602 1 98.06 151 LEU A N 1
ATOM 1162 C CA . LEU A 1 151 ? -20.75 -22.875 -8.18 1 98.06 151 LEU A CA 1
ATOM 1163 C C . LEU A 1 151 ? -20.453 -23.062 -6.695 1 98.06 151 LEU A C 1
ATOM 1165 O O . LEU A 1 151 ? -21.047 -23.922 -6.043 1 98.06 151 LEU A O 1
ATOM 1169 N N . ALA A 1 152 ? -19.547 -22.25 -6.207 1 96.56 152 ALA A N 1
ATOM 1170 C CA . ALA A 1 152 ? -19.188 -22.328 -4.793 1 96.56 152 ALA A CA 1
ATOM 1171 C C . ALA A 1 152 ? -20.391 -22.047 -3.904 1 96.56 152 ALA A C 1
ATOM 1173 O O . ALA A 1 152 ? -20.469 -22.531 -2.77 1 96.56 152 ALA A O 1
ATOM 1174 N N . THR A 1 153 ? -21.344 -21.297 -4.406 1 96.31 153 THR A N 1
ATOM 1175 C CA . THR A 1 153 ? -22.562 -20.969 -3.668 1 96.31 153 THR A CA 1
ATOM 1176 C C . THR A 1 153 ? -23.422 -22.219 -3.479 1 96.31 153 THR A C 1
ATOM 1178 O O . THR A 1 153 ? -24.25 -22.281 -2.559 1 96.31 153 THR A O 1
ATOM 1181 N N . PHE A 1 154 ? -23.219 -23.203 -4.25 1 96.75 154 PHE A N 1
ATOM 1182 C CA . PHE A 1 154 ? -24.109 -24.359 -4.262 1 96.75 154 PHE A CA 1
ATOM 1183 C C . PHE A 1 154 ? -23.469 -25.531 -3.539 1 96.75 154 PHE A C 1
ATOM 1185 O O . PHE A 1 154 ? -24.156 -26.312 -2.885 1 96.75 154 PHE A O 1
ATOM 1192 N N . SER A 1 155 ? -22.203 -25.703 -3.699 1 96.38 155 SER A N 1
ATOM 1193 C CA . SER A 1 155 ? -21.547 -26.891 -3.158 1 96.38 155 SER A CA 1
ATOM 1194 C C . SER A 1 155 ? -20.062 -26.672 -2.98 1 96.38 155 SER A C 1
ATOM 1196 O O . SER A 1 155 ? -19.469 -25.781 -3.619 1 96.38 155 SER A O 1
ATOM 1198 N N . GLU A 1 156 ? -19.438 -27.484 -2.176 1 97.19 156 GLU A N 1
ATOM 1199 C CA . GLU A 1 156 ? -17.984 -27.5 -2.012 1 97.19 156 GLU A CA 1
ATOM 1200 C C . GLU A 1 156 ? -17.312 -28.359 -3.084 1 97.19 156 GLU A C 1
ATOM 1202 O O . GLU A 1 156 ? -16.094 -28.297 -3.252 1 97.19 156 GLU A O 1
ATOM 1207 N N . SER A 1 157 ? -18.172 -29.109 -3.816 1 97.44 157 SER A N 1
ATOM 1208 C CA . SER A 1 157 ? -17.656 -29.984 -4.867 1 97.44 157 SER A CA 1
ATOM 1209 C C . SER A 1 157 ? -18.125 -29.516 -6.246 1 97.44 157 SER A C 1
ATOM 1211 O O . SER A 1 157 ? -19.25 -29.062 -6.402 1 97.44 157 SER A O 1
ATOM 1213 N N . VAL A 1 158 ? -17.25 -29.641 -7.125 1 98.19 158 VAL A N 1
ATOM 1214 C CA . VAL A 1 158 ? -17.547 -29.281 -8.508 1 98.19 158 VAL A CA 1
ATOM 1215 C C . VAL A 1 158 ? -17.312 -30.484 -9.414 1 98.19 158 VAL A C 1
ATOM 1217 O O . VAL A 1 158 ? -16.234 -31.094 -9.375 1 98.19 158 VAL A O 1
ATOM 1220 N N . VAL A 1 159 ? -18.25 -30.781 -10.172 1 98.25 159 VAL A N 1
ATOM 1221 C CA . VAL A 1 159 ? -18.094 -31.828 -11.18 1 98.25 159 VAL A CA 1
ATOM 1222 C C . VAL A 1 159 ? -17.812 -31.203 -12.539 1 98.25 159 VAL A C 1
ATOM 1224 O O . VAL A 1 159 ? -18.531 -30.297 -12.977 1 98.25 159 VAL A O 1
ATOM 1227 N N . ILE A 1 160 ? -16.766 -31.656 -13.188 1 98.62 160 ILE A N 1
ATOM 1228 C CA . ILE A 1 160 ? -16.406 -31.203 -14.523 1 98.62 160 ILE A CA 1
ATOM 1229 C C . ILE A 1 160 ? -16.516 -32.344 -15.516 1 98.62 160 ILE A C 1
ATOM 1231 O O . ILE A 1 160 ? -15.867 -33.375 -15.359 1 98.62 160 ILE A O 1
ATOM 1235 N N . ALA A 1 161 ? -17.344 -32.125 -16.469 1 98.31 161 ALA A N 1
ATOM 1236 C CA . ALA A 1 161 ? -17.547 -33.094 -17.531 1 98.31 161 ALA A CA 1
ATOM 1237 C C . ALA A 1 161 ? -17.188 -32.5 -18.891 1 98.31 161 ALA A C 1
ATOM 1239 O O . ALA A 1 161 ? -17.672 -31.438 -19.25 1 98.31 161 ALA A O 1
ATOM 1240 N N . CYS A 1 162 ? -16.344 -33.219 -19.609 1 98.31 162 CYS A N 1
ATOM 1241 C CA . CYS A 1 162 ? -15.906 -32.719 -20.922 1 98.31 162 CYS A CA 1
ATOM 1242 C C . CYS A 1 162 ? -16.125 -33.781 -22 1 98.31 162 CYS A C 1
ATOM 1244 O O . CYS A 1 162 ? -15.742 -34.938 -21.828 1 98.31 162 CYS A O 1
ATOM 1246 N N . SER A 1 163 ? -16.781 -33.375 -23.031 1 97.12 163 SER A N 1
ATOM 1247 C CA . SER A 1 163 ? -17.031 -34.188 -24.203 1 97.12 163 SER A CA 1
ATOM 1248 C C . SER A 1 163 ? -16.969 -33.375 -25.484 1 97.12 163 SER A C 1
ATOM 1250 O O . SER A 1 163 ? -16.609 -32.188 -25.453 1 97.12 163 SER A O 1
ATOM 1252 N N . LYS A 1 164 ? -17.234 -34.031 -26.656 1 94.44 164 LYS A N 1
ATOM 1253 C CA . LYS A 1 164 ? -17.188 -33.344 -27.953 1 94.44 164 LYS A CA 1
ATOM 1254 C C . LYS A 1 164 ? -18.25 -32.25 -28.016 1 94.44 164 LYS A C 1
ATOM 1256 O O . LYS A 1 164 ? -18.125 -31.312 -28.812 1 94.44 164 LYS A O 1
ATOM 1261 N N . ASP A 1 165 ? -19.203 -32.375 -27.141 1 94 165 ASP A N 1
ATOM 1262 C CA . ASP A 1 165 ? -20.312 -31.406 -27.141 1 94 165 ASP A CA 1
ATOM 1263 C C . ASP A 1 165 ? -19.938 -30.141 -26.359 1 94 165 ASP A C 1
ATOM 1265 O O . ASP A 1 165 ? -20.578 -29.109 -26.516 1 94 165 ASP A O 1
ATOM 1269 N N . GLY A 1 166 ? -18.953 -30.297 -25.531 1 96.25 166 GLY A N 1
ATOM 1270 C CA . GLY A 1 166 ? -18.562 -29.156 -24.719 1 96.25 166 GLY A CA 1
ATOM 1271 C C . GLY A 1 166 ? -18.031 -29.531 -23.344 1 96.25 166 GLY A C 1
ATOM 1272 O O . GLY A 1 166 ? -17.75 -30.703 -23.094 1 96.25 166 GLY A O 1
ATOM 1273 N N . ILE A 1 167 ? -17.891 -28.516 -22.547 1 98.06 167 ILE A N 1
ATOM 1274 C CA . ILE A 1 167 ? -17.484 -28.719 -21.156 1 98.06 167 ILE A CA 1
ATOM 1275 C C . ILE A 1 167 ? -18.594 -28.234 -20.219 1 98.06 167 ILE A C 1
ATOM 1277 O O . ILE A 1 167 ? -19.156 -27.156 -20.438 1 98.06 167 ILE A O 1
ATOM 1281 N N . LYS A 1 168 ? -18.844 -29.062 -19.234 1 98.44 168 LYS A N 1
ATOM 1282 C CA . LYS A 1 168 ? -19.906 -28.781 -18.281 1 98.44 168 LYS A CA 1
ATOM 1283 C C . LYS A 1 168 ? -19.375 -28.734 -16.859 1 98.44 168 LYS A C 1
ATOM 1285 O O . LYS A 1 168 ? -18.625 -29.641 -16.438 1 98.44 168 LYS A O 1
ATOM 1290 N N . PHE A 1 169 ? -19.75 -27.719 -16.125 1 98.75 169 PHE A N 1
ATOM 1291 C CA . PHE A 1 169 ? -19.453 -27.562 -14.711 1 98.75 169 PHE A CA 1
ATOM 1292 C C . PHE A 1 169 ? -20.719 -27.656 -13.875 1 98.75 169 PHE A C 1
ATOM 1294 O O . PHE A 1 169 ? -21.703 -26.953 -14.141 1 98.75 169 PHE A O 1
ATOM 1301 N N . SER A 1 170 ? -20.609 -28.5 -12.844 1 98.5 170 SER A N 1
ATOM 1302 C CA . SER A 1 170 ? -21.828 -28.719 -12.078 1 98.5 170 SER A CA 1
ATOM 1303 C C . SER A 1 170 ? -21.547 -28.75 -10.578 1 98.5 170 SER A C 1
ATOM 1305 O O . SER A 1 170 ? -20.469 -29.156 -10.156 1 98.5 170 SER A O 1
ATOM 1307 N N . ALA A 1 171 ? -22.484 -28.281 -9.852 1 98 171 ALA A N 1
ATOM 1308 C CA . ALA A 1 171 ? -22.469 -28.359 -8.391 1 98 171 ALA A CA 1
ATOM 1309 C C . ALA A 1 171 ? -23.875 -28.562 -7.844 1 98 171 ALA A C 1
ATOM 1311 O O . ALA A 1 171 ? -24.844 -27.984 -8.367 1 98 171 ALA A O 1
ATOM 1312 N N . SER A 1 172 ? -24 -29.375 -6.828 1 97.25 172 SER A N 1
ATOM 1313 C CA . SER A 1 172 ? -25.297 -29.641 -6.199 1 97.25 172 SER A CA 1
ATOM 1314 C C . SER A 1 172 ? -25.172 -29.656 -4.68 1 97.25 172 SER A C 1
ATOM 1316 O O . SER A 1 172 ? -24.234 -30.234 -4.129 1 97.25 172 SER A O 1
ATOM 1318 N N . GLY A 1 173 ? -26.125 -28.969 -4.07 1 94.62 173 GLY A N 1
ATOM 1319 C CA . GLY A 1 173 ? -26.188 -28.906 -2.619 1 94.62 173 GLY A CA 1
ATOM 1320 C C . GLY A 1 173 ? -27.578 -28.625 -2.086 1 94.62 173 GLY A C 1
ATOM 1321 O O . GLY A 1 173 ? -28.578 -28.953 -2.725 1 94.62 173 GLY A O 1
ATOM 1322 N N . GLU A 1 174 ? -27.672 -28.031 -0.968 1 94.62 174 GLU A N 1
ATOM 1323 C CA . GLU A 1 174 ? -28.938 -27.797 -0.285 1 94.62 174 GLU A CA 1
ATOM 1324 C C . GLU A 1 174 ? -29.766 -26.75 -1.018 1 94.62 174 GLU A C 1
ATOM 1326 O O . GLU A 1 174 ? -31 -26.859 -1.088 1 94.62 174 GLU A O 1
ATOM 1331 N N . LEU A 1 175 ? -29.078 -25.812 -1.561 1 94.31 175 LEU A N 1
ATOM 1332 C CA . LEU A 1 175 ? -29.766 -24.719 -2.246 1 94.31 175 LEU A CA 1
ATOM 1333 C C . LEU A 1 175 ? -30.375 -25.203 -3.561 1 94.31 175 LEU A C 1
ATOM 1335 O O . LEU A 1 175 ? -31.328 -24.594 -4.062 1 94.31 175 LEU A O 1
ATOM 1339 N N . GLY A 1 176 ? -29.75 -26.25 -4.086 1 96.56 176 GLY A N 1
ATOM 1340 C CA . GLY A 1 176 ? -30.109 -26.75 -5.406 1 96.56 176 GLY A CA 1
ATOM 1341 C C . GLY A 1 176 ? -28.906 -27.156 -6.238 1 96.56 176 GLY A C 1
ATOM 1342 O O . GLY A 1 176 ? -27.922 -27.656 -5.703 1 96.56 176 GLY A O 1
ATOM 1343 N N . SER A 1 177 ? -29.172 -27.094 -7.523 1 97.06 177 SER A N 1
ATOM 1344 C CA . SER A 1 177 ? -28.094 -27.469 -8.43 1 97.06 177 SER A CA 1
ATOM 1345 C C . SER A 1 177 ? -27.812 -26.391 -9.461 1 97.06 177 SER A C 1
ATOM 1347 O O . SER A 1 177 ? -28.719 -25.609 -9.789 1 97.06 177 SER A O 1
ATOM 1349 N N . ALA A 1 178 ? -26.625 -26.266 -9.867 1 97.75 178 ALA A N 1
ATOM 1350 C CA . ALA A 1 178 ? -26.188 -25.375 -10.938 1 97.75 178 ALA A CA 1
ATOM 1351 C C . ALA A 1 178 ? -25.406 -26.156 -12 1 97.75 178 ALA A C 1
ATOM 1353 O O . ALA A 1 178 ? -24.594 -27.016 -11.68 1 97.75 178 ALA A O 1
ATOM 1354 N N . ASN A 1 179 ? -25.75 -25.875 -13.227 1 97.88 179 ASN A N 1
ATOM 1355 C CA . ASN A 1 179 ? -25.062 -26.453 -14.375 1 97.88 179 ASN A CA 1
ATOM 1356 C C . ASN A 1 179 ? -24.719 -25.391 -15.414 1 97.88 179 ASN A C 1
ATOM 1358 O O . ASN A 1 179 ? -25.609 -24.703 -15.938 1 97.88 179 ASN A O 1
ATOM 1362 N N . ILE A 1 180 ? -23.484 -25.219 -15.68 1 98.19 180 ILE A N 1
ATOM 1363 C CA . ILE A 1 180 ? -23 -24.281 -16.688 1 98.19 180 ILE A CA 1
ATOM 1364 C C . ILE A 1 180 ? -22.281 -25.031 -17.797 1 98.19 180 ILE A C 1
ATOM 1366 O O . ILE A 1 180 ? -21.344 -25.781 -17.531 1 98.19 180 ILE A O 1
ATOM 1370 N N . THR A 1 181 ? -22.719 -24.875 -19.016 1 97.25 181 THR A N 1
ATOM 1371 C CA . THR A 1 181 ? -22.109 -25.562 -20.156 1 97.25 181 THR A CA 1
ATOM 1372 C C . THR A 1 181 ? -21.547 -24.562 -21.141 1 97.25 181 THR A C 1
ATOM 1374 O O . THR A 1 181 ? -22.172 -23.547 -21.453 1 97.25 181 THR A O 1
ATOM 1377 N N . LEU A 1 182 ? -20.312 -24.812 -21.531 1 97.12 182 LEU A N 1
ATOM 1378 C CA . LEU A 1 182 ? -19.672 -24.031 -22.578 1 97.12 182 LEU A CA 1
ATOM 1379 C C . LEU A 1 182 ? -19.406 -24.891 -23.812 1 97.12 182 LEU A C 1
ATOM 1381 O O . LEU A 1 182 ? -18.953 -26.047 -23.672 1 97.12 182 LEU A O 1
ATOM 1385 N N . SER A 1 183 ? -19.75 -24.359 -24.922 1 94.62 183 SER A N 1
ATOM 1386 C CA . SER A 1 183 ? -19.453 -25.016 -26.203 1 94.62 183 SER A CA 1
ATOM 1387 C C . SER A 1 183 ? -18.469 -24.188 -27.016 1 94.62 183 SER A C 1
ATOM 1389 O O . SER A 1 183 ? -18.203 -23.031 -26.703 1 94.62 183 SER A O 1
ATOM 1391 N N . GLU A 1 184 ? -17.922 -24.875 -27.938 1 90.75 184 GLU A N 1
ATOM 1392 C CA . GLU A 1 184 ? -16.984 -24.156 -28.812 1 90.75 184 GLU A CA 1
ATOM 1393 C C . GLU A 1 184 ? -17.656 -22.984 -29.516 1 90.75 184 GLU A C 1
ATOM 1395 O O . GLU A 1 184 ? -18.812 -23.094 -29.922 1 90.75 184 GLU A O 1
ATOM 1400 N N . THR A 1 185 ? -17 -21.969 -29.422 1 83.81 185 THR A N 1
ATOM 1401 C CA . THR A 1 185 ? -17.516 -20.812 -30.141 1 83.81 185 THR A CA 1
ATOM 1402 C C . THR A 1 185 ? -16.812 -20.641 -31.484 1 83.81 185 THR A C 1
ATOM 1404 O O . THR A 1 185 ? -15.688 -21.094 -31.656 1 83.81 185 THR A O 1
ATOM 1407 N N . SER A 1 186 ? -17.516 -19.984 -32.312 1 74.69 186 SER A N 1
ATOM 1408 C CA . SER A 1 186 ? -16.938 -19.703 -33.625 1 74.69 186 SER A CA 1
ATOM 1409 C C . SER A 1 186 ? -15.758 -18.734 -33.5 1 74.69 186 SER A C 1
ATOM 1411 O O . SER A 1 186 ? -14.812 -18.828 -34.281 1 74.69 186 SER A O 1
ATOM 1413 N N . LYS A 1 187 ? -15.812 -17.844 -32.5 1 79.62 187 LYS A N 1
ATOM 1414 C CA . LYS A 1 187 ? -14.789 -16.812 -32.375 1 79.62 187 LYS A CA 1
ATOM 1415 C C . LYS A 1 187 ? -13.547 -17.359 -31.672 1 79.62 187 LYS A C 1
ATOM 1417 O O . LYS A 1 187 ? -12.531 -16.672 -31.562 1 79.62 187 LYS A O 1
ATOM 1422 N N . GLY A 1 188 ? -13.672 -18.609 -31.344 1 82.12 188 GLY A N 1
ATOM 1423 C CA . GLY A 1 188 ? -12.523 -19.281 -30.766 1 82.12 188 GLY A CA 1
ATOM 1424 C C . GLY A 1 188 ? -12.297 -18.922 -29.312 1 82.12 188 GLY A C 1
ATOM 1425 O O . GLY A 1 188 ? -11.234 -19.203 -28.75 1 82.12 188 GLY A O 1
ATOM 1426 N N . ASP A 1 189 ? -13.195 -18.359 -28.703 1 90.19 189 ASP A N 1
ATOM 1427 C CA . ASP A 1 189 ? -13.078 -18.016 -27.297 1 90.19 189 ASP A CA 1
ATOM 1428 C C . ASP A 1 189 ? -12.977 -19.266 -26.422 1 90.19 189 ASP A C 1
ATOM 1430 O O . ASP A 1 189 ? -12.211 -19.297 -25.469 1 90.19 189 ASP A O 1
ATOM 1434 N N . VAL A 1 190 ? -13.711 -20.188 -26.922 1 95.56 190 VAL A N 1
ATOM 1435 C CA . VAL A 1 190 ? -13.656 -21.5 -26.266 1 95.56 190 VAL A CA 1
ATOM 1436 C C . VAL A 1 190 ? -13.25 -22.562 -27.297 1 95.56 190 VAL A C 1
ATOM 1438 O O . VAL A 1 190 ? -13.844 -22.656 -28.359 1 95.56 190 VAL A O 1
ATOM 1441 N N . SER A 1 191 ? -12.211 -23.297 -27.016 1 96.12 191 SER A N 1
ATOM 1442 C CA . SER A 1 191 ? -11.773 -24.406 -27.875 1 96.12 191 SER A CA 1
ATOM 1443 C C . SER A 1 191 ? -11.609 -25.688 -27.078 1 96.12 191 SER A C 1
ATOM 1445 O O . SER A 1 191 ? -11.18 -25.656 -25.922 1 96.12 191 SER A O 1
ATOM 1447 N N . LEU A 1 192 ? -11.961 -26.766 -27.75 1 96.06 192 LEU A N 1
ATOM 1448 C CA . LEU A 1 192 ? -11.938 -28.078 -27.094 1 96.06 192 LEU A CA 1
ATOM 1449 C C . LEU A 1 192 ? -11.25 -29.109 -27.969 1 96.06 192 LEU A C 1
ATOM 1451 O O . LEU A 1 192 ? -11.484 -29.156 -29.188 1 96.06 192 LEU A O 1
ATOM 1455 N N . GLN A 1 193 ? -10.32 -29.766 -27.438 1 96.88 193 GLN A N 1
ATOM 1456 C CA . GLN A 1 193 ? -9.758 -30.984 -27.984 1 96.88 193 GLN A CA 1
ATOM 1457 C C . GLN A 1 193 ? -10.094 -32.188 -27.109 1 96.88 193 GLN A C 1
ATOM 1459 O O . GLN A 1 193 ? -9.656 -32.281 -25.953 1 96.88 193 GLN A O 1
ATOM 1464 N N . VAL A 1 194 ? -10.836 -33.125 -27.719 1 97.44 194 VAL A N 1
ATOM 1465 C CA . VAL A 1 194 ? -11.336 -34.219 -26.906 1 97.44 194 VAL A CA 1
ATOM 1466 C C . VAL A 1 194 ? -10.953 -35.531 -27.547 1 97.44 194 VAL A C 1
ATOM 1468 O O . VAL A 1 194 ? -11.344 -35.812 -28.688 1 97.44 194 VAL A O 1
ATOM 1471 N N . GLU A 1 195 ? -10.203 -36.344 -26.891 1 97.56 195 GLU A N 1
ATOM 1472 C CA . GLU A 1 195 ? -9.914 -37.719 -27.328 1 97.56 195 GLU A CA 1
ATOM 1473 C C . GLU A 1 195 ? -10.961 -38.688 -26.812 1 97.56 195 GLU A C 1
ATOM 1475 O O . GLU A 1 195 ? -11.43 -39.562 -27.547 1 97.56 195 GLU A O 1
ATOM 1480 N N . GLU A 1 196 ? -11.312 -38.594 -25.562 1 97.06 196 GLU A N 1
ATOM 1481 C CA . GLU A 1 196 ? -12.391 -39.344 -24.938 1 97.06 196 GLU A CA 1
ATOM 1482 C C . GLU A 1 196 ? -13.094 -38.5 -23.875 1 97.06 196 GLU A C 1
ATOM 1484 O O . GLU A 1 196 ? -12.477 -37.625 -23.25 1 97.06 196 GLU A O 1
ATOM 1489 N N . PRO A 1 197 ? -14.305 -38.75 -23.688 1 97.88 197 PRO A N 1
ATOM 1490 C CA . PRO A 1 197 ? -15.016 -38 -22.656 1 97.88 197 PRO A CA 1
ATOM 1491 C C . PRO A 1 197 ? -14.5 -38.312 -21.25 1 97.88 197 PRO A C 1
ATOM 1493 O O . PRO A 1 197 ? -14.07 -39.438 -20.969 1 97.88 197 PRO A O 1
ATOM 1496 N N . VAL A 1 198 ? -14.523 -37.281 -20.422 1 97.69 198 VAL A N 1
ATOM 1497 C CA . VAL A 1 198 ? -14.047 -37.406 -19.047 1 97.69 198 VAL A CA 1
ATOM 1498 C C . VAL A 1 198 ? -15 -36.688 -18.109 1 97.69 198 VAL A C 1
ATOM 1500 O O . VAL A 1 198 ? -15.484 -35.594 -18.438 1 97.69 198 VAL A O 1
ATOM 1503 N N . THR A 1 199 ? -15.32 -37.281 -17 1 97.75 199 THR A N 1
ATOM 1504 C CA . THR A 1 199 ? -16.078 -36.656 -15.914 1 97.75 199 THR A CA 1
ATOM 1505 C C . THR A 1 199 ? -15.375 -36.906 -14.578 1 97.75 199 THR A C 1
ATOM 1507 O O . THR A 1 199 ? -15.164 -38.062 -14.172 1 97.75 199 THR A O 1
ATOM 1510 N N . LEU A 1 200 ? -15.039 -35.844 -13.906 1 97.38 200 LEU A N 1
ATOM 1511 C CA . LEU A 1 200 ? -14.344 -35.906 -12.633 1 97.38 200 LEU A CA 1
ATOM 1512 C C . LEU A 1 200 ? -14.938 -34.938 -11.625 1 97.38 200 LEU A C 1
ATOM 1514 O O . LEU A 1 200 ? -15.625 -34 -12.016 1 97.38 200 LEU A O 1
ATOM 1518 N N . CYS A 1 201 ? -14.641 -35.156 -10.344 1 97.88 201 CYS A N 1
ATOM 1519 C CA . CYS A 1 201 ? -15.117 -34.312 -9.258 1 97.88 201 CYS A CA 1
ATOM 1520 C C . CYS A 1 201 ? -13.945 -33.719 -8.492 1 97.88 201 CYS A C 1
ATOM 1522 O O . CYS A 1 201 ? -12.961 -34.406 -8.203 1 97.88 201 CYS A O 1
ATOM 1524 N N . PHE A 1 202 ? -14.109 -32.406 -8.164 1 98.06 202 PHE A N 1
ATOM 1525 C CA . PHE A 1 202 ? -13 -31.688 -7.523 1 98.06 202 PHE A CA 1
ATOM 1526 C C . PHE A 1 202 ? -13.508 -30.812 -6.375 1 98.06 202 PHE A C 1
ATOM 1528 O O . PHE A 1 202 ? -14.688 -30.453 -6.336 1 98.06 202 PHE A O 1
ATOM 1535 N N . ALA A 1 203 ? -12.562 -30.547 -5.492 1 97.56 203 ALA A N 1
ATOM 1536 C CA . ALA A 1 203 ? -12.852 -29.594 -4.418 1 97.56 203 ALA A CA 1
ATOM 1537 C C . ALA A 1 203 ? -12.914 -28.172 -4.957 1 97.56 203 ALA A C 1
ATOM 1539 O O . ALA A 1 203 ? -11.914 -27.641 -5.441 1 97.56 203 ALA A O 1
ATOM 1540 N N . GLY A 1 204 ? -14.008 -27.531 -4.738 1 97.81 204 GLY A N 1
ATOM 1541 C CA . GLY A 1 204 ? -14.25 -26.203 -5.293 1 97.81 204 GLY A CA 1
ATOM 1542 C C . GLY A 1 204 ? -13.352 -25.141 -4.695 1 97.81 204 GLY A C 1
ATOM 1543 O O . GLY A 1 204 ? -12.984 -24.172 -5.371 1 97.81 204 GLY A O 1
ATOM 1544 N N . ARG A 1 205 ? -13.031 -25.312 -3.469 1 97.31 205 ARG A N 1
ATOM 1545 C CA . ARG A 1 205 ? -12.195 -24.328 -2.779 1 97.31 205 ARG A CA 1
ATOM 1546 C C . ARG A 1 205 ? -10.867 -24.141 -3.496 1 97.31 205 ARG A C 1
ATOM 1548 O O . ARG A 1 205 ? -10.367 -23.016 -3.607 1 97.31 205 ARG A O 1
ATOM 1555 N N . TYR A 1 206 ? -10.297 -25.203 -4.004 1 97.88 206 TYR A N 1
ATOM 1556 C CA . TYR A 1 206 ? -9.031 -25.125 -4.723 1 97.88 206 TYR A CA 1
ATOM 1557 C C . TYR A 1 206 ? -9.211 -24.453 -6.074 1 97.88 206 TYR A C 1
ATOM 1559 O O . TYR A 1 206 ? -8.422 -23.578 -6.457 1 97.88 206 TYR A O 1
ATOM 1567 N N . LEU A 1 207 ? -10.25 -24.844 -6.68 1 98.62 207 LEU A N 1
ATOM 1568 C CA . LEU A 1 207 ? -10.516 -24.219 -7.973 1 98.62 207 LEU A CA 1
ATOM 1569 C C . LEU A 1 207 ? -10.633 -22.703 -7.832 1 98.62 207 LEU A C 1
ATOM 1571 O O . LEU A 1 207 ? -10.055 -21.969 -8.625 1 98.62 207 LEU A O 1
ATOM 1575 N N . ASN A 1 208 ? -11.352 -22.312 -6.82 1 98.44 208 ASN A N 1
ATOM 1576 C CA . ASN A 1 208 ? -11.5 -20.875 -6.566 1 98.44 208 ASN A CA 1
ATOM 1577 C C . ASN A 1 208 ? -10.156 -20.219 -6.281 1 98.44 208 ASN A C 1
ATOM 1579 O O . ASN A 1 208 ? -9.891 -19.109 -6.746 1 98.44 208 ASN A O 1
ATOM 1583 N N . SER A 1 209 ? -9.336 -20.844 -5.594 1 98.19 209 SER A N 1
ATOM 1584 C CA . SER A 1 209 ? -8.016 -20.297 -5.281 1 98.19 209 SER A CA 1
ATOM 1585 C C . SER A 1 209 ? -7.168 -20.141 -6.543 1 98.19 209 SER A C 1
ATOM 1587 O O . SER A 1 209 ? -6.41 -19.188 -6.676 1 98.19 209 SER A O 1
ATOM 1589 N N . PHE A 1 210 ? -7.312 -21.094 -7.48 1 98.69 210 PHE A N 1
ATOM 1590 C CA . PHE A 1 210 ? -6.539 -21.062 -8.719 1 98.69 210 PHE A CA 1
ATOM 1591 C C . PHE A 1 210 ? -6.895 -19.828 -9.547 1 98.69 210 PHE A C 1
ATOM 1593 O O . PHE A 1 210 ? -6.059 -19.312 -10.289 1 98.69 210 PHE A O 1
ATOM 1600 N N . THR A 1 211 ? -8.109 -19.359 -9.398 1 98.75 211 THR A N 1
ATOM 1601 C CA . THR A 1 211 ? -8.586 -18.281 -10.242 1 98.75 211 THR A CA 1
ATOM 1602 C C . THR A 1 211 ? -7.949 -16.953 -9.836 1 98.75 211 THR A C 1
ATOM 1604 O O . THR A 1 211 ? -8.125 -15.938 -10.516 1 98.75 211 THR A O 1
ATOM 1607 N N . ARG A 1 212 ? -7.223 -16.953 -8.797 1 98.12 212 ARG A N 1
ATOM 1608 C CA . ARG A 1 212 ? -6.445 -15.758 -8.469 1 98.12 212 ARG A CA 1
ATOM 1609 C C . ARG A 1 212 ? -5.453 -15.422 -9.578 1 98.12 212 ARG A C 1
ATOM 1611 O O . ARG A 1 212 ? -4.984 -14.289 -9.68 1 98.12 212 ARG A O 1
ATOM 1618 N N . ALA A 1 213 ? -5.152 -16.344 -10.453 1 98.62 213 ALA A N 1
ATOM 1619 C CA . ALA A 1 213 ? -4.227 -16.156 -11.57 1 98.62 213 ALA A CA 1
ATOM 1620 C C . ALA A 1 213 ? -4.945 -15.578 -12.789 1 98.62 213 ALA A C 1
ATOM 1622 O O . ALA A 1 213 ? -4.32 -15.328 -13.82 1 98.62 213 ALA A O 1
ATOM 1623 N N . THR A 1 214 ? -6.223 -15.289 -12.602 1 98.69 214 THR A N 1
ATOM 1624 C CA . THR A 1 214 ? -7.055 -14.859 -13.719 1 98.69 214 THR A CA 1
ATOM 1625 C C . THR A 1 214 ? -6.465 -13.617 -14.391 1 98.69 214 THR A C 1
ATOM 1627 O O . THR A 1 214 ? -6.488 -13.5 -15.617 1 98.69 214 THR A O 1
ATOM 1630 N N . SER A 1 215 ? -5.895 -12.758 -13.641 1 97.88 215 SER A N 1
ATOM 1631 C CA . SER A 1 215 ? -5.402 -11.484 -14.164 1 97.88 215 SER A CA 1
ATOM 1632 C C . SER A 1 215 ? -4.145 -11.672 -15 1 97.88 215 SER A C 1
ATOM 1634 O O . SER A 1 215 ? -3.711 -10.758 -15.703 1 97.88 215 SER A O 1
ATOM 1636 N N . LEU A 1 216 ? -3.568 -12.805 -15.062 1 98 216 LEU A N 1
ATOM 1637 C CA . LEU A 1 216 ? -2.311 -13.055 -15.758 1 98 216 LEU A CA 1
ATOM 1638 C C . LEU A 1 216 ? -2.551 -13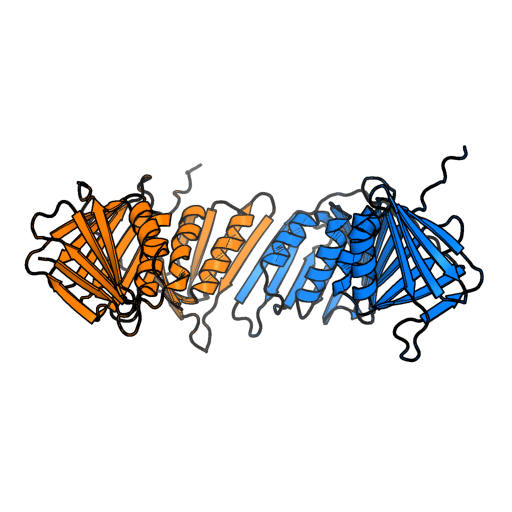.336 -17.234 1 98 216 LEU A C 1
ATOM 1640 O O . LEU A 1 216 ? -1.634 -13.211 -18.047 1 98 216 LEU A O 1
ATOM 1644 N N . ALA A 1 217 ? -3.783 -13.742 -17.516 1 98.31 217 ALA A N 1
ATOM 1645 C CA . ALA A 1 217 ? -4.012 -14.18 -18.891 1 98.31 217 ALA A CA 1
ATOM 1646 C C . ALA A 1 217 ? -5.48 -14.031 -19.266 1 98.31 217 ALA A C 1
ATOM 1648 O O . ALA A 1 217 ? -6.371 -14.234 -18.438 1 98.31 217 ALA A O 1
ATOM 1649 N N . ASP A 1 218 ? -5.68 -13.844 -20.531 1 97.88 218 ASP A N 1
ATOM 1650 C CA . ASP A 1 218 ? -7.043 -13.719 -21.047 1 97.88 218 ASP A CA 1
ATOM 1651 C C . ASP A 1 218 ? -7.727 -15.078 -21.125 1 97.88 218 ASP A C 1
ATOM 1653 O O . ASP A 1 218 ? -8.953 -15.172 -21.062 1 97.88 218 ASP A O 1
ATOM 1657 N N . LYS A 1 219 ? -6.848 -16.094 -21.312 1 98.25 219 LYS A N 1
ATOM 1658 C CA . LYS A 1 219 ? -7.391 -17.438 -21.438 1 98.25 219 LYS A CA 1
ATOM 1659 C C . LYS A 1 219 ? -6.727 -18.406 -20.453 1 98.25 219 LYS A C 1
ATOM 1661 O O . LYS A 1 219 ? -5.59 -18.172 -20.031 1 98.25 219 LYS A O 1
ATOM 1666 N N . VAL A 1 220 ? -7.469 -19.359 -20.094 1 98.75 220 VAL A N 1
ATOM 1667 C CA . VAL A 1 220 ? -6.984 -20.438 -19.234 1 98.75 220 VAL A CA 1
ATOM 1668 C C . VAL A 1 220 ? -7.094 -21.766 -19.969 1 98.75 220 VAL A C 1
ATOM 1670 O O . VAL A 1 220 ? -7.996 -21.969 -20.781 1 98.75 220 VAL A O 1
ATOM 1673 N N . LYS A 1 221 ? -6.125 -22.641 -19.734 1 98.5 221 LYS A N 1
ATOM 1674 C CA . LYS A 1 221 ? -6.121 -24 -20.266 1 98.5 221 LYS A CA 1
ATOM 1675 C C . LYS A 1 221 ? -6.492 -25.016 -19.188 1 98.5 221 LYS A C 1
ATOM 1677 O O . LYS A 1 221 ? -5.891 -25.031 -18.109 1 98.5 221 LYS A O 1
ATOM 1682 N N . ILE A 1 222 ? -7.414 -25.875 -19.5 1 98.69 222 ILE A N 1
ATOM 1683 C CA . ILE A 1 222 ? -7.848 -26.938 -18.594 1 98.69 222 ILE A CA 1
ATOM 1684 C C . ILE A 1 222 ? -7.551 -28.297 -19.203 1 98.69 222 ILE A C 1
ATOM 1686 O O . ILE A 1 222 ? -7.914 -28.562 -20.344 1 98.69 222 ILE A O 1
ATOM 1690 N N . GLY A 1 223 ? -6.863 -29.141 -18.453 1 98.31 223 GLY A N 1
ATOM 1691 C CA . GLY A 1 223 ? -6.594 -30.5 -18.875 1 98.31 223 GLY A CA 1
ATOM 1692 C C . GLY A 1 223 ? -7.258 -31.547 -17.984 1 98.31 223 GLY A C 1
ATOM 1693 O O . GLY A 1 223 ? -7.105 -31.516 -16.766 1 98.31 223 GLY A O 1
ATOM 1694 N N . LEU A 1 224 ? -7.938 -32.438 -18.625 1 98.19 224 LEU A N 1
ATOM 1695 C CA . LEU A 1 224 ? -8.641 -33.5 -17.891 1 98.19 224 LEU A CA 1
ATOM 1696 C C . LEU A 1 224 ? -8.273 -34.875 -18.438 1 98.19 224 LEU A C 1
ATOM 1698 O O . LEU A 1 224 ? -8.141 -35.062 -19.641 1 98.19 224 LEU A O 1
ATOM 1702 N N . ALA A 1 225 ? -8.039 -35.75 -17.562 1 96.94 225 ALA A N 1
ATOM 1703 C CA . ALA A 1 225 ? -7.883 -37.156 -17.875 1 96.94 225 ALA A CA 1
ATOM 1704 C C . ALA A 1 225 ? -8.273 -38.031 -16.688 1 96.94 225 ALA A C 1
ATOM 1706 O O . ALA A 1 225 ? -8.164 -37.594 -15.531 1 96.94 225 ALA A O 1
ATOM 1707 N N . ALA A 1 226 ? -8.633 -39.25 -17.016 1 93.31 226 ALA A N 1
ATOM 1708 C CA . ALA A 1 226 ? -9.125 -40.125 -15.961 1 93.31 226 ALA A CA 1
ATOM 1709 C C . ALA A 1 226 ? -8.023 -40.438 -14.953 1 93.31 226 ALA A C 1
ATOM 1711 O O . ALA A 1 226 ? -6.891 -40.75 -15.328 1 93.31 226 ALA A O 1
ATOM 1712 N N . ASP A 1 227 ? -8.328 -40.25 -13.664 1 88.19 227 ASP A N 1
ATOM 1713 C CA . ASP A 1 227 ? -7.555 -40.719 -12.508 1 88.19 227 ASP A CA 1
ATOM 1714 C C . ASP A 1 227 ? -6.234 -39.969 -12.398 1 88.19 227 ASP A C 1
ATOM 1716 O O . ASP A 1 227 ? -5.258 -40.469 -11.859 1 88.19 227 ASP A O 1
ATOM 1720 N N . VAL A 1 228 ? -6.176 -38.875 -13.086 1 92.38 228 VAL A N 1
ATOM 1721 C CA . VAL A 1 228 ? -5.004 -38.031 -12.906 1 92.38 228 VAL A CA 1
ATOM 1722 C C . VAL A 1 228 ? -5.438 -36.625 -12.469 1 92.38 228 VAL A C 1
ATOM 1724 O O . VAL A 1 228 ? -6.602 -36.25 -12.633 1 92.38 228 VAL A O 1
ATOM 1727 N N . PRO A 1 229 ? -4.516 -35.844 -11.93 1 95.69 229 PRO A N 1
ATOM 1728 C CA . PRO A 1 229 ? -4.871 -34.5 -11.469 1 95.69 229 PRO A CA 1
ATOM 1729 C C . PRO A 1 229 ? -5.309 -33.562 -12.609 1 95.69 229 PRO A C 1
ATOM 1731 O O . PRO A 1 229 ? -4.781 -33.656 -13.727 1 95.69 229 PRO A O 1
ATOM 1734 N N . LEU A 1 230 ? -6.27 -32.781 -12.266 1 97.5 230 LEU A N 1
ATOM 1735 C CA . LEU A 1 230 ? -6.68 -31.688 -13.148 1 97.5 230 LEU A CA 1
ATOM 1736 C C . LEU A 1 230 ? -5.523 -30.734 -13.391 1 97.5 230 LEU A C 1
ATOM 1738 O O . LEU A 1 230 ? -4.785 -30.391 -12.461 1 97.5 230 LEU A O 1
ATOM 1742 N N . LEU A 1 231 ? -5.422 -30.266 -14.617 1 98.12 231 LEU A N 1
ATOM 1743 C CA . LEU A 1 231 ? -4.488 -29.188 -14.93 1 98.12 231 LEU A CA 1
ATOM 1744 C C . LEU A 1 231 ? -5.227 -27.875 -15.188 1 98.12 231 LEU A C 1
ATOM 1746 O O . LEU A 1 231 ? -6.176 -27.844 -15.977 1 98.12 231 LEU A O 1
ATOM 1750 N N . VAL A 1 232 ? -4.918 -26.844 -14.453 1 98.69 232 VAL A N 1
ATOM 1751 C CA . VAL A 1 232 ? -5.324 -25.469 -14.75 1 98.69 232 VAL A CA 1
ATOM 1752 C C . VAL A 1 232 ? -4.094 -24.609 -15.023 1 98.69 232 VAL A C 1
ATOM 1754 O O . VAL A 1 232 ? -3.27 -24.406 -14.133 1 98.69 232 VAL A O 1
ATOM 1757 N N . GLU A 1 233 ? -4.004 -24.109 -16.25 1 98.56 233 GLU A N 1
ATOM 1758 C CA . GLU A 1 233 ? -2.791 -23.391 -16.656 1 98.56 233 GLU A CA 1
ATOM 1759 C C . GLU A 1 233 ? -3.109 -21.984 -17.109 1 98.56 233 GLU A C 1
ATOM 1761 O O . GLU A 1 233 ? -3.99 -21.781 -17.953 1 98.56 233 GLU A O 1
ATOM 1766 N N . TYR A 1 234 ? -2.439 -21.031 -16.547 1 98.81 234 TYR A N 1
ATOM 1767 C CA . TYR A 1 234 ? -2.438 -19.656 -17.031 1 98.81 234 TYR A CA 1
ATOM 1768 C C . TYR A 1 234 ? -1.097 -19.312 -17.656 1 98.81 234 TYR A C 1
ATOM 1770 O O . TYR A 1 234 ? -0.062 -19.328 -16.984 1 98.81 234 TYR A O 1
ATOM 1778 N N . PRO A 1 235 ? -1.145 -19 -18.938 1 98.62 235 PRO A N 1
ATOM 1779 C CA . PRO A 1 235 ? 0.104 -18.516 -19.516 1 98.62 235 PRO A CA 1
ATOM 1780 C C . PRO A 1 235 ? 0.508 -17.141 -19 1 98.62 235 PRO A C 1
ATOM 1782 O O . PRO A 1 235 ? -0.354 -16.344 -18.641 1 98.62 235 PRO A O 1
ATOM 1785 N N . ILE A 1 236 ? 1.778 -16.984 -18.844 1 97.88 236 ILE A N 1
ATOM 1786 C CA . ILE A 1 236 ? 2.326 -15.68 -18.5 1 97.88 236 ILE A CA 1
ATOM 1787 C C . ILE A 1 236 ? 3.016 -15.078 -19.719 1 97.88 236 ILE A C 1
ATOM 1789 O O . ILE A 1 236 ? 4.121 -15.484 -20.078 1 97.88 236 ILE A O 1
ATOM 1793 N N . GLU A 1 237 ? 2.307 -14.188 -20.312 1 93.56 237 GLU A N 1
ATOM 1794 C CA . GLU A 1 237 ? 2.766 -13.625 -21.578 1 93.56 237 GLU A CA 1
ATOM 1795 C C . GLU A 1 237 ? 3.178 -14.719 -22.562 1 93.56 237 GLU A C 1
ATOM 1797 O O . GLU A 1 237 ? 2.404 -15.641 -22.828 1 93.56 237 GLU A O 1
ATOM 1802 N N . ASP A 1 238 ? 4.418 -14.555 -23.188 1 94.62 238 ASP A N 1
ATOM 1803 C CA . ASP A 1 238 ? 4.809 -15.523 -24.219 1 94.62 238 ASP A CA 1
ATOM 1804 C C . ASP A 1 238 ? 5.848 -16.5 -23.672 1 94.62 238 ASP A C 1
ATOM 1806 O O . ASP A 1 238 ? 6.133 -17.516 -24.312 1 94.62 238 ASP A O 1
ATOM 1810 N N . HIS A 1 239 ? 6.258 -16.203 -22.516 1 94.88 239 HIS A N 1
ATOM 1811 C CA . HIS A 1 239 ? 7.457 -16.953 -22.141 1 94.88 239 HIS A CA 1
ATOM 1812 C C . HIS A 1 239 ? 7.344 -17.484 -20.719 1 94.88 239 HIS A C 1
ATOM 1814 O O . HIS A 1 239 ? 8.352 -17.656 -20.031 1 94.88 239 HIS A O 1
ATOM 1820 N N . GLY A 1 240 ? 6.148 -17.734 -20.188 1 98.19 240 GLY A N 1
ATOM 1821 C CA . GLY A 1 240 ? 5.977 -18.281 -18.844 1 98.19 240 GLY A CA 1
ATOM 1822 C C . GLY A 1 240 ? 4.582 -18.828 -18.594 1 98.19 240 GLY A C 1
ATOM 1823 O O . GLY A 1 240 ? 3.707 -18.719 -19.453 1 98.19 240 GLY A O 1
ATOM 1824 N N . TYR A 1 241 ? 4.445 -19.516 -17.469 1 98.44 241 TYR A N 1
ATOM 1825 C CA . TYR A 1 241 ? 3.135 -20.016 -17.062 1 98.44 241 TYR A CA 1
ATOM 1826 C C . TYR A 1 241 ? 3.082 -20.266 -15.555 1 98.44 241 TYR A C 1
ATOM 1828 O O . TYR A 1 241 ? 4.121 -20.344 -14.898 1 98.44 241 TYR A O 1
ATOM 1836 N N . ILE A 1 242 ? 1.904 -20.297 -15.07 1 98.31 242 ILE A N 1
ATOM 1837 C CA . ILE A 1 242 ? 1.582 -20.938 -13.797 1 98.31 242 ILE A CA 1
ATOM 1838 C C . ILE A 1 242 ? 0.625 -22.109 -14.039 1 98.31 242 ILE A C 1
ATOM 1840 O O . ILE A 1 242 ? -0.364 -21.969 -14.766 1 98.31 242 ILE A O 1
ATOM 1844 N N . ARG A 1 243 ? 0.948 -23.203 -13.461 1 97.75 243 ARG A N 1
ATOM 1845 C CA . ARG A 1 243 ? 0.12 -24.406 -13.547 1 97.75 243 ARG A CA 1
ATOM 1846 C C . ARG A 1 243 ? -0.307 -24.875 -12.164 1 97.75 243 ARG A C 1
ATOM 1848 O O . ARG A 1 243 ? 0.506 -24.922 -11.234 1 97.75 243 ARG A O 1
ATOM 1855 N N . TYR A 1 244 ? -1.533 -25.172 -12.078 1 97.81 244 TYR A N 1
ATOM 1856 C CA . TYR A 1 244 ? -2.08 -25.812 -10.883 1 97.81 244 TYR A CA 1
ATOM 1857 C C . TYR A 1 244 ? -2.562 -27.219 -11.18 1 97.81 244 TYR A C 1
ATOM 1859 O O . TYR A 1 244 ? -3.227 -27.453 -12.195 1 97.81 244 TYR A O 1
ATOM 1867 N N . TYR A 1 245 ? -2.215 -28.109 -10.328 1 96.75 245 TYR A N 1
ATOM 1868 C CA . TYR A 1 245 ? -2.678 -29.5 -10.414 1 96.75 245 TYR A CA 1
ATOM 1869 C C . TYR A 1 245 ? -3.531 -29.859 -9.211 1 96.75 245 TYR A C 1
ATOM 1871 O O . TYR A 1 245 ? -3.137 -29.625 -8.062 1 96.75 245 TYR A O 1
ATOM 1879 N N . LEU A 1 246 ? -4.648 -30.453 -9.484 1 97.19 246 LEU A N 1
ATOM 1880 C CA . LEU A 1 246 ? -5.586 -30.766 -8.414 1 97.19 246 LEU A CA 1
ATOM 1881 C C . LEU A 1 246 ? -6.047 -32.219 -8.5 1 97.19 246 LEU A C 1
ATOM 1883 O O . LEU A 1 246 ? -6.578 -32.625 -9.523 1 97.19 246 LEU A O 1
ATOM 1887 N N . ALA A 1 247 ? -5.871 -32.875 -7.426 1 95.69 247 ALA A N 1
ATOM 1888 C CA . ALA A 1 247 ? -6.316 -34.25 -7.359 1 95.69 247 ALA A CA 1
ATOM 1889 C C . ALA A 1 247 ? -7.84 -34.344 -7.348 1 95.69 247 ALA A C 1
ATOM 1891 O O . ALA A 1 247 ? -8.508 -33.562 -6.656 1 95.69 247 ALA A O 1
ATOM 1892 N N . PRO A 1 248 ? -8.398 -35.344 -8.148 1 96.44 248 PRO A N 1
ATOM 1893 C CA . PRO A 1 248 ? -9.844 -35.531 -8.102 1 96.44 248 PRO A CA 1
ATOM 1894 C C . PRO A 1 248 ? -10.328 -36.062 -6.766 1 96.44 248 PRO A C 1
ATOM 1896 O O . PRO A 1 248 ? -9.555 -36.688 -6.035 1 96.44 248 PRO A O 1
ATOM 1899 N N . LYS A 1 249 ? -11.539 -35.781 -6.457 1 93.5 249 LYS A N 1
ATOM 1900 C CA . LYS A 1 249 ? -12.156 -36.375 -5.277 1 93.5 249 LYS A CA 1
ATOM 1901 C C . LYS A 1 249 ? -12.5 -37.844 -5.516 1 93.5 249 LYS A C 1
ATOM 1903 O O . LYS A 1 249 ? -12.875 -38.219 -6.629 1 93.5 249 LYS A O 1
ATOM 1908 N N . VAL A 1 250 ? -12.016 -38.781 -4.586 1 77.12 250 VAL A N 1
ATOM 1909 C CA . VAL A 1 250 ? -12.312 -40.188 -4.719 1 77.12 250 VAL A CA 1
ATOM 1910 C C . VAL A 1 250 ? -13.727 -40.469 -4.203 1 77.12 250 VAL A C 1
ATOM 1912 O O . VAL A 1 250 ? -14.133 -39.938 -3.176 1 77.12 250 VAL A O 1
ATOM 1915 N N . ASP A 1 251 ? -14.641 -40.844 -5.09 1 61.97 251 ASP A N 1
ATOM 1916 C CA . ASP A 1 251 ? -15.961 -41.312 -4.691 1 61.97 251 ASP A CA 1
ATOM 1917 C C . ASP A 1 251 ? -15.875 -42.312 -3.553 1 61.97 251 ASP A C 1
ATOM 1919 O O . ASP A 1 251 ? -15 -43.188 -3.553 1 61.97 251 ASP A O 1
ATOM 1923 N N . ASP A 1 252 ? -16.062 -41.906 -2.307 1 49.53 252 ASP A N 1
ATOM 1924 C CA . ASP A 1 252 ? -16.25 -43 -1.354 1 49.53 252 ASP A CA 1
ATOM 1925 C C . ASP A 1 252 ? -17.156 -44.094 -1.936 1 49.53 252 ASP A C 1
ATOM 1927 O O . ASP A 1 252 ? -18.266 -43.812 -2.396 1 49.53 252 ASP A O 1
ATOM 1931 N N . PRO A 1 253 ? -16.547 -45.312 -2.357 1 46.34 253 PRO A N 1
ATOM 1932 C CA . PRO A 1 253 ? -17.469 -46.406 -2.66 1 46.34 253 PRO A CA 1
ATOM 1933 C C . PRO A 1 253 ? -18.531 -46.562 -1.576 1 46.34 253 PRO A C 1
ATOM 1935 O O . PRO A 1 253 ? -18.25 -46.406 -0.389 1 46.34 253 PRO A O 1
ATOM 1938 N N . ASP A 1 254 ? -19.844 -46.281 -1.812 1 34.91 254 ASP A N 1
ATOM 1939 C CA . ASP A 1 254 ? -20.703 -47.094 -0.938 1 34.91 254 ASP A CA 1
ATOM 1940 C C . ASP A 1 254 ? -20.297 -48.562 -0.991 1 34.91 254 ASP A C 1
ATOM 1942 O O . ASP A 1 254 ? -19.953 -49.062 -2.055 1 34.91 254 ASP A O 1
ATOM 1946 N N . MET B 1 1 ? -17.984 39.188 20.094 1 91.44 1 MET B N 1
ATOM 1947 C CA . MET B 1 1 ? -18.672 38.219 19.234 1 91.44 1 MET B CA 1
ATOM 1948 C C . MET B 1 1 ? -17.719 37.656 18.188 1 91.44 1 MET B C 1
ATOM 1950 O O . MET B 1 1 ? -16.906 38.406 17.625 1 91.44 1 MET B O 1
ATOM 1954 N N . PHE B 1 2 ? -17.719 36.438 18.062 1 97.25 2 PHE B N 1
ATOM 1955 C CA . PHE B 1 2 ? -16.922 35.781 17.047 1 97.25 2 PHE B CA 1
ATOM 1956 C C . PHE B 1 2 ? -17.812 35.125 15.992 1 97.25 2 PHE B C 1
ATOM 1958 O O . PHE B 1 2 ? -18.812 34.5 16.312 1 97.25 2 PHE B O 1
ATOM 1965 N N . GLU B 1 3 ? -17.422 35.375 14.75 1 98.25 3 GLU B N 1
ATOM 1966 C CA . GLU B 1 3 ? -18.125 34.75 13.633 1 98.25 3 GLU B CA 1
ATOM 1967 C C . GLU B 1 3 ? -17.188 34.531 12.445 1 98.25 3 GLU B C 1
ATOM 1969 O O . GLU B 1 3 ? -16.422 35.406 12.086 1 98.25 3 GLU B O 1
ATOM 1974 N N . ALA B 1 4 ? -17.25 33.344 11.891 1 98.5 4 ALA B N 1
ATOM 1975 C CA . ALA B 1 4 ? -16.453 33 10.719 1 98.5 4 ALA B CA 1
ATOM 1976 C C . ALA B 1 4 ? -17.25 32.125 9.75 1 98.5 4 ALA B C 1
ATOM 1978 O O . ALA B 1 4 ? -17.922 31.188 10.164 1 98.5 4 ALA B O 1
ATOM 1979 N N . ARG B 1 5 ? -17.141 32.469 8.453 1 98.44 5 ARG B N 1
ATOM 1980 C CA . ARG B 1 5 ? -17.906 31.734 7.449 1 98.44 5 ARG B CA 1
ATOM 1981 C C . ARG B 1 5 ? -17.016 31.203 6.348 1 98.44 5 ARG B C 1
ATOM 1983 O O . ARG B 1 5 ? -16.141 31.906 5.848 1 98.44 5 ARG B O 1
ATOM 1990 N N . LEU B 1 6 ? -17.234 29.906 6.023 1 97.44 6 LEU B N 1
ATOM 1991 C CA . LEU B 1 6 ? -16.594 29.266 4.879 1 97.44 6 LEU B CA 1
ATOM 1992 C C . LEU B 1 6 ? -17.641 28.891 3.824 1 97.44 6 LEU B C 1
ATOM 1994 O O . LEU B 1 6 ? -18.734 28.453 4.16 1 97.44 6 LEU B O 1
ATOM 1998 N N . GLY B 1 7 ? -17.266 29.016 2.561 1 95.06 7 GLY B N 1
ATOM 1999 C CA . GLY B 1 7 ? -18.172 28.703 1.468 1 95.06 7 GLY B CA 1
ATOM 2000 C C . GLY B 1 7 ? -18.391 27.219 1.286 1 95.06 7 GLY B C 1
ATOM 2001 O O . GLY B 1 7 ? -19.344 26.797 0.623 1 95.06 7 GLY B O 1
ATOM 2002 N N . SER B 1 8 ? -17.531 26.484 1.751 1 95.12 8 SER B N 1
ATOM 2003 C CA . SER B 1 8 ? -17.625 25.031 1.712 1 95.12 8 SER B CA 1
ATOM 2004 C C . SER B 1 8 ? -17.172 24.422 3.029 1 95.12 8 SER B C 1
ATOM 2006 O O . SER B 1 8 ? -16.188 24.875 3.633 1 95.12 8 SER B O 1
ATOM 2008 N N . THR B 1 9 ? -17.844 23.375 3.402 1 97.25 9 THR B N 1
ATOM 2009 C CA . THR B 1 9 ? -17.562 22.688 4.66 1 97.25 9 THR B CA 1
ATOM 2010 C C . THR B 1 9 ? -16.375 21.75 4.5 1 97.25 9 THR B C 1
ATOM 2012 O O . THR B 1 9 ? -15.766 21.328 5.492 1 97.25 9 THR B O 1
ATOM 2015 N N . THR B 1 10 ? -15.992 21.453 3.273 1 97.62 10 THR B N 1
ATOM 2016 C CA . THR B 1 10 ? -14.961 20.469 2.965 1 97.62 10 THR B CA 1
ATOM 2017 C C . THR B 1 10 ? -13.641 20.828 3.645 1 97.62 10 THR B C 1
ATOM 2019 O O . THR B 1 10 ? -13 19.984 4.27 1 97.62 10 THR B O 1
ATOM 2022 N N . LEU B 1 11 ? -13.289 22.125 3.572 1 97.12 11 LEU B N 1
ATOM 2023 C CA . LEU B 1 11 ? -12.023 22.562 4.148 1 97.12 11 LEU B CA 1
ATOM 2024 C C . LEU B 1 11 ? -12.008 22.344 5.66 1 97.12 11 LEU B C 1
ATOM 2026 O O . LEU B 1 11 ? -11.039 21.797 6.203 1 97.12 11 LEU B O 1
ATOM 2030 N N . LEU B 1 12 ? -13.016 22.734 6.301 1 97.75 12 LEU B N 1
ATOM 2031 C CA . LEU B 1 12 ? -13.094 22.594 7.75 1 97.75 12 LEU B CA 1
ATOM 2032 C C . LEU B 1 12 ? -13.07 21.125 8.148 1 97.75 12 LEU B C 1
ATOM 2034 O O . LEU B 1 12 ? -12.43 20.75 9.133 1 97.75 12 LEU B O 1
ATOM 2038 N N . LYS B 1 13 ? -13.75 20.297 7.387 1 98.06 13 LYS B N 1
ATOM 2039 C CA . LYS B 1 13 ? -13.734 18.859 7.621 1 98.06 13 LYS B CA 1
ATOM 2040 C C . LYS B 1 13 ? -12.305 18.312 7.57 1 98.06 13 LYS B C 1
ATOM 2042 O O . LYS B 1 13 ? -11.891 17.562 8.453 1 98.06 13 LYS B O 1
ATOM 2047 N N . LYS B 1 14 ? -11.594 18.703 6.57 1 98.19 14 LYS B N 1
ATOM 2048 C CA . LYS B 1 14 ? -10.227 18.234 6.395 1 98.19 14 LYS B CA 1
ATOM 2049 C C . LYS B 1 14 ? -9.336 18.672 7.551 1 98.19 14 LYS B C 1
ATOM 2051 O O . LYS B 1 14 ? -8.516 17.906 8.039 1 98.19 14 LYS B O 1
ATOM 2056 N N . ILE B 1 15 ? -9.539 19.875 7.969 1 98.38 15 ILE B N 1
ATOM 2057 C CA . ILE B 1 15 ? -8.734 20.438 9.047 1 98.38 15 ILE B CA 1
ATOM 2058 C C . ILE B 1 15 ? -9 19.672 10.344 1 98.38 15 ILE B C 1
ATOM 2060 O O . ILE B 1 15 ? -8.062 19.219 11.008 1 98.38 15 ILE B O 1
ATOM 2064 N N . VAL B 1 16 ? -10.219 19.484 10.68 1 98.44 16 VAL B N 1
ATOM 2065 C CA . VAL B 1 16 ? -10.578 18.828 11.93 1 98.44 16 VAL B CA 1
ATOM 2066 C C . VAL B 1 16 ? -10.141 17.359 11.883 1 98.44 16 VAL B C 1
ATOM 2068 O O . VAL B 1 16 ? -9.695 16.797 12.891 1 98.44 16 VAL B O 1
ATOM 2071 N N . ASP B 1 17 ? -10.305 16.75 10.742 1 98.12 17 ASP B N 1
ATOM 2072 C CA . ASP B 1 17 ? -9.852 15.383 10.57 1 98.12 17 ASP B CA 1
ATOM 2073 C C . ASP B 1 17 ? -8.352 15.266 10.844 1 98.12 17 ASP B C 1
ATOM 2075 O O . ASP B 1 17 ? -7.902 14.297 11.469 1 98.12 17 ASP B O 1
ATOM 2079 N N . ALA B 1 18 ? -7.578 16.188 10.398 1 98.38 18 ALA B N 1
ATOM 2080 C CA . ALA B 1 18 ? -6.129 16.219 10.578 1 98.38 18 ALA B CA 1
ATOM 2081 C C . ALA B 1 18 ? -5.766 16.422 12.047 1 98.38 18 ALA B C 1
ATOM 2083 O O . ALA B 1 18 ? -4.758 15.898 12.523 1 98.38 18 ALA B O 1
ATOM 2084 N N . LEU B 1 19 ? -6.574 17.141 12.75 1 98.06 19 LEU B N 1
ATOM 2085 C CA . LEU B 1 19 ? -6.281 17.5 14.133 1 98.06 19 LEU B CA 1
ATOM 2086 C C . LEU B 1 19 ? -6.703 16.375 15.078 1 98.06 19 LEU B C 1
ATOM 2088 O O . LEU B 1 19 ? -5.961 16.016 15.992 1 98.06 19 LEU B O 1
ATOM 2092 N N . LYS B 1 20 ? -7.805 15.789 14.836 1 97.19 20 LYS B N 1
ATOM 2093 C CA . LYS B 1 20 ? -8.438 14.883 15.789 1 97.19 20 LYS B CA 1
ATOM 2094 C C . LYS B 1 20 ? -7.641 13.586 15.922 1 97.19 20 LYS B C 1
ATOM 2096 O O . LYS B 1 20 ? -7.789 12.852 16.906 1 97.19 20 LYS B O 1
ATOM 2101 N N . GLU B 1 21 ? -6.922 13.281 14.867 1 95.19 21 GLU B N 1
ATOM 2102 C CA . GLU B 1 21 ? -6.121 12.062 14.898 1 95.19 21 GLU B CA 1
ATOM 2103 C C . GLU B 1 21 ? -5.055 12.133 15.992 1 95.19 21 GLU B C 1
ATOM 2105 O O . GLU B 1 21 ? -4.656 11.109 16.547 1 95.19 21 GLU B O 1
ATOM 2110 N N . ILE B 1 22 ? -4.633 13.32 16.359 1 95.75 22 ILE B N 1
ATOM 2111 C CA . ILE B 1 22 ? -3.537 13.523 17.297 1 95.75 22 ILE B CA 1
ATOM 2112 C C . ILE B 1 22 ? -4.086 14.078 18.609 1 95.75 22 ILE B C 1
ATOM 2114 O O . ILE B 1 22 ? -3.621 13.703 19.688 1 95.75 22 ILE B O 1
ATOM 2118 N N . LEU B 1 23 ? -5.094 14.953 18.469 1 95.81 23 LEU B N 1
ATOM 2119 C CA . LEU B 1 23 ? -5.648 15.641 19.625 1 95.81 23 LEU B CA 1
ATOM 2120 C C . LEU B 1 23 ? -7.09 15.203 19.875 1 95.81 23 LEU B C 1
ATOM 2122 O O . LEU B 1 23 ? -7.906 15.172 18.953 1 95.81 23 LEU B O 1
ATOM 2126 N N . SER B 1 24 ? -7.383 14.953 21.109 1 95.5 24 SER B N 1
ATOM 2127 C CA . SER B 1 24 ? -8.773 14.672 21.469 1 95.5 24 SER B CA 1
ATOM 2128 C C . SER B 1 24 ? -9.547 15.969 21.688 1 95.5 24 SER B C 1
ATOM 2130 O O . SER B 1 24 ? -10.672 16.109 21.203 1 95.5 24 SER B O 1
ATOM 2132 N N . GLN B 1 25 ? -8.898 16.844 22.406 1 95.5 25 GLN B N 1
ATOM 2133 C CA . GLN B 1 25 ? -9.445 18.156 22.719 1 95.5 25 GLN B CA 1
ATOM 2134 C C . GLN B 1 25 ? -8.406 19.25 22.484 1 95.5 25 GLN B C 1
ATOM 2136 O O . GLN B 1 25 ? -7.199 19 22.562 1 95.5 25 GLN B O 1
ATOM 2141 N N . SER B 1 26 ? -8.961 20.406 22.141 1 94.75 26 SER B N 1
ATOM 2142 C CA . SER B 1 26 ? -8.055 21.531 21.984 1 94.75 26 SER B CA 1
ATOM 2143 C C . SER B 1 26 ? -8.812 22.859 22 1 94.75 26 SER B C 1
ATOM 2145 O O . SER B 1 26 ? -10.047 22.875 22 1 94.75 26 SER B O 1
ATOM 2147 N N . THR B 1 27 ? -8.047 23.906 22.078 1 95.19 27 THR B N 1
ATOM 2148 C CA . THR B 1 27 ? -8.617 25.25 22.141 1 95.19 27 THR B CA 1
ATOM 2149 C C . THR B 1 27 ? -8.344 26.016 20.844 1 95.19 27 THR B C 1
ATOM 2151 O O . THR B 1 27 ? -7.215 26.031 20.344 1 95.19 27 THR B O 1
ATOM 2154 N N . LEU B 1 28 ? -9.367 26.609 20.344 1 95.38 28 LEU B N 1
ATOM 2155 C CA . LEU B 1 28 ? -9.227 27.562 19.25 1 95.38 28 LEU B CA 1
ATOM 2156 C C . LEU B 1 28 ? -9.125 28.984 19.766 1 95.38 28 LEU B C 1
ATOM 2158 O O . LEU B 1 28 ? -10.055 29.484 20.422 1 95.38 28 LEU B O 1
ATOM 2162 N N . ASP B 1 29 ? -8.094 29.562 19.453 1 94.88 29 ASP B N 1
ATOM 2163 C CA . ASP B 1 29 ? -7.93 30.969 19.812 1 94.88 29 ASP B CA 1
ATOM 2164 C C . ASP B 1 29 ? -8.281 31.891 18.641 1 94.88 29 ASP B C 1
ATOM 2166 O O . ASP B 1 29 ? -7.582 31.891 17.625 1 94.88 29 ASP B O 1
ATOM 2170 N N . CYS B 1 30 ? -9.312 32.688 18.859 1 96.31 30 CYS B N 1
ATOM 2171 C CA . CYS B 1 30 ? -9.805 33.531 17.797 1 96.31 30 CYS B CA 1
ATOM 2172 C C . CYS B 1 30 ? -9.508 35 18.094 1 96.31 30 CYS B C 1
ATOM 2174 O O . CYS B 1 30 ? -9.719 35.469 19.219 1 96.31 30 CYS B O 1
ATOM 2176 N N . SER B 1 31 ? -9 35.656 17.156 1 97.38 31 SER B N 1
ATOM 2177 C CA . SER B 1 31 ? -8.727 37.094 17.219 1 97.38 31 SER B CA 1
ATOM 2178 C C . SER B 1 31 ? -9.125 37.812 15.922 1 97.38 31 SER B C 1
ATOM 2180 O O . SER B 1 31 ? -9.68 37.188 15.016 1 97.38 31 SER B O 1
ATOM 2182 N N . ALA B 1 32 ? -8.844 39.125 15.859 1 97.44 32 ALA B N 1
ATOM 2183 C CA . ALA B 1 32 ? -9.18 39.875 14.664 1 97.44 32 ALA B CA 1
ATOM 2184 C C . ALA B 1 32 ? -8.383 39.406 13.461 1 97.44 32 ALA B C 1
ATOM 2186 O O . ALA B 1 32 ? -8.805 39.594 12.312 1 97.44 32 ALA B O 1
ATOM 2187 N N . SER B 1 33 ? -7.32 38.719 13.734 1 97.56 33 SER B N 1
ATOM 2188 C CA . SER B 1 33 ? -6.418 38.344 12.656 1 97.56 33 SER B CA 1
ATOM 2189 C C . SER B 1 33 ? -6.754 36.938 12.125 1 97.56 33 SER B C 1
ATOM 2191 O O . SER B 1 33 ? -6.348 36.562 11.023 1 97.56 33 SER B O 1
ATOM 2193 N N . GLY B 1 34 ? -7.41 36.156 12.914 1 98.19 34 GLY B N 1
ATOM 2194 C CA . GLY B 1 34 ? -7.734 34.812 12.484 1 98.19 34 GLY B CA 1
ATOM 2195 C C . GLY B 1 34 ? -7.844 33.844 13.633 1 98.19 34 GLY B C 1
ATOM 2196 O O . GLY B 1 34 ? -8.141 34.219 14.766 1 98.19 34 GLY B O 1
ATOM 2197 N N . ILE B 1 35 ? -7.68 32.562 13.336 1 97.75 35 ILE B N 1
ATOM 2198 C CA . ILE B 1 35 ? -7.848 31.484 14.305 1 97.75 35 ILE B CA 1
ATOM 2199 C C . ILE B 1 35 ? -6.535 30.719 14.453 1 97.75 35 ILE B C 1
ATOM 2201 O O . ILE B 1 35 ? -5.883 30.391 13.461 1 97.75 35 ILE B O 1
ATOM 2205 N N . GLN B 1 36 ? -6.168 30.438 15.68 1 96.06 36 GLN B N 1
ATOM 2206 C CA . GLN B 1 36 ? -4.961 29.672 15.969 1 96.06 36 GLN B CA 1
ATOM 2207 C C . GLN B 1 36 ? -5.246 28.547 16.938 1 96.06 36 GLN B C 1
ATOM 2209 O O . GLN B 1 36 ? -6.199 28.609 17.719 1 96.06 36 GLN B O 1
ATOM 2214 N N . LEU B 1 37 ? -4.469 27.531 16.812 1 95.44 37 LEU B N 1
ATOM 2215 C CA . LEU B 1 37 ? -4.52 26.375 17.703 1 95.44 37 LEU B CA 1
ATOM 2216 C C . LEU B 1 37 ? -3.119 25.828 17.969 1 95.44 37 LEU B C 1
ATOM 2218 O O . LEU B 1 37 ? -2.293 25.766 17.062 1 95.44 37 LEU B O 1
ATOM 2222 N N . GLN B 1 38 ? -2.826 25.562 19.203 1 94.44 38 GLN B N 1
ATOM 2223 C CA . GLN B 1 38 ? -1.582 24.906 19.594 1 94.44 38 GLN B CA 1
ATOM 2224 C C . GLN B 1 38 ? -1.805 23.953 20.766 1 94.44 38 GLN B C 1
ATOM 2226 O O . GLN B 1 38 ? -2.426 24.328 21.766 1 94.44 38 GLN B O 1
ATOM 2231 N N . ALA B 1 39 ? -1.346 22.766 20.641 1 93.25 39 ALA B N 1
ATOM 2232 C CA . ALA B 1 39 ? -1.511 21.797 21.719 1 93.25 39 ALA B CA 1
ATOM 2233 C C . ALA B 1 39 ? -0.561 20.609 21.562 1 93.25 39 ALA B C 1
ATOM 2235 O O . ALA B 1 39 ? -0.163 20.281 20.438 1 93.25 39 ALA B O 1
ATOM 2236 N N . MET B 1 40 ? -0.155 20 22.641 1 92.44 40 MET B N 1
ATOM 2237 C CA . MET B 1 40 ? 0.599 18.75 22.625 1 92.44 40 MET B CA 1
ATOM 2238 C C . MET B 1 40 ? -0.336 17.547 22.734 1 92.44 40 MET B C 1
ATOM 2240 O O . MET B 1 40 ? -1.455 17.672 23.234 1 92.44 40 MET B O 1
ATOM 2244 N N . ASP B 1 41 ? 0.156 16.516 22.172 1 92.19 41 ASP B N 1
ATOM 2245 C CA . ASP B 1 41 ? -0.611 15.297 22.391 1 92.19 41 ASP B CA 1
ATOM 2246 C C . ASP B 1 41 ? -0.493 14.82 23.844 1 92.19 41 ASP B C 1
ATOM 2248 O O . ASP B 1 41 ? 0.301 15.359 24.609 1 92.19 41 ASP B O 1
ATOM 2252 N N . ASN B 1 42 ? -1.249 13.875 24.141 1 90 42 ASN B N 1
ATOM 2253 C CA . ASN B 1 42 ? -1.319 13.406 25.516 1 90 42 ASN B CA 1
ATOM 2254 C C . ASN B 1 42 ? 0.037 12.906 26 1 90 42 ASN B C 1
ATOM 2256 O O . ASN B 1 42 ? 0.382 13.094 27.172 1 90 42 ASN B O 1
ATOM 2260 N N . SER B 1 43 ? 0.837 12.406 25.156 1 90.31 43 SER B N 1
ATOM 2261 C CA . SER B 1 43 ? 2.135 11.852 25.531 1 90.31 43 SER B CA 1
ATOM 2262 C C . SER B 1 43 ? 3.211 12.93 25.562 1 90.31 43 SER B C 1
ATOM 2264 O O . SER B 1 43 ? 4.328 12.695 26.031 1 90.31 43 SER B O 1
ATOM 2266 N N . HIS B 1 44 ? 2.941 14.078 25.016 1 91.56 44 HIS B N 1
ATOM 2267 C CA . HIS B 1 44 ? 3.838 15.227 24.969 1 91.56 44 HIS B CA 1
ATOM 2268 C C . HIS B 1 44 ? 5.035 14.961 24.062 1 91.56 44 HIS B C 1
ATOM 2270 O O . HIS B 1 44 ? 6.125 15.492 24.297 1 91.56 44 HIS B O 1
ATOM 2276 N N . VAL B 1 45 ? 4.82 14.102 23.172 1 93.31 45 VAL B N 1
ATOM 2277 C CA . VAL B 1 45 ? 5.883 13.742 22.234 1 93.31 45 VAL B CA 1
ATOM 2278 C C . VAL B 1 45 ? 5.773 14.594 20.969 1 93.31 45 VAL B C 1
ATOM 2280 O O . VAL B 1 45 ? 6.781 14.898 20.328 1 93.31 45 VAL B O 1
ATOM 2283 N N . SER B 1 46 ? 4.547 15.008 20.656 1 94.75 46 SER B N 1
ATOM 2284 C CA . SER B 1 46 ? 4.316 15.828 19.469 1 94.75 46 SER B CA 1
ATOM 2285 C C . SER B 1 46 ? 3.516 17.078 19.812 1 94.75 46 SER B C 1
ATOM 2287 O O . SER B 1 46 ? 2.766 17.094 20.797 1 94.75 46 SER B O 1
ATOM 2289 N N . LEU B 1 47 ? 3.779 18.109 19.094 1 94.75 47 LEU B N 1
ATOM 2290 C CA . LEU B 1 47 ? 3.068 19.375 19.188 1 94.75 47 LEU B CA 1
ATOM 2291 C C . LEU B 1 47 ? 2.41 19.734 17.859 1 94.75 47 LEU B C 1
ATOM 2293 O O . LEU B 1 47 ? 3.027 19.594 16.797 1 94.75 47 LEU B O 1
ATOM 2297 N N . VAL B 1 48 ? 1.152 20.125 17.922 1 96.25 48 VAL B N 1
ATOM 2298 C CA . VAL B 1 48 ? 0.419 20.562 16.734 1 96.25 48 VAL B CA 1
ATOM 2299 C C . VAL B 1 48 ? 0.122 22.047 16.828 1 96.25 48 VAL B C 1
ATOM 2301 O O . VAL B 1 48 ? -0.286 22.547 17.875 1 96.25 48 VAL B O 1
ATOM 2304 N N . ALA B 1 49 ? 0.413 22.703 15.742 1 96.06 49 ALA B N 1
ATOM 2305 C CA . ALA B 1 49 ? 0.061 24.125 15.609 1 96.06 49 ALA B CA 1
ATOM 2306 C C . ALA B 1 49 ? -0.733 24.375 14.328 1 96.06 49 ALA B C 1
ATOM 2308 O O . ALA B 1 49 ? -0.386 23.859 13.266 1 96.06 49 ALA B O 1
ATOM 2309 N N . MET B 1 50 ? -1.754 25.156 14.422 1 97.25 50 MET B N 1
ATOM 2310 C CA . MET B 1 50 ? -2.555 25.547 13.258 1 97.25 50 MET B CA 1
ATOM 2311 C C . MET B 1 50 ? -2.795 27.062 13.25 1 97.25 50 MET B C 1
ATOM 2313 O O . MET B 1 50 ? -3.045 27.656 14.297 1 97.25 50 MET B O 1
ATOM 2317 N N . SER B 1 51 ? -2.748 27.578 12.094 1 97.69 51 SER B N 1
ATOM 2318 C CA . SER B 1 51 ? -3.053 29 11.906 1 97.69 51 SER B CA 1
ATOM 2319 C C . SER B 1 51 ? -3.893 29.219 10.656 1 97.69 51 SER B C 1
ATOM 2321 O O . SER B 1 51 ? -3.527 28.766 9.57 1 97.69 51 SER B O 1
ATOM 2323 N N . LEU B 1 52 ? -5.012 29.859 10.82 1 98.31 52 LEU B N 1
ATOM 2324 C CA . LEU B 1 52 ? -5.863 30.328 9.734 1 98.31 52 LEU B CA 1
ATOM 2325 C C . LEU B 1 52 ? -6.047 31.844 9.797 1 98.31 52 LEU B C 1
ATOM 2327 O O . LEU B 1 52 ? -6.637 32.375 10.75 1 98.31 52 LEU B O 1
ATOM 2331 N N . SER B 1 53 ? -5.602 32.5 8.781 1 98.38 53 SER B N 1
ATOM 2332 C CA . SER B 1 53 ? -5.844 33.938 8.734 1 98.38 53 SER B CA 1
ATOM 2333 C C . SER B 1 53 ? -7.301 34.219 8.391 1 98.38 53 SER B C 1
ATOM 2335 O O . SER B 1 53 ? -8.031 33.344 7.938 1 98.38 53 SER B O 1
ATOM 2337 N N . ARG B 1 54 ? -7.676 35.438 8.641 1 97.88 54 ARG B N 1
ATOM 2338 C CA . ARG B 1 54 ? -9.055 35.844 8.359 1 97.88 54 ARG B CA 1
ATOM 2339 C C . ARG B 1 54 ? -9.367 35.719 6.871 1 97.88 54 ARG B C 1
ATOM 2341 O O . ARG B 1 54 ? -10.523 35.531 6.488 1 97.88 54 ARG B O 1
ATOM 2348 N N . GLU B 1 55 ? -8.328 35.75 6.016 1 97.62 55 GLU B N 1
ATOM 2349 C CA . GLU B 1 55 ? -8.484 35.688 4.566 1 97.62 55 GLU B CA 1
ATOM 2350 C C . GLU B 1 55 ? -8.914 34.312 4.117 1 97.62 55 GLU B C 1
ATOM 2352 O O . GLU B 1 55 ? -9.352 34.125 2.982 1 97.62 55 GLU B O 1
ATOM 2357 N N . CYS B 1 56 ? -8.812 33.312 4.996 1 97 56 CYS B N 1
ATOM 2358 C CA . CYS B 1 56 ? -9.258 31.969 4.688 1 97 56 CYS B CA 1
ATOM 2359 C C . CYS B 1 56 ? -10.773 31.875 4.668 1 97 56 CYS B C 1
ATOM 2361 O O . CYS B 1 56 ? -11.336 30.906 4.148 1 97 56 CYS B O 1
ATOM 2363 N N . PHE B 1 57 ? -11.438 32.906 5.176 1 98.12 57 PHE B N 1
ATOM 2364 C CA . PHE B 1 57 ? -12.883 32.875 5.379 1 98.12 57 PHE B CA 1
ATOM 2365 C C . PHE B 1 57 ? -13.586 33.875 4.457 1 98.12 57 PHE B C 1
ATOM 2367 O O . PHE B 1 57 ? -13.047 34.938 4.145 1 98.12 57 PHE B O 1
ATOM 2374 N N . GLU B 1 58 ? -14.742 33.469 4.027 1 97.5 58 GLU B N 1
ATOM 2375 C CA . GLU B 1 58 ? -15.562 34.406 3.252 1 97.5 58 GLU B CA 1
ATOM 2376 C C . GLU B 1 58 ? -15.969 35.594 4.09 1 97.5 58 GLU B C 1
ATOM 2378 O O . GLU B 1 58 ? -16.031 36.719 3.582 1 97.5 58 GLU B O 1
ATOM 2383 N N . ARG B 1 59 ? -16.328 35.344 5.246 1 97.44 59 ARG B N 1
ATOM 2384 C CA . ARG B 1 59 ? -16.656 36.344 6.262 1 97.44 59 ARG B CA 1
ATOM 2385 C C . ARG B 1 59 ? -15.984 36 7.59 1 97.44 59 ARG B C 1
ATOM 2387 O O . ARG B 1 59 ? -15.93 34.844 7.988 1 97.44 59 ARG B O 1
ATOM 2394 N N . TYR B 1 60 ? -15.469 37.094 8.195 1 98.44 60 TYR B N 1
ATOM 2395 C CA . TYR B 1 60 ? -14.789 36.875 9.469 1 98.44 60 TYR B CA 1
ATOM 2396 C C . TYR B 1 60 ? -14.945 38.125 10.359 1 98.44 60 TYR B C 1
ATOM 2398 O O . TYR B 1 60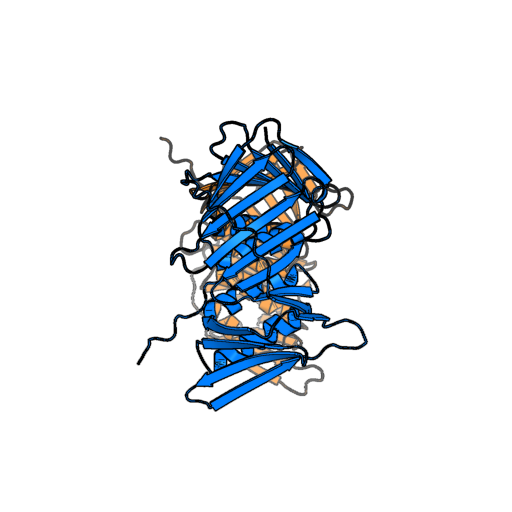 ? -14.695 39.25 9.93 1 98.44 60 TYR B O 1
ATOM 2406 N N . ARG B 1 61 ? -15.383 37.875 11.547 1 97.88 61 ARG B N 1
ATOM 2407 C CA . ARG B 1 61 ? -15.508 38.906 12.547 1 97.88 61 ARG B CA 1
ATOM 2408 C C . ARG B 1 61 ? -15.156 38.406 13.938 1 97.88 61 ARG B C 1
ATOM 2410 O O . ARG B 1 61 ? -15.594 37.344 14.344 1 97.88 61 ARG B O 1
ATOM 2417 N N . CYS B 1 62 ? -14.328 39.156 14.562 1 97.44 62 CYS B N 1
ATOM 2418 C CA . CYS B 1 62 ? -13.984 38.875 15.953 1 97.44 62 CYS B CA 1
ATOM 2419 C C . CYS B 1 62 ? -13.758 40.188 16.734 1 97.44 62 CYS B C 1
ATOM 2421 O O . CYS B 1 62 ? -12.688 40.781 16.641 1 97.44 62 CYS B O 1
ATOM 2423 N N . ASP B 1 63 ? -14.672 40.531 17.547 1 95.5 63 ASP B N 1
ATOM 2424 C CA . ASP B 1 63 ? -14.656 41.844 18.219 1 95.5 63 ASP B CA 1
ATOM 2425 C C . ASP B 1 63 ? -13.711 41.812 19.422 1 95.5 63 ASP B C 1
ATOM 2427 O O . ASP B 1 63 ? -13.062 42.812 19.734 1 95.5 63 ASP B O 1
ATOM 2431 N N . ARG B 1 64 ? -13.75 40.719 20.141 1 94.44 64 ARG B N 1
ATOM 2432 C CA . ARG B 1 64 ? -12.859 40.438 21.266 1 94.44 64 ARG B CA 1
ATOM 2433 C C . ARG B 1 64 ? -12.227 39.062 21.141 1 94.44 64 ARG B C 1
ATOM 2435 O O . ARG B 1 64 ? -12.875 38.125 20.672 1 94.44 64 ARG B O 1
ATOM 2442 N N . ASN B 1 65 ? -11.008 39.031 21.562 1 94.06 65 ASN B N 1
ATOM 2443 C CA . ASN B 1 65 ? -10.375 37.719 21.547 1 94.06 65 ASN B CA 1
ATOM 2444 C C . ASN B 1 65 ? -11.188 36.719 22.344 1 94.06 65 ASN B C 1
ATOM 2446 O O . ASN B 1 65 ? -11.664 37 23.438 1 94.06 65 ASN B O 1
ATOM 2450 N N . VAL B 1 66 ? -11.375 35.562 21.719 1 92.81 66 VAL B N 1
ATOM 2451 C CA . VAL B 1 66 ? -12.125 34.5 22.391 1 92.81 66 VAL B CA 1
ATOM 2452 C C . VAL B 1 66 ? -11.375 33.188 22.281 1 92.81 66 VAL B C 1
ATOM 2454 O O . VAL B 1 66 ? -10.734 32.906 21.266 1 92.81 66 VAL B O 1
ATOM 2457 N N . SER B 1 67 ? -11.422 32.375 23.375 1 93.19 67 SER B N 1
ATOM 2458 C CA . SER B 1 67 ? -10.883 31.016 23.391 1 93.19 67 SER B CA 1
ATOM 2459 C C . SER B 1 67 ? -12 29.984 23.484 1 93.19 67 SER B C 1
ATOM 2461 O O . SER B 1 67 ? -12.789 29.984 24.438 1 93.19 67 SER B O 1
ATOM 2463 N N . LEU B 1 68 ? -11.953 29.109 22.484 1 95.25 68 LEU B N 1
ATOM 2464 C CA . LEU B 1 68 ? -13.031 28.125 22.406 1 95.25 68 LEU B CA 1
ATOM 2465 C C . LEU B 1 68 ? -12.508 26.719 22.625 1 95.25 68 LEU B C 1
ATOM 2467 O O . LEU B 1 68 ? -11.844 26.156 21.75 1 95.25 68 LEU B O 1
ATOM 2471 N N . GLY B 1 69 ? -12.766 26.109 23.797 1 95.69 69 GLY B N 1
ATOM 2472 C CA . GLY B 1 69 ? -12.398 24.719 24.062 1 95.69 69 GLY B CA 1
ATOM 2473 C C . GLY B 1 69 ? -13.352 23.719 23.438 1 95.69 69 GLY B C 1
ATOM 2474 O O . GLY B 1 69 ? -14.555 23.734 23.734 1 95.69 69 GLY B O 1
ATOM 2475 N N . LEU B 1 70 ? -12.734 22.828 22.641 1 96.12 70 LEU B N 1
ATOM 2476 C CA . LEU B 1 70 ? -13.602 21.953 21.875 1 96.12 70 LEU B CA 1
ATOM 2477 C C . LEU B 1 70 ? -13.164 20.5 22.031 1 96.12 70 LEU B C 1
ATOM 2479 O O . LEU B 1 70 ? -11.977 20.203 22.156 1 96.12 70 LEU B O 1
ATOM 2483 N N . ASP B 1 71 ? -14.125 19.594 22.078 1 97.19 71 ASP B N 1
ATOM 2484 C CA . ASP B 1 71 ? -13.906 18.172 21.781 1 97.19 71 ASP B CA 1
ATOM 2485 C C . ASP B 1 71 ? -13.891 17.922 20.266 1 97.19 71 ASP B C 1
ATOM 2487 O O . ASP B 1 71 ? -14.922 18.078 19.594 1 97.19 71 ASP B O 1
ATOM 2491 N N . LEU B 1 72 ? -12.82 17.5 19.797 1 97.75 72 LEU B N 1
ATOM 2492 C CA . LEU B 1 72 ? -12.641 17.469 18.344 1 97.75 72 LEU B CA 1
ATOM 2493 C C . LEU B 1 72 ? -13.445 16.328 17.734 1 97.75 72 LEU B C 1
ATOM 2495 O O . LEU B 1 72 ? -13.906 16.422 16.594 1 97.75 72 LEU B O 1
ATOM 2499 N N . LYS B 1 73 ? -13.602 15.25 18.438 1 97.62 73 LYS B N 1
ATOM 2500 C CA . LYS B 1 73 ? -14.445 14.164 17.953 1 97.62 73 LYS B CA 1
ATOM 2501 C C . LYS B 1 73 ? -15.891 14.617 17.812 1 97.62 73 LYS B C 1
ATOM 2503 O O . LYS B 1 73 ? -16.547 14.305 16.812 1 97.62 73 LYS B O 1
ATOM 2508 N N . SER B 1 74 ? -16.359 15.383 18.781 1 97.56 74 SER B N 1
ATOM 2509 C CA . SER B 1 74 ? -17.703 15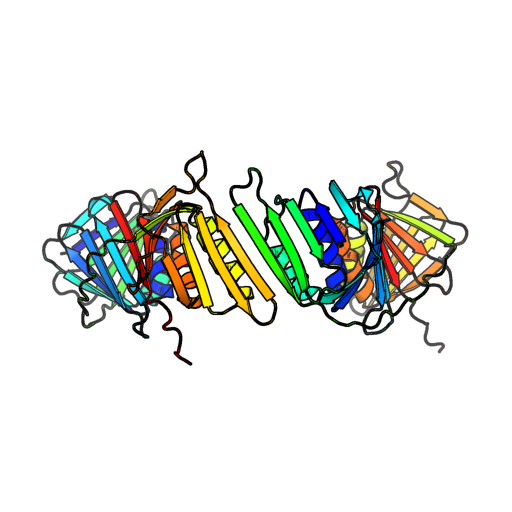.922 18.719 1 97.56 74 SER B CA 1
ATOM 2510 C C . SER B 1 74 ? -17.875 16.875 17.547 1 97.56 74 SER B C 1
ATOM 2512 O O . SER B 1 74 ? -18.875 16.844 16.844 1 97.56 74 SER B O 1
ATOM 2514 N N . LEU B 1 75 ? -16.906 17.688 17.422 1 98.06 75 LEU B N 1
ATOM 2515 C CA . LEU B 1 75 ? -16.953 18.625 16.297 1 98.06 75 LEU B CA 1
ATOM 2516 C C . LEU B 1 75 ? -16.984 17.875 14.977 1 98.06 75 LEU B C 1
ATOM 2518 O O . LEU B 1 75 ? -17.766 18.234 14.086 1 98.06 75 LEU B O 1
ATOM 2522 N N . MET B 1 76 ? -16.219 16.828 14.859 1 98.19 76 MET B N 1
ATOM 2523 C CA . MET B 1 76 ? -16.188 16.047 13.633 1 98.19 76 MET B CA 1
ATOM 2524 C C . MET B 1 76 ? -17.562 15.406 13.367 1 98.19 76 MET B C 1
ATOM 2526 O O . MET B 1 76 ? -18.016 15.359 12.227 1 98.19 76 MET B O 1
ATOM 2530 N N . LYS B 1 77 ? -18.188 14.875 14.375 1 97.75 77 LYS B N 1
ATOM 2531 C CA . LYS B 1 77 ? -19.516 14.289 14.242 1 97.75 77 LYS B CA 1
ATOM 2532 C C . LYS B 1 77 ? -20.5 15.273 13.617 1 97.75 77 LYS B C 1
ATOM 2534 O O . LYS B 1 77 ? -21.266 14.914 12.727 1 97.75 77 LYS B O 1
ATOM 2539 N N . VAL B 1 78 ? -20.438 16.484 14.047 1 97.69 78 VAL B N 1
ATOM 2540 C CA . VAL B 1 78 ? -21.328 17.531 13.531 1 97.69 78 VAL B CA 1
ATOM 2541 C C . VAL B 1 78 ? -20.984 17.828 12.07 1 97.69 78 VAL B C 1
ATOM 2543 O O . VAL B 1 78 ? -21.891 17.938 11.234 1 97.69 78 VAL B O 1
ATOM 2546 N N . LEU B 1 79 ? -19.766 17.953 11.789 1 97.81 79 LEU B N 1
ATOM 2547 C CA . LEU B 1 79 ? -19.328 18.297 10.438 1 97.81 79 LEU B CA 1
ATOM 2548 C C . LEU B 1 79 ? -19.703 17.188 9.453 1 97.81 79 LEU B C 1
ATOM 2550 O O . LEU B 1 79 ? -19.984 17.469 8.281 1 97.81 79 LEU B O 1
ATOM 2554 N N . LYS B 1 80 ? -19.734 15.938 9.898 1 97 80 LYS B N 1
ATOM 2555 C CA . LYS B 1 80 ? -20.078 14.805 9.047 1 97 80 LYS B CA 1
ATOM 2556 C C . LYS B 1 80 ? -21.547 14.852 8.648 1 97 80 LYS B C 1
ATOM 2558 O O . LYS B 1 80 ? -21.953 14.211 7.68 1 97 80 LYS B O 1
ATOM 2563 N N . CYS B 1 81 ? -22.312 15.594 9.352 1 95.25 81 CYS B N 1
ATOM 2564 C CA . CYS B 1 81 ? -23.75 15.695 9.062 1 95.25 81 CYS B CA 1
ATOM 2565 C C . CYS B 1 81 ? -24 16.656 7.906 1 95.25 81 CYS B C 1
ATOM 2567 O O . CYS B 1 81 ? -25.094 16.672 7.352 1 95.25 81 CYS B O 1
ATOM 2569 N N . ALA B 1 82 ? -23.094 17.453 7.582 1 95 82 ALA B N 1
ATOM 2570 C CA . ALA B 1 82 ? -23.25 18.438 6.52 1 95 82 ALA B CA 1
ATOM 2571 C C . ALA B 1 82 ? -22.656 17.938 5.207 1 95 82 ALA B C 1
ATOM 2573 O O . ALA B 1 82 ? -21.734 17.125 5.211 1 95 82 ALA B O 1
ATOM 2574 N N . SER B 1 83 ? -23.219 18.406 4.129 1 94.38 83 SER B N 1
ATOM 2575 C CA . SER B 1 83 ? -22.594 18.172 2.83 1 94.38 83 SER B CA 1
ATOM 2576 C C . SER B 1 83 ? -21.328 19 2.664 1 94.38 83 SER B C 1
ATOM 2578 O O . SER B 1 83 ? -21.25 20.125 3.15 1 94.38 83 SER B O 1
ATOM 2580 N N . GLY B 1 84 ? -20.406 18.453 1.998 1 95 84 GLY B N 1
ATOM 2581 C CA . GLY B 1 84 ? -19.156 19.141 1.754 1 95 84 GLY B CA 1
ATOM 2582 C C . GLY B 1 84 ? -19.328 20.469 1.02 1 95 84 GLY B C 1
ATOM 2583 O O . GLY B 1 84 ? -18.547 21.406 1.209 1 95 84 GLY B O 1
ATOM 2584 N N . ASP B 1 85 ? -20.406 20.531 0.328 1 94.88 85 ASP B N 1
ATOM 2585 C CA . ASP B 1 85 ? -20.641 21.703 -0.508 1 94.88 85 ASP B CA 1
ATOM 2586 C C . ASP B 1 85 ? -21.422 22.781 0.255 1 94.88 85 ASP B C 1
ATOM 2588 O O . ASP B 1 85 ? -21.547 23.906 -0.211 1 94.88 85 ASP B O 1
ATOM 2592 N N . ASP B 1 86 ? -21.875 22.438 1.381 1 96.31 86 ASP B N 1
ATOM 2593 C CA . ASP B 1 86 ? -22.594 23.422 2.186 1 96.31 86 ASP B CA 1
ATOM 2594 C C . ASP B 1 86 ? -21.672 24.516 2.709 1 96.31 86 ASP B C 1
ATOM 2596 O O . ASP B 1 86 ? -20.531 24.234 3.08 1 96.31 86 ASP B O 1
ATOM 2600 N N . ALA B 1 87 ? -22.203 25.703 2.744 1 97.19 87 ALA B N 1
ATOM 2601 C CA . ALA B 1 87 ? -21.5 26.75 3.49 1 97.19 87 ALA B CA 1
ATOM 2602 C C . ALA B 1 87 ? -21.625 26.516 4.996 1 97.19 87 ALA B C 1
ATOM 2604 O O . ALA B 1 87 ? -22.578 25.906 5.461 1 97.19 87 ALA B O 1
ATOM 2605 N N . VAL B 1 88 ? -20.656 26.984 5.746 1 97.94 88 VAL B N 1
ATOM 2606 C CA . VAL B 1 88 ? -20.703 26.812 7.195 1 97.94 88 VAL B CA 1
ATOM 2607 C C . VAL B 1 88 ? -20.328 28.109 7.883 1 97.94 88 VAL B C 1
ATOM 2609 O O . VAL B 1 88 ? -19.359 28.766 7.504 1 97.94 88 VAL B O 1
ATOM 2612 N N . THR B 1 89 ? -21.094 28.516 8.828 1 98.06 89 THR B N 1
ATOM 2613 C CA . THR B 1 89 ? -20.812 29.641 9.711 1 98.06 89 THR B CA 1
ATOM 2614 C C . THR B 1 89 ? -20.609 29.172 11.148 1 98.06 89 THR B C 1
ATOM 2616 O O . THR B 1 89 ? -21.469 28.469 11.695 1 98.06 89 THR B O 1
ATOM 2619 N N . ILE B 1 90 ? -19.469 29.562 11.703 1 98.25 90 ILE B N 1
ATOM 2620 C CA . ILE B 1 90 ? -19.172 29.281 13.102 1 98.25 90 ILE B CA 1
ATOM 2621 C C . ILE B 1 90 ? -19.234 30.562 13.914 1 98.25 90 ILE B C 1
ATOM 2623 O O . ILE B 1 90 ? -18.672 31.594 13.523 1 98.25 90 ILE B O 1
ATOM 2627 N N . SER B 1 91 ? -19.938 30.484 15.031 1 97.69 91 SER B N 1
ATOM 2628 C CA . SER B 1 91 ? -20.062 31.703 15.812 1 97.69 91 SER B CA 1
ATOM 2629 C C . SER B 1 91 ? -20.141 31.391 17.312 1 97.69 91 SER B C 1
ATOM 2631 O O . SER B 1 91 ? -20.516 30.297 17.703 1 97.69 91 SER B O 1
ATOM 2633 N N . ALA B 1 92 ? -19.672 32.312 18.078 1 96.69 92 ALA B N 1
ATOM 2634 C CA . ALA B 1 92 ? -19.719 32.25 19.531 1 96.69 92 ALA B CA 1
ATOM 2635 C C . ALA B 1 92 ? -19.844 33.656 20.125 1 96.69 92 ALA B C 1
ATOM 2637 O O . ALA B 1 92 ? -19.219 34.594 19.625 1 96.69 92 ALA B O 1
ATOM 2638 N N . ALA B 1 93 ? -20.641 33.688 21.203 1 91.5 93 ALA B N 1
ATOM 2639 C CA . ALA B 1 93 ? -20.734 34.938 21.953 1 91.5 93 ALA B CA 1
ATOM 2640 C C . ALA B 1 93 ? -19.469 35.188 22.766 1 91.5 93 ALA B C 1
ATOM 2642 O O . ALA B 1 93 ? -18.609 34.312 22.875 1 91.5 93 ALA B O 1
ATOM 2643 N N . ASP B 1 94 ? -19.234 36.406 23.297 1 84.75 94 ASP B N 1
ATOM 2644 C CA . ASP B 1 94 ? -18.047 36.781 24.047 1 84.75 94 ASP B CA 1
ATOM 2645 C C . ASP B 1 94 ? -17.844 35.875 25.25 1 84.75 94 ASP B C 1
ATOM 2647 O O . ASP B 1 94 ? -16.719 35.438 25.531 1 84.75 94 ASP B O 1
ATOM 2651 N N . LYS B 1 95 ? -18.75 35.656 26.062 1 83.38 95 LYS B N 1
ATOM 2652 C CA . LYS B 1 95 ? -18.703 34.719 27.188 1 83.38 95 LYS B CA 1
ATOM 2653 C C . LYS B 1 95 ? -19.562 33.5 26.906 1 83.38 95 LYS B C 1
ATOM 2655 O O . LYS B 1 95 ? -20.516 33.219 27.641 1 83.38 95 LYS B O 1
ATOM 2660 N N . ALA B 1 96 ? -19.016 32.781 25.859 1 81.81 96 ALA B N 1
ATOM 2661 C CA . ALA B 1 96 ? -19.922 31.75 25.375 1 81.81 96 ALA B CA 1
ATOM 2662 C C . ALA B 1 96 ? -19.641 30.422 26.078 1 81.81 96 ALA B C 1
ATOM 2664 O O . ALA B 1 96 ? -18.5 30.125 26.422 1 81.81 96 ALA B O 1
ATOM 2665 N N . ASP B 1 97 ? -20.703 29.719 26.328 1 91.88 97 ASP B N 1
ATOM 2666 C CA . ASP B 1 97 ? -20.609 28.328 26.781 1 91.88 97 ASP B CA 1
ATOM 2667 C C . ASP B 1 97 ? -20.906 27.359 25.656 1 91.88 97 ASP B C 1
ATOM 2669 O O . ASP B 1 97 ? -20.828 26.141 25.844 1 91.88 97 ASP B O 1
ATOM 2673 N N . LYS B 1 98 ? -21.219 27.906 24.5 1 95.69 98 LYS B N 1
ATOM 2674 C CA . LYS B 1 98 ? -21.547 27.062 23.359 1 95.69 98 LYS B CA 1
ATOM 2675 C C . LYS B 1 98 ? -20.969 27.641 22.062 1 95.69 98 LYS B C 1
ATOM 2677 O O . LYS B 1 98 ? -20.797 28.859 21.938 1 95.69 98 LYS B O 1
ATOM 2682 N N . LEU B 1 99 ? -20.75 26.75 21.156 1 97 99 LEU B N 1
ATOM 2683 C CA . LEU B 1 99 ? -20.391 27.094 19.781 1 97 99 LEU B CA 1
ATOM 2684 C C . LEU B 1 99 ? -21.547 26.812 18.828 1 97 99 LEU B C 1
ATOM 2686 O O . LEU B 1 99 ? -22.141 25.719 18.875 1 97 99 LEU B O 1
ATOM 2690 N N . GLN B 1 100 ? -21.828 27.781 18.047 1 97.81 100 GLN B N 1
ATOM 2691 C CA . GLN B 1 100 ? -22.891 27.609 17.062 1 97.81 100 GLN B CA 1
ATOM 2692 C C . GLN B 1 100 ? -22.312 27.328 15.68 1 97.81 100 GLN B C 1
ATOM 2694 O O . GLN B 1 100 ? -21.391 28 15.234 1 97.81 100 GLN B O 1
ATOM 2699 N N . LEU B 1 101 ? -22.844 26.281 15.023 1 98.31 101 LEU B N 1
ATOM 2700 C CA . LEU B 1 101 ? -22.516 25.969 13.633 1 98.31 101 LEU B CA 1
ATOM 2701 C C . LEU B 1 101 ? -23.766 25.984 12.766 1 98.31 101 LEU B C 1
ATOM 2703 O O . LEU B 1 101 ? -24.766 25.344 13.094 1 98.31 101 LEU B O 1
ATOM 2707 N N . ARG B 1 102 ? -23.734 26.75 11.695 1 97.44 102 ARG B N 1
ATOM 2708 C CA . ARG B 1 102 ? -24.844 26.812 10.742 1 97.44 102 ARG B CA 1
ATOM 2709 C C . ARG B 1 102 ? -24.391 26.375 9.352 1 97.44 102 ARG B C 1
ATOM 2711 O O . ARG B 1 102 ? -23.453 26.922 8.797 1 97.44 102 ARG B O 1
ATOM 2718 N N . PHE B 1 103 ? -25.109 25.391 8.828 1 98.06 103 PHE B N 1
ATOM 2719 C CA . PHE B 1 103 ? -24.828 24.906 7.48 1 98.06 103 PHE B CA 1
ATOM 2720 C C . PHE B 1 103 ? -25.938 25.328 6.516 1 98.06 103 PHE B C 1
ATOM 2722 O O . PHE B 1 103 ? -27.125 25.234 6.844 1 98.06 103 PHE B O 1
ATOM 2729 N N . GLU B 1 104 ? -25.516 25.781 5.402 1 96.88 104 GLU B N 1
ATOM 2730 C CA . GLU B 1 104 ? -26.469 26.234 4.391 1 96.88 104 GLU B CA 1
ATOM 2731 C C . GLU B 1 104 ? -26.125 25.641 3.02 1 96.88 104 GLU B C 1
ATOM 2733 O O . GLU B 1 104 ? -25 25.781 2.537 1 96.88 104 GLU B O 1
ATOM 2738 N N . SER B 1 105 ? 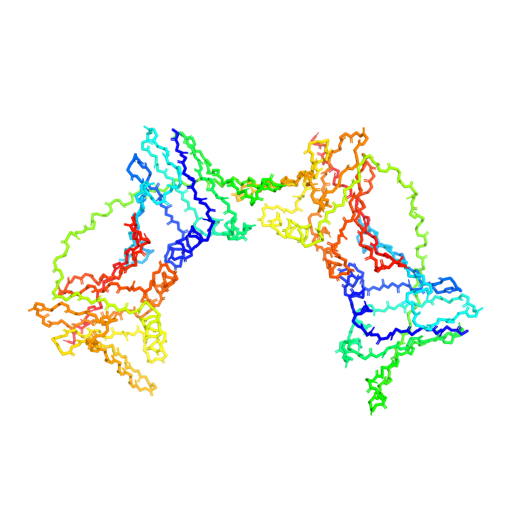-27.156 25 2.414 1 94.31 105 SER B N 1
ATOM 2739 C CA . SER B 1 105 ? -26.984 24.5 1.055 1 94.31 105 SER B CA 1
ATOM 2740 C C . SER B 1 105 ? -26.938 25.641 0.044 1 94.31 105 SER B C 1
ATOM 2742 O O . SER B 1 105 ? -27.281 26.781 0.372 1 94.31 105 SER B O 1
ATOM 2744 N N . ALA B 1 106 ? -26.484 25.125 -1.181 1 85.94 106 ALA B N 1
ATOM 2745 C CA . ALA B 1 106 ? -26.5 26.125 -2.252 1 85.94 106 ALA B CA 1
ATOM 2746 C C . ALA B 1 106 ? -27.922 26.625 -2.494 1 85.94 106 ALA B C 1
ATOM 2748 O O . ALA B 1 106 ? -28.875 25.844 -2.557 1 85.94 106 ALA B O 1
ATOM 2749 N N . GLY B 1 107 ? -28.156 27.812 -2.648 1 85.5 107 GLY B N 1
ATOM 2750 C CA . GLY B 1 107 ? -29.469 28.391 -2.877 1 85.5 107 GLY B CA 1
ATOM 2751 C C . GLY B 1 107 ? -30.281 28.578 -1.604 1 85.5 107 GLY B C 1
ATOM 2752 O O . GLY B 1 107 ? -31.422 29.047 -1.643 1 85.5 107 GLY B O 1
ATOM 2753 N N . ASN B 1 108 ? -29.75 28.172 -0.52 1 81.19 108 ASN B N 1
ATOM 2754 C CA . ASN B 1 108 ? -30.312 28.359 0.811 1 81.19 108 ASN B CA 1
ATOM 2755 C C . ASN B 1 108 ? -31.641 27.594 0.962 1 81.19 108 ASN B C 1
ATOM 2757 O O . ASN B 1 108 ? -32.531 28.047 1.684 1 81.19 108 ASN B O 1
ATOM 2761 N N . GLU B 1 109 ? -31.781 26.484 0.256 1 88.62 109 GLU B N 1
ATOM 2762 C CA . GLU B 1 109 ? -33 25.688 0.366 1 88.62 109 GLU B CA 1
ATOM 2763 C C . GLU B 1 109 ? -33 24.844 1.64 1 88.62 109 GLU B C 1
ATOM 2765 O O . GLU B 1 109 ? -34.062 24.516 2.178 1 88.62 109 GLU B O 1
ATOM 2770 N N . ARG B 1 110 ? -31.844 24.469 2.086 1 93.06 110 ARG B N 1
ATOM 2771 C CA . ARG B 1 110 ? -31.719 23.688 3.311 1 93.06 110 ARG B CA 1
ATOM 2772 C C . ARG B 1 110 ? -30.75 24.359 4.289 1 93.06 110 ARG B C 1
ATOM 2774 O O . ARG B 1 110 ? -29.672 24.797 3.902 1 93.06 110 ARG B O 1
ATOM 2781 N N . THR B 1 111 ? -31.203 24.578 5.508 1 95.88 111 THR B N 1
ATOM 2782 C CA . THR B 1 111 ? -30.375 25.109 6.586 1 95.88 111 THR B CA 1
ATOM 2783 C C . THR B 1 111 ? -30.375 24.156 7.777 1 95.88 111 THR B C 1
ATOM 2785 O O . THR B 1 111 ? -31.391 23.547 8.094 1 95.88 111 THR B O 1
ATOM 2788 N N . ALA B 1 112 ? -29.219 23.953 8.391 1 96.69 112 ALA B N 1
ATOM 2789 C CA . ALA B 1 112 ? -29.078 23.141 9.594 1 96.69 112 ALA B CA 1
ATOM 2790 C C . ALA B 1 112 ? -28.297 23.891 10.672 1 96.69 112 ALA B C 1
ATOM 2792 O O . ALA B 1 112 ? -27.203 24.406 10.414 1 96.69 112 ALA B O 1
ATOM 2793 N N . ASP B 1 113 ? -28.828 23.922 11.859 1 97.19 113 ASP B N 1
ATOM 2794 C CA . ASP B 1 113 ? -28.172 24.594 12.984 1 97.19 113 ASP B CA 1
ATOM 2795 C C . ASP B 1 113 ? -27.781 23.594 14.078 1 97.19 113 ASP B C 1
ATOM 2797 O O . ASP B 1 113 ? -28.609 22.781 14.492 1 97.19 113 ASP B O 1
ATOM 2801 N N . TYR B 1 114 ? -26.594 23.656 14.445 1 97.75 114 TYR B N 1
ATOM 2802 C CA . TYR B 1 114 ? -26.062 22.828 15.523 1 97.75 114 TYR B CA 1
ATOM 2803 C C . TYR B 1 114 ? -25.438 23.688 16.625 1 97.75 114 TYR B C 1
ATOM 2805 O O . TYR B 1 114 ? -24.969 24.781 16.344 1 97.75 114 TYR B O 1
ATOM 2813 N N . GLU B 1 115 ? -25.469 23.172 17.828 1 96.88 115 GLU B N 1
ATOM 2814 C CA . GLU B 1 115 ? -24.797 23.797 18.969 1 96.88 115 GLU B CA 1
ATOM 2815 C C . GLU B 1 115 ? -23.922 22.781 19.688 1 96.88 115 GLU B C 1
ATOM 2817 O O . GLU B 1 115 ? -24.359 21.672 20.016 1 96.88 115 GLU B O 1
ATOM 2822 N N . LEU B 1 116 ? -22.688 23.172 19.922 1 97.19 116 LEU B N 1
ATOM 2823 C CA . LEU B 1 116 ? -21.75 22.344 20.672 1 97.19 116 LEU B CA 1
ATOM 2824 C C . LEU B 1 116 ? -21.359 23 21.984 1 97.19 116 LEU B C 1
ATOM 2826 O O . LEU B 1 116 ? -21.078 24.203 22.031 1 97.19 116 LEU B O 1
ATOM 2830 N N . ARG B 1 117 ? -21.375 22.203 23.062 1 95.88 117 ARG B N 1
ATOM 2831 C CA . ARG B 1 117 ? -20.906 22.703 24.359 1 95.88 117 ARG B CA 1
ATOM 2832 C C . ARG B 1 117 ? -19.391 22.922 24.344 1 95.88 117 ARG B C 1
ATOM 2834 O O . ARG B 1 117 ? -18.641 22.078 23.844 1 95.88 117 ARG B O 1
ATOM 2841 N N . LEU B 1 118 ? -19.016 24.062 24.922 1 96.69 118 LEU B N 1
ATOM 2842 C CA . LEU B 1 118 ? -17.594 24.375 25 1 96.69 118 LEU B CA 1
ATOM 2843 C C . LEU B 1 118 ? -16.984 23.812 26.266 1 96.69 118 LEU B C 1
ATOM 2845 O O . LEU B 1 118 ? -17.656 23.688 27.281 1 96.69 118 LEU B O 1
ATOM 2849 N N . LEU B 1 119 ? -15.727 23.484 26.125 1 94.25 119 LEU B N 1
ATOM 2850 C CA . LEU B 1 119 ? -14.977 22.969 27.266 1 94.25 119 LEU B CA 1
ATOM 2851 C C . LEU B 1 119 ? -14.07 24.047 27.859 1 94.25 119 LEU B C 1
ATOM 2853 O O . LEU B 1 119 ? -13.656 24.969 27.156 1 94.25 119 LEU B O 1
ATOM 2857 N N . ASN B 1 120 ? -13.844 23.906 29.109 1 90.56 120 ASN B N 1
ATOM 2858 C CA . ASN B 1 120 ? -12.852 24.75 29.766 1 90.56 120 ASN B CA 1
ATOM 2859 C C . ASN B 1 120 ? -11.484 24.078 29.828 1 90.56 120 ASN B C 1
ATOM 2861 O O . ASN B 1 120 ? -11.234 23.25 30.703 1 90.56 120 ASN B O 1
ATOM 2865 N N . LEU B 1 121 ? -10.727 24.406 28.891 1 88.75 121 LEU B N 1
ATOM 2866 C CA . LEU B 1 121 ? -9.414 23.781 28.797 1 88.75 121 LEU B CA 1
ATOM 2867 C C . LEU B 1 121 ? -8.312 24.766 29.188 1 88.75 121 LEU B C 1
ATOM 2869 O O . LEU B 1 121 ? -8.406 25.953 28.922 1 88.75 121 LEU B O 1
ATOM 2873 N N . GLU B 1 122 ? -7.453 24.25 29.938 1 76.5 122 GLU B N 1
ATOM 2874 C CA . GLU B 1 122 ? -6.285 25.062 30.234 1 76.5 122 GLU B CA 1
ATOM 2875 C C . GLU B 1 122 ? -5.355 25.172 29.031 1 76.5 122 GLU B C 1
ATOM 2877 O O . GLU B 1 122 ? -5.133 24.188 28.328 1 76.5 122 GLU B O 1
ATOM 2882 N N . GLN B 1 123 ? -5.098 26.359 28.688 1 66.31 123 GLN B N 1
ATOM 2883 C CA . GLN B 1 123 ? -4.266 26.562 27.516 1 66.31 123 GLN B CA 1
ATOM 2884 C C . GLN B 1 123 ? -2.783 26.438 27.859 1 66.31 123 GLN B C 1
ATOM 2886 O O . GLN B 1 123 ? -2.312 27.047 28.828 1 66.31 123 GLN B O 1
ATOM 2891 N N . ASP B 1 124 ? -2.221 25.375 27.297 1 62.78 124 ASP B N 1
ATOM 2892 C CA . ASP B 1 124 ? -0.762 25.391 27.359 1 62.78 124 ASP B CA 1
ATOM 2893 C C . ASP B 1 124 ? -0.176 26.188 26.188 1 62.78 124 ASP B C 1
ATOM 2895 O O . ASP B 1 124 ? -0.428 25.875 25.031 1 62.78 124 ASP B O 1
ATOM 2899 N N . HIS B 1 125 ? 0.082 27.516 26.438 1 64.19 125 HIS B N 1
ATOM 2900 C CA . HIS B 1 125 ? 0.705 28.266 25.359 1 64.19 125 HIS B CA 1
ATOM 2901 C C . HIS B 1 125 ? 2.189 27.953 25.234 1 64.19 125 HIS B C 1
ATOM 2903 O O . HIS B 1 125 ? 3.008 28.469 26 1 64.19 125 HIS B O 1
ATOM 2909 N N . LEU B 1 126 ? 2.354 26.719 24.656 1 66.44 126 LEU B N 1
ATOM 2910 C CA . LEU B 1 126 ? 3.754 26.359 24.453 1 66.44 126 LEU B CA 1
ATOM 2911 C C . LEU B 1 126 ? 4.363 27.172 23.312 1 66.44 126 LEU B C 1
ATOM 2913 O O . LEU B 1 126 ? 3.688 27.484 22.328 1 66.44 126 LEU B O 1
ATOM 2917 N N . ALA B 1 127 ? 5.336 28.016 23.641 1 66.31 127 ALA B N 1
ATOM 2918 C CA . ALA B 1 127 ? 6.031 28.781 22.594 1 66.31 127 ALA B CA 1
ATOM 2919 C C . ALA B 1 127 ? 6.75 27.844 21.625 1 66.31 127 ALA B C 1
ATOM 2921 O O . ALA B 1 127 ? 7.477 26.938 22.047 1 66.31 127 ALA B O 1
ATOM 2922 N N . ILE B 1 128 ? 6.23 27.828 20.328 1 74 128 ILE B N 1
ATOM 2923 C CA . ILE B 1 128 ? 6.973 27.094 19.312 1 74 128 ILE B CA 1
ATOM 2924 C C . ILE B 1 128 ? 8.227 27.875 18.922 1 74 128 ILE B C 1
ATOM 2926 O O . ILE B 1 128 ? 8.125 29 18.391 1 74 128 ILE B O 1
ATOM 2930 N N . PRO B 1 129 ? 9.312 27.438 19.359 1 70.25 129 PRO B N 1
ATOM 2931 C CA . PRO B 1 129 ? 10.539 28.172 19.031 1 70.25 129 PRO B CA 1
ATOM 2932 C C . PRO B 1 129 ? 10.766 28.281 17.516 1 70.25 129 PRO B C 1
ATOM 2934 O O . PRO B 1 129 ? 10.336 27.406 16.766 1 70.25 129 PRO B O 1
ATOM 2937 N N . GLU B 1 130 ? 11.219 29.5 17.141 1 81.44 130 GLU B N 1
ATOM 2938 C CA . GLU B 1 130 ? 11.711 29.609 15.773 1 81.44 130 GLU B CA 1
ATOM 2939 C C . GLU B 1 130 ? 12.953 28.766 15.555 1 81.44 130 GLU B C 1
ATOM 2941 O O . GLU B 1 130 ? 13.898 28.828 16.344 1 81.44 130 GLU B O 1
ATOM 2946 N N . THR B 1 131 ? 12.82 27.828 14.703 1 88.88 131 THR B N 1
ATOM 2947 C CA . THR B 1 131 ? 13.922 26.906 14.445 1 88.88 131 THR B CA 1
ATOM 2948 C C . THR B 1 131 ? 14.492 27.125 13.047 1 88.88 131 THR B C 1
ATOM 2950 O O . THR B 1 131 ? 13.742 27.25 12.086 1 88.88 131 THR B O 1
ATOM 2953 N N . ASP B 1 132 ? 15.797 27.359 13.047 1 93.25 132 ASP B N 1
ATOM 2954 C CA . ASP B 1 132 ? 16.484 27.328 11.766 1 93.25 132 ASP B CA 1
ATOM 2955 C C . ASP B 1 132 ? 16.828 25.891 11.352 1 93.25 132 ASP B C 1
ATOM 2957 O O . ASP B 1 132 ? 17.781 25.312 11.859 1 93.25 132 ASP B O 1
ATOM 2961 N N . TYR B 1 133 ? 16.078 25.469 10.477 1 97.38 133 TYR B N 1
ATOM 2962 C CA . TYR B 1 133 ? 16.281 24.078 10.078 1 97.38 133 TYR B CA 1
ATOM 2963 C C . TYR B 1 133 ? 17.453 23.938 9.109 1 97.38 133 TYR B C 1
ATOM 2965 O O . TYR B 1 133 ? 17.641 24.781 8.227 1 97.38 133 TYR B O 1
ATOM 2973 N N . ALA B 1 134 ? 18.25 22.922 9.336 1 98.19 134 ALA B N 1
ATOM 2974 C CA . ALA B 1 134 ? 19.406 22.609 8.5 1 98.19 134 ALA B CA 1
ATOM 2975 C C . ALA B 1 134 ? 18.969 22.078 7.137 1 98.19 134 ALA B C 1
ATOM 2977 O O . ALA B 1 134 ? 19.672 22.266 6.141 1 98.19 134 ALA B O 1
ATOM 2978 N N . CYS B 1 135 ? 17.875 21.438 7.066 1 98.25 135 CYS B N 1
ATOM 2979 C CA . CYS B 1 135 ? 17.297 20.922 5.836 1 98.25 135 CYS B CA 1
ATOM 2980 C C . CYS B 1 135 ? 15.828 21.312 5.723 1 98.25 135 CYS B C 1
ATOM 2982 O O . CYS B 1 135 ? 15.078 21.188 6.691 1 98.25 135 CYS B O 1
ATOM 2984 N N . ILE B 1 136 ? 15.453 21.75 4.598 1 98.31 136 ILE B N 1
ATOM 2985 C CA . ILE B 1 136 ? 14.055 21.984 4.262 1 98.31 136 ILE B CA 1
ATOM 2986 C C . ILE B 1 136 ? 13.703 21.25 2.967 1 98.31 136 ILE B C 1
ATOM 2988 O O . ILE B 1 136 ? 14.336 21.469 1.932 1 98.31 136 ILE B O 1
ATOM 2992 N N . VAL B 1 137 ? 12.711 20.422 3.037 1 98.12 137 VAL B N 1
ATOM 2993 C CA . VAL B 1 137 ? 12.305 19.609 1.893 1 98.12 137 VAL B CA 1
ATOM 2994 C C . VAL B 1 137 ? 10.844 19.891 1.561 1 98.12 137 VAL B C 1
ATOM 2996 O O . VAL B 1 137 ? 9.992 19.922 2.455 1 98.12 137 VAL B O 1
ATOM 2999 N N . HIS B 1 138 ? 10.555 20.188 0.366 1 98.25 138 HIS B N 1
ATOM 3000 C CA . HIS B 1 138 ? 9.188 20.172 -0.156 1 98.25 138 HIS B CA 1
ATOM 3001 C C . HIS B 1 138 ? 8.961 18.969 -1.062 1 98.25 138 HIS B C 1
ATOM 3003 O O . HIS B 1 138 ? 9.758 18.703 -1.964 1 98.25 138 HIS B O 1
ATOM 3009 N N . MET B 1 139 ? 7.949 18.266 -0.787 1 97.38 139 MET B N 1
ATOM 3010 C CA . MET B 1 139 ? 7.645 17.094 -1.59 1 97.38 139 MET B CA 1
ATOM 3011 C C . MET B 1 139 ? 6.141 16.875 -1.701 1 97.38 139 MET B C 1
ATOM 3013 O O . MET B 1 139 ? 5.367 17.469 -0.939 1 97.38 139 MET B O 1
ATOM 3017 N N . PRO B 1 140 ? 5.688 16.031 -2.676 1 97.25 140 PRO B N 1
ATOM 3018 C CA . PRO B 1 140 ? 4.25 15.75 -2.73 1 97.25 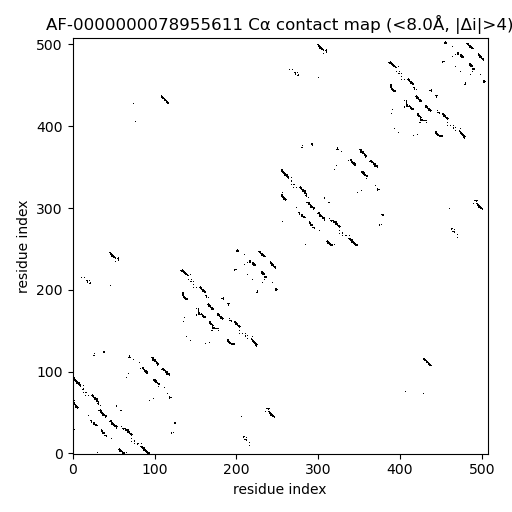140 PRO B CA 1
ATOM 3019 C C . PRO B 1 140 ? 3.725 15.117 -1.441 1 97.25 140 PRO B C 1
ATOM 3021 O O . PRO B 1 140 ? 4.324 14.18 -0.919 1 97.25 140 PRO B O 1
ATOM 3024 N N . SER B 1 141 ? 2.59 15.648 -0.991 1 98.56 141 SER B N 1
ATOM 3025 C CA . SER B 1 141 ? 2.027 15.164 0.265 1 98.56 141 SER B CA 1
ATOM 3026 C C . SER B 1 141 ? 1.638 13.695 0.166 1 98.56 141 SER B C 1
ATOM 3028 O O . SER B 1 141 ? 1.801 12.938 1.125 1 98.56 141 SER B O 1
ATOM 3030 N N . THR B 1 142 ? 1.146 13.281 -1.01 1 97.88 142 THR B N 1
ATOM 3031 C CA . THR B 1 142 ? 0.728 11.906 -1.22 1 97.88 142 THR B CA 1
ATOM 3032 C C . THR B 1 142 ? 1.927 10.961 -1.168 1 97.88 142 THR B C 1
ATOM 3034 O O . THR B 1 142 ? 1.818 9.836 -0.674 1 97.88 142 THR B O 1
ATOM 3037 N N . GLU B 1 143 ? 3.09 11.422 -1.655 1 96.25 143 GLU B N 1
ATOM 3038 C CA . GLU B 1 143 ? 4.312 10.625 -1.59 1 96.25 143 GLU B CA 1
ATOM 3039 C C . GLU B 1 143 ? 4.777 10.438 -0.148 1 96.25 143 GLU B C 1
ATOM 3041 O O . GLU B 1 143 ? 5.184 9.344 0.244 1 96.25 143 GLU B O 1
ATOM 3046 N N . PHE B 1 144 ? 4.742 11.492 0.546 1 98.5 144 PHE B N 1
ATOM 3047 C CA . PHE B 1 144 ? 5.109 11.414 1.955 1 98.5 144 PHE B CA 1
ATOM 3048 C C . PHE B 1 144 ? 4.211 10.43 2.695 1 98.5 144 PHE B C 1
ATOM 3050 O O . PHE B 1 144 ? 4.695 9.586 3.451 1 98.5 144 PHE B O 1
ATOM 3057 N N . ALA B 1 145 ? 2.936 10.539 2.473 1 98.62 145 ALA B N 1
ATOM 3058 C CA . ALA B 1 145 ? 1.979 9.633 3.104 1 98.62 145 ALA B CA 1
ATOM 3059 C C . ALA B 1 145 ? 2.273 8.18 2.736 1 98.62 145 ALA B C 1
ATOM 3061 O O . ALA B 1 145 ? 2.254 7.297 3.598 1 98.62 145 ALA B O 1
ATOM 3062 N N . ARG B 1 146 ? 2.521 7.969 1.506 1 97.12 146 ARG B N 1
ATOM 3063 C CA . ARG B 1 146 ? 2.842 6.625 1.025 1 97.12 146 ARG B CA 1
ATOM 3064 C C . ARG B 1 146 ? 4.086 6.078 1.718 1 97.12 146 ARG B C 1
ATOM 3066 O O . ARG B 1 146 ? 4.09 4.938 2.184 1 97.12 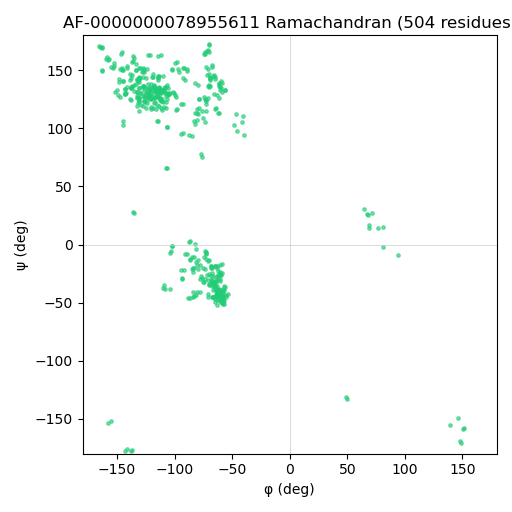146 ARG B O 1
ATOM 3073 N N . ILE B 1 147 ? 5.055 6.859 1.781 1 98.19 147 ILE B N 1
ATOM 3074 C CA . ILE B 1 147 ? 6.32 6.461 2.391 1 98.19 147 ILE B CA 1
ATOM 3075 C C . ILE B 1 147 ? 6.086 6.066 3.848 1 98.19 147 ILE B C 1
ATOM 3077 O O . ILE B 1 147 ? 6.531 5.004 4.289 1 98.19 147 ILE B O 1
ATOM 3081 N N . CYS B 1 148 ? 5.395 6.914 4.555 1 98.56 148 CYS B N 1
ATOM 3082 C CA . CYS B 1 148 ? 5.148 6.648 5.969 1 98.56 148 CYS B CA 1
ATOM 3083 C C . CYS B 1 148 ? 4.363 5.355 6.152 1 98.56 148 CYS B C 1
ATOM 3085 O O . CYS B 1 148 ? 4.688 4.547 7.027 1 98.56 148 CYS B O 1
ATOM 3087 N N . ARG B 1 149 ? 3.375 5.168 5.371 1 97.31 149 ARG B N 1
ATOM 3088 C CA . ARG B 1 149 ? 2.561 3.961 5.441 1 97.31 149 ARG B CA 1
ATOM 3089 C C . ARG B 1 149 ? 3.396 2.721 5.145 1 97.31 149 ARG B C 1
ATOM 3091 O O . ARG B 1 149 ? 3.316 1.724 5.863 1 97.31 149 ARG B O 1
ATOM 3098 N N . ASP B 1 150 ? 4.195 2.744 4.113 1 96.75 150 ASP B N 1
ATOM 3099 C CA . ASP B 1 150 ? 5.008 1.612 3.678 1 96.75 150 ASP B CA 1
ATOM 3100 C C . ASP B 1 150 ? 6.031 1.228 4.742 1 96.75 150 ASP B C 1
ATOM 3102 O O . ASP B 1 150 ? 6.195 0.047 5.055 1 96.75 150 ASP B O 1
ATOM 3106 N N . LEU B 1 151 ? 6.652 2.176 5.289 1 98.12 151 LEU B N 1
ATOM 3107 C CA . LEU B 1 151 ? 7.719 1.915 6.25 1 98.12 151 LEU B CA 1
ATOM 3108 C C . LEU B 1 151 ? 7.156 1.321 7.539 1 98.12 151 LEU B C 1
ATOM 3110 O O . LEU B 1 151 ? 7.852 0.587 8.242 1 98.12 151 LEU B O 1
ATOM 3114 N N . ALA B 1 152 ? 5.922 1.637 7.816 1 97.06 152 ALA B N 1
ATOM 3115 C CA . ALA B 1 152 ? 5.27 1.105 9.008 1 97.06 152 ALA B CA 1
ATOM 3116 C C . ALA B 1 152 ? 5.207 -0.419 8.969 1 97.06 152 ALA B C 1
ATOM 3118 O O . ALA B 1 152 ? 5.156 -1.073 10.016 1 97.06 152 ALA B O 1
ATOM 3119 N N . THR B 1 153 ? 5.23 -0.997 7.777 1 94.81 153 THR B N 1
ATOM 3120 C CA . THR B 1 153 ? 5.195 -2.445 7.602 1 94.81 153 THR B CA 1
ATOM 3121 C C . THR B 1 153 ? 6.492 -3.078 8.102 1 94.81 153 THR B C 1
ATOM 3123 O O . THR B 1 153 ? 6.52 -4.266 8.438 1 94.81 153 THR B O 1
ATOM 3126 N N . PHE B 1 154 ? 7.52 -2.365 8.25 1 96.25 154 PHE B N 1
ATOM 3127 C CA . PHE B 1 154 ? 8.836 -2.92 8.531 1 96.25 154 PHE B CA 1
ATOM 3128 C C . PHE B 1 154 ? 9.258 -2.611 9.961 1 96.25 154 PHE B C 1
ATOM 3130 O O . PHE B 1 154 ? 9.953 -3.41 10.594 1 96.25 154 PHE B O 1
ATOM 3137 N N . SER B 1 155 ? 8.867 -1.438 10.43 1 96.94 155 SER B N 1
ATOM 3138 C CA . SER B 1 155 ? 9.359 -1.031 11.742 1 96.94 155 SER B CA 1
ATOM 3139 C C . SER B 1 155 ? 8.477 0.049 12.352 1 96.94 155 SER B C 1
ATOM 3141 O O . SER B 1 155 ? 7.766 0.759 11.641 1 96.94 155 SER B O 1
ATOM 3143 N N . GLU B 1 156 ? 8.562 0.187 13.641 1 97.56 156 GLU B N 1
ATOM 3144 C CA . GLU B 1 156 ? 7.902 1.272 14.352 1 97.56 156 GLU B CA 1
ATOM 3145 C C . GLU B 1 156 ? 8.742 2.547 14.32 1 97.56 156 GLU B C 1
ATOM 3147 O O . GLU B 1 156 ? 8.258 3.625 14.664 1 97.56 156 GLU B O 1
ATOM 3152 N N . SER B 1 157 ? 9.977 2.428 13.883 1 97.88 157 SER B N 1
ATOM 3153 C CA . SER B 1 157 ? 10.898 3.562 13.82 1 97.88 157 SER B CA 1
ATOM 3154 C C . SER B 1 157 ? 11.258 3.902 12.375 1 97.88 157 SER B C 1
ATOM 3156 O O . SER B 1 157 ? 11.406 3.008 11.539 1 97.88 157 SER B O 1
ATOM 3158 N N . VAL B 1 158 ? 11.391 5.137 12.164 1 98.38 158 VAL B N 1
ATOM 3159 C CA . VAL B 1 158 ? 11.766 5.629 10.844 1 98.38 158 VAL B CA 1
ATOM 3160 C C . VAL B 1 158 ? 13.008 6.512 10.961 1 98.38 158 VAL B C 1
ATOM 3162 O O . VAL B 1 158 ? 13.047 7.434 11.773 1 98.38 158 VAL B O 1
ATOM 3165 N N . VAL B 1 159 ? 13.961 6.211 10.172 1 98.56 159 VAL B N 1
ATOM 3166 C CA . VAL B 1 159 ? 15.148 7.059 10.078 1 98.56 159 VAL B CA 1
ATOM 3167 C C . VAL B 1 159 ? 15.039 7.969 8.859 1 98.56 159 VAL B C 1
ATOM 3169 O O . VAL B 1 159 ? 14.781 7.5 7.746 1 98.56 159 VAL B O 1
ATOM 3172 N N . ILE B 1 160 ? 15.203 9.266 9.07 1 98.69 160 ILE B N 1
ATOM 3173 C CA . ILE B 1 160 ? 15.203 10.242 7.984 1 98.69 160 ILE B CA 1
ATOM 3174 C C . ILE B 1 160 ? 16.594 10.867 7.848 1 98.69 160 ILE B C 1
ATOM 3176 O O . ILE B 1 160 ? 17.109 11.445 8.805 1 98.69 160 ILE B O 1
ATOM 3180 N N . ALA B 1 161 ? 17.156 10.672 6.703 1 98.44 161 ALA B N 1
ATOM 3181 C CA . ALA B 1 161 ? 18.469 11.258 6.387 1 98.44 161 ALA B CA 1
ATOM 3182 C C . ALA B 1 161 ? 18.359 12.227 5.211 1 98.44 161 ALA B C 1
ATOM 3184 O O . ALA B 1 161 ? 17.828 11.875 4.156 1 98.44 161 ALA B O 1
ATOM 3185 N N . CYS B 1 162 ? 18.828 13.43 5.406 1 98.25 162 CYS B N 1
ATOM 3186 C CA . CYS B 1 162 ? 18.766 14.445 4.367 1 98.25 162 CYS B CA 1
ATOM 3187 C C . CYS B 1 162 ? 20.141 15.023 4.078 1 98.25 162 CYS B C 1
ATOM 3189 O O . CYS B 1 162 ? 20.875 15.406 5 1 98.25 162 CYS B O 1
ATOM 3191 N N . SER B 1 163 ? 20.516 15 2.848 1 97.31 163 SER B N 1
ATOM 3192 C CA . SER B 1 163 ? 21.75 15.578 2.346 1 97.31 163 SER B CA 1
ATOM 3193 C C . SER B 1 163 ? 21.547 16.234 0.986 1 97.31 163 SER B C 1
ATOM 3195 O O . SER B 1 163 ? 20.422 16.359 0.51 1 97.31 163 SER B O 1
ATOM 3197 N N . LYS B 1 164 ? 22.625 16.734 0.376 1 94.69 164 LYS B N 1
ATOM 3198 C CA . LYS B 1 164 ? 22.547 17.391 -0.926 1 94.69 164 LYS B CA 1
ATOM 3199 C C . LYS B 1 164 ? 22.125 16.406 -2.012 1 94.69 164 LYS B C 1
ATOM 3201 O O . LYS B 1 164 ? 21.625 16.812 -3.062 1 94.69 164 LYS B O 1
ATOM 3206 N N . ASP B 1 165 ? 22.281 15.141 -1.709 1 93 165 ASP B N 1
ATOM 3207 C CA . ASP B 1 165 ? 21.969 14.109 -2.691 1 93 165 ASP B CA 1
ATOM 3208 C C . ASP B 1 165 ? 20.469 13.789 -2.68 1 93 165 ASP B C 1
ATOM 3210 O O . ASP B 1 165 ? 19.953 13.195 -3.627 1 93 165 ASP B O 1
ATOM 3214 N N . GLY B 1 166 ? 19.812 14.148 -1.54 1 94.94 166 GLY B N 1
ATOM 3215 C CA . GLY B 1 166 ? 18.391 13.844 -1.434 1 94.94 166 GLY B CA 1
ATOM 3216 C C . GLY B 1 166 ? 17.938 13.562 -0.011 1 94.94 166 GLY B C 1
ATOM 3217 O O . GLY B 1 166 ? 18.688 13.82 0.939 1 94.94 166 GLY B O 1
ATOM 3218 N N . ILE B 1 167 ? 16.766 13.125 0.059 1 97.94 167 ILE B N 1
ATOM 3219 C CA . ILE B 1 167 ? 16.219 12.703 1.344 1 97.94 167 ILE B CA 1
ATOM 3220 C C . ILE B 1 167 ? 15.914 11.203 1.31 1 97.94 167 ILE B C 1
ATOM 3222 O O . ILE B 1 167 ? 15.375 10.695 0.323 1 97.94 167 ILE B O 1
ATOM 3226 N N . LYS B 1 168 ? 16.328 10.555 2.375 1 98.19 168 LYS B N 1
ATOM 3227 C CA . LYS B 1 168 ? 16.172 9.109 2.488 1 98.19 168 LYS B CA 1
ATOM 3228 C C . LYS B 1 168 ? 15.359 8.734 3.727 1 98.19 168 LYS B C 1
ATOM 3230 O O . LYS B 1 168 ? 15.625 9.242 4.82 1 98.19 168 LYS B O 1
ATOM 3235 N N . PHE B 1 169 ? 14.383 7.887 3.562 1 98.75 169 PHE B N 1
ATOM 3236 C CA . PHE B 1 169 ? 13.578 7.312 4.637 1 98.75 169 PHE B CA 1
ATOM 3237 C C . PHE B 1 169 ? 13.859 5.824 4.785 1 98.75 169 PHE B C 1
ATOM 3239 O O . PHE B 1 169 ? 13.797 5.074 3.807 1 98.75 169 PHE B O 1
ATOM 3246 N N . SER B 1 170 ? 14.125 5.387 6.035 1 98.62 170 SER B N 1
ATOM 3247 C CA . SER B 1 170 ? 14.539 4 6.215 1 98.62 170 SER B CA 1
ATOM 3248 C C . SER B 1 170 ? 13.844 3.365 7.414 1 98.62 170 SER B C 1
ATOM 3250 O O . SER B 1 170 ? 13.57 4.043 8.406 1 98.62 170 SER B O 1
ATOM 3252 N N . ALA B 1 171 ? 13.562 2.131 7.309 1 98.25 171 ALA B N 1
ATOM 3253 C CA . ALA B 1 171 ? 13.031 1.306 8.391 1 98.25 171 ALA B CA 1
ATOM 3254 C C . ALA B 1 171 ? 13.57 -0.119 8.312 1 98.25 171 ALA B C 1
ATOM 3256 O O . ALA B 1 171 ? 13.75 -0.66 7.215 1 98.25 171 ALA B O 1
ATOM 3257 N N . SER B 1 172 ? 13.883 -0.747 9.406 1 97.62 172 SER B N 1
ATOM 3258 C CA . SER B 1 172 ? 14.391 -2.113 9.484 1 97.62 172 SER B CA 1
ATOM 3259 C C . SER B 1 172 ? 13.742 -2.883 10.625 1 97.62 172 SER B C 1
ATOM 3261 O O . SER B 1 172 ? 13.57 -2.348 11.727 1 97.62 172 SER B O 1
ATOM 3263 N N . GLY B 1 173 ? 13.328 -4.125 10.367 1 95.19 173 GLY B N 1
ATOM 3264 C CA . GLY B 1 173 ? 12.719 -5.004 11.359 1 95.19 173 GLY B CA 1
ATOM 3265 C C . GLY B 1 173 ? 12.836 -6.473 11 1 95.19 173 GLY B C 1
ATOM 3266 O O . GLY B 1 173 ? 13.781 -6.879 10.312 1 95.19 173 GLY B O 1
ATOM 3267 N N . GLU B 1 174 ? 11.953 -7.293 11.461 1 93.12 174 GLU B N 1
ATOM 3268 C CA . GLU B 1 174 ? 12 -8.742 11.312 1 93.12 174 GLU B CA 1
ATOM 3269 C C . GLU B 1 174 ? 11.82 -9.156 9.859 1 93.12 174 GLU B C 1
ATOM 3271 O O . GLU B 1 174 ? 12.469 -10.094 9.383 1 93.12 174 GLU B O 1
ATOM 3276 N N . LEU B 1 175 ? 11.031 -8.453 9.188 1 91.75 175 LEU B N 1
ATOM 3277 C CA . LEU B 1 175 ? 10.734 -8.758 7.797 1 91.75 175 LEU B CA 1
ATOM 3278 C C . LEU B 1 175 ? 11.938 -8.484 6.906 1 91.75 175 LEU B C 1
ATOM 3280 O O . LEU B 1 175 ? 12.156 -9.172 5.91 1 91.75 175 LEU B O 1
ATOM 3284 N N . GLY B 1 176 ? 12.695 -7.434 7.309 1 94.62 176 GLY B N 1
ATOM 3285 C CA . GLY B 1 176 ? 13.781 -6.895 6.5 1 94.62 176 GLY B CA 1
ATOM 3286 C C . GLY B 1 176 ? 13.938 -5.391 6.641 1 94.62 176 GLY B C 1
ATOM 3287 O O . GLY B 1 176 ? 13.789 -4.844 7.734 1 94.62 176 GLY B O 1
ATOM 3288 N N . SER B 1 177 ? 14.406 -4.824 5.523 1 97.31 177 SER B N 1
ATOM 3289 C CA . SER B 1 177 ? 14.609 -3.381 5.566 1 97.31 177 SER B CA 1
ATOM 3290 C C . SER B 1 177 ? 14.039 -2.705 4.32 1 97.31 177 SER B C 1
ATOM 3292 O O . SER B 1 177 ? 13.875 -3.348 3.283 1 97.31 177 SER B O 1
ATOM 3294 N N . ALA B 1 178 ? 13.727 -1.454 4.504 1 97.62 178 ALA B N 1
ATOM 3295 C CA . ALA B 1 178 ? 13.234 -0.596 3.432 1 97.62 178 ALA B CA 1
ATOM 3296 C C . ALA B 1 178 ? 13.961 0.744 3.42 1 97.62 178 ALA B C 1
ATOM 3298 O O . ALA B 1 178 ? 14.172 1.354 4.473 1 97.62 178 ALA B O 1
ATOM 3299 N N . ASN B 1 179 ? 14.414 1.14 2.254 1 98 179 ASN B N 1
ATOM 3300 C CA . ASN B 1 179 ? 15.055 2.434 2.029 1 98 179 ASN B CA 1
ATOM 3301 C C . ASN B 1 179 ? 14.461 3.146 0.817 1 98 179 ASN B C 1
ATOM 3303 O O . ASN B 1 179 ? 14.594 2.676 -0.314 1 98 179 ASN B O 1
ATOM 3307 N N . ILE B 1 180 ? 13.812 4.277 1.042 1 97.62 180 ILE B N 1
ATOM 3308 C CA . ILE B 1 180 ? 13.219 5.07 -0.029 1 97.62 180 ILE B CA 1
ATOM 3309 C C . ILE B 1 180 ? 13.961 6.398 -0.155 1 97.62 180 ILE B C 1
ATOM 3311 O O . ILE B 1 180 ? 14.094 7.141 0.822 1 97.62 180 ILE B O 1
ATOM 3315 N N . THR B 1 181 ? 14.438 6.715 -1.328 1 96.5 181 THR B N 1
ATOM 3316 C CA . THR B 1 181 ? 15.195 7.938 -1.566 1 96.5 181 THR B CA 1
ATOM 3317 C C . THR B 1 181 ? 14.508 8.805 -2.617 1 96.5 181 THR B C 1
ATOM 3319 O O . THR B 1 181 ? 14.086 8.305 -3.662 1 96.5 181 THR B O 1
ATOM 3322 N N . LEU B 1 182 ? 14.336 10.023 -2.275 1 95.88 182 LEU B N 1
ATOM 3323 C CA . LEU B 1 182 ? 13.844 11.031 -3.213 1 95.88 182 LEU B CA 1
ATOM 3324 C C . LEU B 1 182 ? 14.93 12.055 -3.523 1 95.88 182 LEU B C 1
ATOM 3326 O O . LEU B 1 182 ? 15.617 12.531 -2.617 1 95.88 182 LEU B O 1
ATOM 3330 N N . SER B 1 183 ? 15.086 12.273 -4.785 1 92.5 183 SER B N 1
ATOM 3331 C CA . SER B 1 183 ? 15.984 13.336 -5.23 1 92.5 183 SER B CA 1
ATOM 3332 C C . SER B 1 183 ? 15.219 14.477 -5.883 1 92.5 183 SER B C 1
ATOM 3334 O O . SER B 1 183 ? 14.023 14.336 -6.176 1 92.5 183 SER B O 1
ATOM 3336 N N . GLU B 1 184 ? 15.883 15.539 -5.984 1 89.94 184 GLU B N 1
ATOM 3337 C CA . GLU B 1 184 ? 15.242 16.688 -6.605 1 89.94 184 GLU B CA 1
ATOM 3338 C C . GLU B 1 184 ? 14.828 16.391 -8.039 1 89.94 184 GLU B C 1
ATOM 3340 O O . GLU B 1 184 ? 15.547 15.695 -8.766 1 89.94 184 GLU B O 1
ATOM 3345 N N . THR B 1 185 ? 13.711 16.781 -8.289 1 80.75 185 THR B N 1
ATOM 3346 C CA . THR B 1 185 ? 13.227 16.609 -9.648 1 80.75 185 THR B CA 1
ATOM 3347 C C . THR B 1 185 ? 13.352 17.906 -10.438 1 80.75 185 THR B C 1
ATOM 3349 O O . THR B 1 185 ? 13.375 19 -9.859 1 80.75 185 THR B O 1
ATOM 3352 N N . SER B 1 186 ? 13.422 17.719 -11.742 1 73.12 186 SER B N 1
ATOM 3353 C CA . SER B 1 186 ? 13.492 18.891 -12.609 1 73.12 186 SER B CA 1
ATOM 3354 C C . SER B 1 186 ? 12.18 19.672 -12.594 1 73.12 186 SER B C 1
ATOM 3356 O O . SER B 1 186 ? 12.172 20.891 -12.695 1 73.12 186 SER B O 1
ATOM 3358 N N . LYS B 1 187 ? 11.078 18.938 -12.391 1 78.81 187 LYS B N 1
ATOM 3359 C CA . LYS B 1 187 ? 9.758 19.562 -12.43 1 78.81 187 LYS B CA 1
ATOM 3360 C C . LYS B 1 187 ? 9.43 20.25 -11.109 1 78.81 187 LYS B C 1
ATOM 3362 O O . LYS B 1 187 ? 8.398 20.906 -10.984 1 78.81 187 LYS B O 1
ATOM 3367 N N . GLY B 1 188 ? 10.305 20.094 -10.211 1 80.38 188 GLY B N 1
ATOM 3368 C CA . GLY B 1 188 ? 10.148 20.781 -8.938 1 80.38 188 GLY B CA 1
ATOM 3369 C C . GLY B 1 188 ? 9.195 20.078 -7.992 1 80.38 188 GLY B C 1
ATOM 3370 O O . GLY B 1 188 ? 8.75 20.672 -7.004 1 80.38 188 GLY B O 1
ATOM 3371 N N . ASP B 1 189 ? 8.859 18.891 -8.211 1 88.81 189 ASP B N 1
ATOM 3372 C CA . ASP B 1 189 ? 7.973 18.156 -7.324 1 88.81 189 ASP B CA 1
ATOM 3373 C C . ASP B 1 189 ? 8.625 17.922 -5.961 1 88.81 189 ASP B C 1
ATOM 3375 O O . ASP B 1 189 ? 7.953 18.016 -4.93 1 88.81 189 ASP B O 1
ATOM 3379 N N . VAL B 1 190 ? 9.93 17.766 -6.062 1 94.25 190 VAL B N 1
ATOM 3380 C CA . VAL B 1 190 ? 10.727 17.641 -4.844 1 94.25 190 VAL B CA 1
ATOM 3381 C C . VAL B 1 190 ? 11.82 18.703 -4.832 1 94.25 190 VAL B C 1
ATOM 3383 O O . VAL B 1 190 ? 12.578 18.828 -5.797 1 94.25 190 VAL B O 1
ATOM 3386 N N . SER B 1 191 ? 11.836 19.516 -3.83 1 95.88 191 SER B N 1
ATOM 3387 C CA . SER B 1 191 ? 12.883 20.516 -3.666 1 95.88 191 SER B CA 1
ATOM 3388 C C . SER B 1 191 ? 13.555 20.391 -2.303 1 95.88 191 SER B C 1
ATOM 3390 O O . SER B 1 191 ? 12.898 20.078 -1.306 1 95.88 191 SER B O 1
ATOM 3392 N N . LEU B 1 192 ? 14.891 20.641 -2.316 1 95.75 192 LEU B N 1
ATOM 3393 C CA . LEU B 1 192 ? 15.695 20.469 -1.113 1 95.75 192 LEU B CA 1
ATOM 3394 C C . LEU B 1 192 ? 16.594 21.688 -0.897 1 95.75 192 LEU B C 1
ATOM 3396 O O . LEU B 1 192 ? 17.203 22.188 -1.841 1 95.75 192 LEU B O 1
ATOM 3400 N N . GLN B 1 193 ? 16.5 22.234 0.227 1 97.12 193 GLN B N 1
ATOM 3401 C CA . GLN B 1 193 ? 17.484 23.188 0.737 1 97.12 193 GLN B CA 1
ATOM 3402 C C . GLN B 1 193 ? 18.266 22.609 1.903 1 97.12 193 GLN B C 1
ATOM 3404 O O . GLN B 1 193 ? 17.703 22.344 2.967 1 97.12 193 GLN B O 1
ATOM 3409 N N . VAL B 1 194 ? 19.609 22.438 1.66 1 97.5 194 VAL B N 1
ATOM 3410 C CA . VAL B 1 194 ? 20.406 21.734 2.654 1 97.5 194 VAL B CA 1
ATOM 3411 C C . VAL B 1 194 ? 21.594 22.609 3.07 1 97.5 194 VAL B C 1
ATOM 3413 O O . VAL B 1 194 ? 22.438 22.969 2.24 1 97.5 194 VAL B O 1
ATOM 3416 N N . GLU B 1 195 ? 21.656 22.969 4.277 1 97.69 195 GLU B N 1
ATOM 3417 C CA . GLU B 1 195 ? 22.828 23.641 4.836 1 97.69 195 GLU B CA 1
ATOM 3418 C C . GLU B 1 195 ? 23.859 22.641 5.328 1 97.69 195 GLU B C 1
ATOM 3420 O O . GLU B 1 195 ? 25.062 22.812 5.078 1 97.69 195 GLU B O 1
ATOM 3425 N N . GLU B 1 196 ? 23.422 21.641 6.047 1 97.31 196 GLU B N 1
ATOM 3426 C CA . GLU B 1 196 ? 24.234 20.516 6.484 1 97.31 196 GLU B CA 1
ATOM 3427 C C . GLU B 1 196 ? 23.422 19.219 6.52 1 97.31 196 GLU B C 1
ATOM 3429 O O . GLU B 1 196 ? 22.219 19.25 6.738 1 97.31 196 GLU B O 1
ATOM 3434 N N . PRO B 1 197 ? 24.125 18.141 6.324 1 97.94 197 PRO B N 1
ATOM 3435 C CA . PRO B 1 197 ? 23.406 16.875 6.379 1 97.94 197 PRO B CA 1
ATOM 3436 C C . PRO B 1 197 ? 22.875 16.562 7.777 1 97.94 197 PRO B C 1
ATOM 3438 O O . PRO B 1 197 ? 23.5 16.906 8.773 1 97.94 197 PRO B O 1
ATOM 3441 N N . VAL B 1 198 ? 21.719 15.945 7.82 1 97.94 198 VAL B N 1
ATOM 3442 C CA . VAL B 1 198 ? 21.078 15.586 9.078 1 97.94 198 VAL B CA 1
ATOM 3443 C C . VAL B 1 198 ? 20.516 14.172 8.984 1 97.94 198 VAL B C 1
ATOM 3445 O O . VAL B 1 198 ? 19.953 13.789 7.953 1 97.94 198 VAL B O 1
ATOM 3448 N N . THR B 1 199 ? 20.719 13.352 10 1 97.94 199 THR B N 1
ATOM 3449 C CA . THR B 1 199 ? 20.109 12.039 10.148 1 97.94 199 THR B CA 1
ATOM 3450 C C . THR B 1 199 ? 19.469 11.891 11.531 1 97.94 199 THR B C 1
ATOM 3452 O O . THR B 1 199 ? 20.156 12.023 12.547 1 97.94 199 THR B O 1
ATOM 3455 N N . LEU B 1 200 ? 18.203 11.656 11.57 1 97.69 200 LEU B N 1
ATOM 3456 C CA . LEU B 1 200 ? 17.469 11.523 12.828 1 97.69 200 LEU B CA 1
ATOM 3457 C C . LEU B 1 200 ? 16.516 10.328 12.773 1 97.69 200 LEU B C 1
ATOM 3459 O O . LEU B 1 200 ? 16.203 9.836 11.695 1 97.69 200 LEU B O 1
ATOM 3463 N N . CYS B 1 201 ? 16.094 9.844 13.938 1 98.19 201 CYS B N 1
ATOM 3464 C CA . CYS B 1 201 ? 15.156 8.727 14.07 1 98.19 201 CYS B CA 1
ATOM 3465 C C . CYS B 1 201 ? 13.875 9.164 14.758 1 98.19 201 CYS B C 1
ATOM 3467 O O . CYS B 1 201 ? 13.914 9.898 15.75 1 98.19 201 CYS B O 1
ATOM 3469 N N . PHE B 1 202 ? 12.727 8.703 14.242 1 98.19 202 PHE B N 1
ATOM 3470 C CA . PHE B 1 202 ? 11.43 9.141 14.758 1 98.19 202 PHE B CA 1
ATOM 3471 C C . PHE B 1 202 ? 10.484 7.957 14.906 1 98.19 202 PHE B C 1
ATOM 3473 O O . PHE B 1 202 ? 10.672 6.918 14.273 1 98.19 202 PHE B O 1
ATOM 3480 N N . ALA B 1 203 ? 9.484 8.172 15.773 1 97.94 203 ALA B N 1
ATOM 3481 C CA . ALA B 1 203 ? 8.398 7.199 15.898 1 97.94 203 ALA B CA 1
ATOM 3482 C C . ALA B 1 203 ? 7.469 7.254 14.688 1 97.94 203 ALA B C 1
ATOM 3484 O O . ALA B 1 203 ? 6.805 8.266 14.453 1 97.94 203 ALA B O 1
ATOM 3485 N N . GLY B 1 204 ? 7.355 6.145 14.023 1 98.06 204 GLY B N 1
ATOM 3486 C CA . GLY B 1 204 ? 6.582 6.082 12.789 1 98.06 204 GLY B CA 1
ATOM 3487 C C . GLY B 1 204 ? 5.102 6.32 13 1 98.06 204 GLY B C 1
ATOM 3488 O O . GLY B 1 204 ? 4.426 6.875 12.133 1 98.06 204 GLY B O 1
ATOM 3489 N N . ARG B 1 205 ? 4.617 5.906 14.125 1 97.56 205 ARG B N 1
ATOM 3490 C CA . ARG B 1 205 ? 3.197 6.051 14.422 1 97.56 205 ARG B CA 1
ATOM 3491 C C . ARG B 1 205 ? 2.766 7.512 14.336 1 97.56 205 ARG B C 1
ATOM 3493 O O . ARG B 1 205 ? 1.683 7.816 13.836 1 97.56 205 ARG B O 1
ATOM 3500 N N . TYR B 1 206 ? 3.586 8.414 14.797 1 98 206 TYR B N 1
ATOM 3501 C CA . TYR B 1 206 ? 3.266 9.836 14.75 1 98 206 TYR B CA 1
ATOM 3502 C C . TYR B 1 206 ? 3.314 10.352 13.312 1 98 206 TYR B C 1
ATOM 3504 O O . TYR B 1 206 ? 2.42 11.086 12.883 1 98 206 TYR B O 1
ATOM 3512 N N . LEU B 1 207 ? 4.363 9.93 12.664 1 98.69 207 LEU B N 1
ATOM 3513 C CA . LEU B 1 207 ? 4.461 10.344 11.266 1 98.69 207 LEU B CA 1
ATOM 3514 C C . LEU B 1 207 ? 3.213 9.945 10.492 1 98.69 207 LEU B C 1
ATOM 3516 O O . LEU B 1 207 ? 2.664 10.75 9.734 1 98.69 207 LEU B O 1
ATOM 3520 N N . ASN B 1 208 ? 2.781 8.742 10.688 1 98.56 208 ASN B N 1
ATOM 3521 C CA . ASN B 1 208 ? 1.572 8.266 10.023 1 98.56 208 ASN B CA 1
ATOM 3522 C C . ASN B 1 208 ? 0.356 9.102 10.414 1 98.56 208 ASN B C 1
ATOM 3524 O O . ASN B 1 208 ? -0.484 9.414 9.562 1 98.56 208 ASN B O 1
ATOM 3528 N N . SER B 1 209 ? 0.267 9.469 11.602 1 98.25 209 SER B N 1
ATOM 3529 C CA . SER B 1 209 ? -0.85 10.289 12.062 1 98.25 209 SER B CA 1
ATOM 3530 C C . SER B 1 209 ? -0.836 11.656 11.398 1 98.25 209 SER B C 1
ATOM 3532 O O . SER B 1 209 ? -1.892 12.211 11.078 1 98.25 209 SER B O 1
ATOM 3534 N N . PHE B 1 210 ? 0.336 12.242 11.203 1 98.75 210 PHE B N 1
ATOM 3535 C CA . PHE B 1 210 ? 0.47 13.562 10.594 1 98.75 210 PHE B CA 1
ATOM 3536 C C . PHE B 1 210 ? -0.072 13.555 9.164 1 98.75 210 PHE B C 1
ATOM 3538 O O . PHE B 1 210 ? -0.564 14.578 8.68 1 98.75 210 PHE B O 1
ATOM 3545 N N . THR B 1 211 ? 0.033 12.391 8.547 1 98.75 211 THR B N 1
ATOM 3546 C CA . THR B 1 211 ? -0.328 12.32 7.133 1 98.75 211 THR B CA 1
ATOM 3547 C C . THR B 1 211 ? -1.84 12.414 6.957 1 98.75 211 THR B C 1
ATOM 3549 O O . THR B 1 211 ? -2.334 12.508 5.832 1 98.75 211 THR B O 1
ATOM 3552 N N . ARG B 1 212 ? -2.596 12.414 7.984 1 98.19 212 ARG B N 1
ATOM 3553 C CA . ARG B 1 212 ? -4.023 12.695 7.879 1 98.19 212 ARG B CA 1
ATOM 3554 C C . ARG B 1 212 ? -4.273 14.07 7.281 1 98.19 212 ARG B C 1
ATOM 3556 O O . ARG B 1 212 ? -5.363 14.344 6.77 1 98.19 212 ARG B O 1
ATOM 3563 N N . ALA B 1 213 ? -3.299 14.922 7.262 1 98.69 213 ALA B N 1
ATOM 3564 C CA . ALA B 1 213 ? -3.408 16.266 6.719 1 98.69 213 ALA B CA 1
ATOM 3565 C C . ALA B 1 213 ? -3.105 16.281 5.227 1 98.69 213 ALA B C 1
ATOM 3567 O O . ALA B 1 213 ? -3.174 17.344 4.582 1 98.69 213 ALA B O 1
ATOM 3568 N N . THR B 1 214 ? -2.857 15.141 4.695 1 98.69 214 THR B N 1
ATOM 3569 C CA . THR B 1 214 ? -2.424 15.031 3.307 1 98.69 214 THR B CA 1
ATOM 3570 C C . THR B 1 214 ? -3.426 15.695 2.369 1 98.69 214 THR B C 1
ATOM 3572 O O . THR B 1 214 ? -3.035 16.359 1.401 1 98.69 214 THR B O 1
ATOM 3575 N N . SER B 1 215 ? -4.656 15.617 2.635 1 97.88 215 SER B N 1
ATOM 3576 C CA . SER B 1 215 ? -5.703 16.109 1.747 1 97.88 215 SER B CA 1
ATOM 3577 C C . SER B 1 215 ? -5.746 17.641 1.745 1 97.88 215 SER B C 1
ATOM 3579 O O . SER B 1 215 ? -6.414 18.234 0.902 1 97.88 215 SER B O 1
ATOM 3581 N N . LEU B 1 216 ? -5.039 18.281 2.57 1 98 216 LEU B N 1
ATOM 3582 C CA . LEU B 1 216 ? -5.086 19.734 2.711 1 98 216 LEU B CA 1
ATOM 3583 C C . LEU B 1 216 ? -4.184 20.406 1.685 1 98 216 LEU B C 1
ATOM 3585 O O . LEU B 1 216 ? -4.34 21.594 1.396 1 98 216 LEU B O 1
ATOM 3589 N N . ALA B 1 217 ? -3.234 19.641 1.244 1 98.38 217 ALA B N 1
ATOM 3590 C CA . ALA B 1 217 ? -2.246 20.281 0.389 1 98.38 217 ALA B CA 1
ATOM 3591 C C . ALA B 1 217 ? -1.601 19.281 -0.565 1 98.38 217 ALA B C 1
ATOM 3593 O O . ALA B 1 217 ? -1.385 18.125 -0.206 1 98.38 217 ALA B O 1
ATOM 3594 N N . ASP B 1 218 ? -1.177 19.797 -1.687 1 97.94 218 ASP B N 1
ATOM 3595 C CA . ASP B 1 218 ? -0.514 18.953 -2.68 1 97.94 218 ASP B CA 1
ATOM 3596 C C . ASP B 1 218 ? 0.927 18.656 -2.271 1 97.94 218 ASP B C 1
ATOM 3598 O O . ASP B 1 218 ? 1.492 17.641 -2.674 1 97.94 218 ASP B O 1
ATOM 3602 N N . LYS B 1 219 ? 1.459 19.656 -1.465 1 98.19 219 LYS B N 1
ATOM 3603 C CA . LYS B 1 219 ? 2.842 19.484 -1.028 1 98.19 219 LYS B CA 1
ATOM 3604 C C . LYS B 1 219 ? 2.959 19.609 0.489 1 98.19 219 LYS B C 1
ATOM 3606 O O . LYS B 1 219 ? 2.121 20.234 1.133 1 98.19 219 LYS B O 1
ATOM 3611 N N . VAL B 1 220 ? 3.945 18.938 0.974 1 98.75 220 VAL B N 1
ATOM 3612 C CA . VAL B 1 220 ? 4.285 19 2.391 1 98.75 220 VAL B CA 1
ATOM 3613 C C . VAL B 1 220 ? 5.711 19.531 2.557 1 98.75 220 VAL B C 1
ATOM 3615 O O . VAL B 1 220 ? 6.57 19.281 1.706 1 98.75 220 VAL B O 1
ATOM 3618 N N . LYS B 1 221 ? 5.879 20.281 3.592 1 98.56 221 LYS B N 1
ATOM 3619 C CA . LYS B 1 221 ? 7.199 20.797 3.949 1 98.56 221 LYS B CA 1
ATOM 3620 C C . LYS B 1 221 ? 7.773 20.047 5.148 1 98.56 221 LYS B C 1
ATOM 3622 O O . LYS B 1 221 ? 7.117 19.938 6.188 1 98.56 221 LYS B O 1
ATOM 3627 N N . ILE B 1 222 ? 9 19.578 5.016 1 98.75 222 ILE B N 1
ATOM 3628 C CA . ILE B 1 222 ? 9.695 18.875 6.086 1 98.75 222 ILE B CA 1
ATOM 3629 C C . ILE B 1 222 ? 10.93 19.672 6.512 1 98.75 222 ILE B C 1
ATOM 3631 O O . ILE B 1 222 ? 11.742 20.062 5.676 1 98.75 222 ILE B O 1
ATOM 3635 N N . GLY B 1 223 ? 11.016 19.938 7.801 1 98.44 223 GLY B N 1
ATOM 3636 C CA . GLY B 1 223 ? 12.188 20.594 8.359 1 98.44 223 GLY B CA 1
ATOM 3637 C C . GLY B 1 223 ? 12.969 19.719 9.312 1 98.44 223 GLY B C 1
ATOM 3638 O O . GLY B 1 223 ? 12.406 19.156 10.25 1 98.44 223 GLY B O 1
ATOM 3639 N N . LEU B 1 224 ? 14.258 19.625 9.086 1 98.25 224 LEU B N 1
ATOM 3640 C CA . LEU B 1 224 ? 15.125 18.781 9.914 1 98.25 224 LEU B CA 1
ATOM 3641 C C . LEU B 1 224 ? 16.312 19.594 10.43 1 98.25 224 LEU B C 1
ATOM 3643 O O . LEU B 1 224 ? 16.891 20.406 9.703 1 98.25 224 LEU B O 1
ATOM 3647 N N . ALA B 1 225 ? 16.594 19.422 11.633 1 97.06 225 ALA B N 1
ATOM 3648 C CA . ALA B 1 225 ? 17.797 19.938 12.258 1 97.06 225 ALA B CA 1
ATOM 3649 C C . ALA B 1 225 ? 18.219 19.078 13.453 1 97.06 225 ALA B C 1
ATOM 3651 O O . ALA B 1 225 ? 17.359 18.453 14.086 1 97.06 225 ALA B O 1
ATOM 3652 N N . ALA B 1 226 ? 19.5 19.094 13.742 1 93.75 226 ALA B N 1
ATOM 3653 C CA . ALA B 1 226 ? 20.016 18.234 14.805 1 93.75 226 ALA B CA 1
ATOM 3654 C C . ALA B 1 226 ? 19.406 18.609 16.156 1 93.75 226 ALA B C 1
ATOM 3656 O O . ALA B 1 226 ? 19.328 19.797 16.5 1 93.75 226 ALA B O 1
ATOM 3657 N N . ASP B 1 227 ? 18.875 17.594 16.859 1 88.69 227 ASP B N 1
ATOM 3658 C CA . ASP B 1 227 ? 18.484 17.656 18.266 1 88.69 227 ASP B CA 1
ATOM 3659 C C . ASP B 1 227 ? 17.266 18.562 18.453 1 88.69 227 ASP B C 1
ATOM 3661 O O . ASP B 1 227 ? 17.078 19.125 19.531 1 88.69 227 ASP B O 1
ATOM 3665 N N . VAL B 1 228 ? 16.656 18.859 17.406 1 92.81 228 VAL B N 1
ATOM 3666 C CA . VAL B 1 228 ? 15.398 19.594 17.547 1 92.81 228 VAL B CA 1
ATOM 3667 C C . VAL B 1 228 ? 14.258 18.797 16.906 1 92.81 228 VAL B C 1
ATOM 3669 O O . VAL B 1 228 ? 14.5 17.875 16.109 1 92.81 228 VAL B O 1
ATOM 3672 N N . PRO B 1 229 ? 13.008 19.141 17.234 1 95.88 229 PRO B N 1
ATOM 3673 C CA . PRO B 1 229 ? 11.875 18.391 16.672 1 95.88 229 PRO B CA 1
ATOM 3674 C C . PRO B 1 229 ? 11.758 18.547 15.164 1 95.88 229 PRO B C 1
ATOM 3676 O O . PRO B 1 229 ? 12.055 19.609 14.617 1 95.88 229 PRO B O 1
ATOM 3679 N N . LEU B 1 230 ? 11.359 17.469 14.586 1 97.69 230 LEU B N 1
ATOM 3680 C CA . LEU B 1 230 ? 10.977 17.469 13.172 1 97.69 230 LEU B CA 1
ATOM 3681 C C . LEU B 1 230 ? 9.797 18.406 12.93 1 97.69 230 LEU B C 1
ATOM 3683 O O . LEU B 1 230 ? 8.852 18.422 13.719 1 97.69 230 LEU B O 1
ATOM 3687 N N . LEU B 1 231 ? 9.859 19.125 11.844 1 98.25 231 LEU B N 1
ATOM 3688 C CA . LEU B 1 231 ? 8.711 19.891 11.398 1 98.25 231 LEU B CA 1
ATOM 3689 C C . LEU B 1 231 ? 8.055 19.25 10.188 1 98.25 231 LEU B C 1
ATOM 3691 O O . LEU B 1 231 ? 8.727 18.922 9.211 1 98.25 231 LEU B O 1
ATOM 3695 N N . VAL B 1 232 ? 6.77 18.969 10.242 1 98.75 232 VAL B N 1
ATOM 3696 C CA . VAL B 1 232 ? 5.93 18.594 9.102 1 98.75 232 VAL B CA 1
ATOM 3697 C C . VAL B 1 232 ? 4.812 19.625 8.93 1 98.75 232 VAL B C 1
ATOM 3699 O O . VAL B 1 232 ? 3.943 19.766 9.797 1 98.75 232 VAL B O 1
ATOM 3702 N N . GLU B 1 233 ? 4.844 20.281 7.801 1 98.56 233 GLU B N 1
ATOM 3703 C CA . GLU B 1 233 ? 3.908 21.391 7.609 1 98.56 233 GLU B CA 1
ATOM 3704 C C . GLU B 1 233 ? 3.064 21.188 6.355 1 98.56 233 GLU B C 1
ATOM 3706 O O . GLU B 1 233 ? 3.6 20.922 5.277 1 98.56 233 GLU B O 1
ATOM 3711 N N . TYR B 1 234 ? 1.797 21.266 6.5 1 98.81 234 TYR B N 1
ATOM 3712 C CA . TYR B 1 234 ? 0.854 21.344 5.387 1 98.81 234 TYR B CA 1
ATOM 3713 C C . TYR B 1 234 ? 0.251 22.734 5.266 1 98.81 234 TYR B C 1
ATOM 3715 O O . TYR B 1 234 ? -0.439 23.203 6.176 1 98.81 234 TYR B O 1
ATOM 3723 N N . PRO B 1 235 ? 0.513 23.344 4.16 1 98.69 235 PRO B N 1
ATOM 3724 C CA . PRO B 1 235 ? -0.179 24.625 3.959 1 98.69 235 PRO B CA 1
ATOM 3725 C C . PRO B 1 235 ? -1.682 24.453 3.746 1 98.69 235 PRO B C 1
ATOM 3727 O O . PRO B 1 235 ? -2.121 23.422 3.211 1 98.69 235 PRO B O 1
ATOM 3730 N N . ILE B 1 236 ? -2.387 25.375 4.277 1 97.81 236 ILE B N 1
ATOM 3731 C CA . ILE B 1 236 ? -3.822 25.438 4.02 1 97.81 236 ILE B CA 1
ATOM 3732 C C . ILE B 1 236 ? -4.129 26.594 3.076 1 97.81 236 ILE B C 1
ATOM 3734 O O . ILE B 1 236 ? -4.121 27.75 3.486 1 97.81 236 ILE B O 1
ATOM 3738 N N . GLU B 1 237 ? -4.324 26.203 1.837 1 93.56 237 GLU B N 1
ATOM 3739 C CA . GLU B 1 237 ? -4.496 27.219 0.79 1 93.56 237 GLU B CA 1
ATOM 3740 C C . GLU B 1 237 ? -3.391 28.266 0.848 1 93.56 237 GLU B C 1
ATOM 3742 O O . GLU B 1 237 ? -2.205 27.922 0.857 1 93.56 237 GLU B O 1
ATOM 3747 N N . ASP B 1 238 ? -3.809 29.594 0.779 1 94.56 238 ASP B N 1
ATOM 3748 C CA . ASP B 1 238 ? -2.785 30.625 0.715 1 94.56 238 ASP B CA 1
ATOM 3749 C C . ASP B 1 238 ? -2.621 31.328 2.066 1 94.56 238 ASP B C 1
ATOM 3751 O O . ASP B 1 238 ? -1.659 32.062 2.277 1 94.56 238 ASP B O 1
ATOM 3755 N N . HIS B 1 239 ? -3.479 30.969 2.963 1 95 239 HIS B N 1
ATOM 3756 C CA . HIS B 1 239 ? -3.52 31.844 4.129 1 95 239 HIS B CA 1
ATOM 3757 C C . HIS B 1 239 ? -3.588 31.047 5.422 1 95 239 HIS B C 1
ATOM 3759 O O . HIS B 1 239 ? -4.141 31.5 6.422 1 95 239 HIS B O 1
ATOM 3765 N N . GLY B 1 240 ? -3.047 29.812 5.461 1 98.25 240 GLY B N 1
ATOM 3766 C CA . GLY B 1 240 ? -3.043 29 6.668 1 98.25 240 GLY B CA 1
ATOM 3767 C C . GLY B 1 240 ? -2.105 27.812 6.586 1 98.25 240 GLY B C 1
ATOM 3768 O O . GLY B 1 240 ? -1.482 27.562 5.551 1 98.25 240 GLY B O 1
ATOM 3769 N N . TYR B 1 241 ? -1.943 27.172 7.754 1 98.44 241 TYR B N 1
ATOM 3770 C CA . TYR B 1 241 ? -1.142 25.953 7.797 1 98.44 241 TYR B CA 1
ATOM 3771 C C . TYR B 1 241 ? -1.504 25.094 9.008 1 98.44 241 TYR B C 1
ATOM 3773 O O . TYR B 1 241 ? -2.117 25.594 9.961 1 98.44 241 TYR B O 1
ATOM 3781 N N . ILE B 1 242 ? -1.192 23.859 8.906 1 98.31 242 ILE B N 1
ATOM 3782 C CA . ILE B 1 242 ? -1.024 22.984 10.055 1 98.31 242 ILE B CA 1
ATOM 3783 C C . ILE B 1 242 ? 0.426 22.516 10.141 1 98.31 242 ILE B C 1
ATOM 3785 O O . ILE B 1 242 ? 1.012 22.094 9.133 1 98.31 242 ILE B O 1
ATOM 3789 N N . ARG B 1 243 ? 0.955 22.609 11.312 1 97.75 243 ARG B N 1
ATOM 3790 C CA . ARG B 1 243 ? 2.318 22.172 11.578 1 97.75 243 ARG B CA 1
ATOM 3791 C C . ARG B 1 243 ? 2.348 21.109 12.68 1 97.75 243 ARG B C 1
ATOM 3793 O O . ARG B 1 243 ? 1.675 21.25 13.703 1 97.75 243 ARG B O 1
ATOM 3800 N N . TYR B 1 244 ? 3.078 20.125 12.422 1 97.94 244 TYR B N 1
ATOM 3801 C CA . TYR B 1 244 ? 3.361 19.094 13.422 1 97.94 244 TYR B CA 1
ATOM 3802 C C . TYR B 1 244 ? 4.84 19.094 13.789 1 97.94 244 TYR B C 1
ATOM 3804 O O . TYR B 1 244 ? 5.707 19.156 12.914 1 97.94 244 TYR B O 1
ATOM 3812 N N . TYR B 1 245 ? 5.082 19.016 15.062 1 96.88 245 TYR B N 1
ATOM 3813 C CA . TYR B 1 245 ? 6.441 18.906 15.57 1 96.88 245 TYR B CA 1
ATOM 3814 C C . TYR B 1 245 ? 6.629 17.578 16.312 1 96.88 245 TYR B C 1
ATOM 3816 O O . TYR B 1 245 ? 5.816 17.219 17.172 1 96.88 245 TYR B O 1
ATOM 3824 N N . LEU B 1 246 ? 7.684 16.891 16 1 97.19 246 LEU B N 1
ATOM 3825 C CA . LEU B 1 246 ? 7.91 15.57 16.578 1 97.19 246 LEU B CA 1
ATOM 3826 C C . LEU B 1 246 ? 9.328 15.453 17.125 1 97.19 246 LEU B C 1
ATOM 3828 O O . LEU B 1 246 ? 10.297 15.648 16.406 1 97.19 246 LEU B O 1
ATOM 3832 N N . ALA B 1 247 ? 9.391 15.094 18.328 1 95.88 247 ALA B N 1
ATOM 3833 C CA . ALA B 1 247 ? 10.688 14.898 18.969 1 95.88 247 ALA B CA 1
ATOM 3834 C C . ALA B 1 247 ? 11.391 13.664 18.422 1 95.88 247 ALA B C 1
ATOM 3836 O O . ALA B 1 247 ? 10.758 12.617 18.219 1 95.88 247 ALA B O 1
ATOM 3837 N N . PRO B 1 248 ? 12.719 13.773 18.125 1 96.5 248 PRO B N 1
ATOM 3838 C CA . PRO B 1 248 ? 13.445 12.586 17.672 1 96.5 248 PRO B CA 1
ATOM 3839 C C . PRO B 1 248 ? 13.578 11.523 18.766 1 96.5 248 PRO B C 1
ATOM 3841 O O . PRO B 1 248 ? 13.469 11.836 19.953 1 96.5 248 PRO B O 1
ATOM 3844 N N . LYS B 1 249 ? 13.695 10.258 18.328 1 93.69 249 LYS B N 1
ATOM 3845 C CA . LYS B 1 249 ? 13.977 9.172 19.25 1 93.69 249 LYS B CA 1
ATOM 3846 C C . LYS B 1 249 ? 15.414 9.234 19.766 1 93.69 249 LYS B C 1
ATOM 3848 O O . LYS B 1 249 ? 16.312 9.609 19.016 1 93.69 249 LYS B O 1
ATOM 3853 N N . VAL B 1 250 ? 15.555 9.227 21.125 1 76.44 250 VAL B N 1
ATOM 3854 C CA . VAL B 1 250 ? 16.891 9.266 21.703 1 76.44 250 VAL B CA 1
ATOM 3855 C C . VAL B 1 250 ? 17.5 7.867 21.688 1 76.44 250 VAL B C 1
ATOM 3857 O O . VAL B 1 250 ? 16.812 6.875 21.922 1 76.44 250 VAL B O 1
ATOM 3860 N N . ASP B 1 251 ? 18.484 7.578 20.812 1 61.78 251 ASP B N 1
ATOM 3861 C CA . ASP B 1 251 ? 19.219 6.324 20.844 1 61.78 251 ASP B CA 1
ATOM 3862 C C . ASP B 1 251 ? 19.516 5.895 22.281 1 61.78 251 ASP B C 1
ATOM 3864 O O . ASP B 1 251 ? 19.922 6.711 23.109 1 61.78 251 ASP B O 1
ATOM 3868 N N . ASP B 1 252 ? 18.641 5.035 22.891 1 49.28 252 ASP B N 1
ATOM 3869 C CA . ASP B 1 252 ? 19.188 4.559 24.156 1 49.28 252 ASP B CA 1
ATOM 3870 C C . ASP B 1 252 ? 20.672 4.262 24.031 1 49.28 252 ASP B C 1
ATOM 3872 O O . ASP B 1 252 ? 21.094 3.531 23.141 1 49.28 252 ASP B O 1
ATOM 3876 N N . PRO B 1 253 ? 21.578 5.109 24.703 1 43.66 253 PRO B N 1
ATOM 3877 C CA . PRO B 1 253 ? 22.969 4.629 24.781 1 43.66 253 PRO B CA 1
ATOM 3878 C C . PRO B 1 253 ? 23.062 3.178 25.25 1 43.66 253 PRO B C 1
ATOM 3880 O O . PRO B 1 253 ? 22.281 2.746 26.094 1 43.66 253 PRO B O 1
ATOM 3883 N N . ASP B 1 254 ? 23.297 2.15 24.359 1 32.03 254 ASP B N 1
ATOM 3884 C CA . ASP B 1 254 ? 23.969 1.14 25.172 1 32.03 254 ASP B CA 1
ATOM 3885 C C . ASP B 1 254 ? 25.094 1.762 26.016 1 32.03 254 ASP B C 1
ATOM 3887 O O . ASP B 1 254 ? 25.797 2.66 25.547 1 32.03 254 ASP B O 1
#

Sequence (508 aa):
MFEARLGSTTLLKKIVDALKEILSQSTLDCSASGIQLQAMDNSHVSLVAMSLSRECFERYRCDRNVSLGLDLKSLMKVLKCASGDDAVTISAADKADKLQLRFESAGNERTADYELRLLNLEQDHLAIPETDYACIVHMPSTEFARICRDLATFSESVVIACSKDGIKFSASGELGSANITLSETSKGDVSLQVEEPVTLCFAGRYLNSFTRATSLADKVKIGLAADVPLLVEYPIEDHGYIRYYLAPKVDDPDMFEARLGSTTLLKKIVDALKEILSQSTLDCSASGIQLQAMDNSHVSLVAMSLSRECFERYRCDRNVSLGLDLKSLMKVLKCASGDDAVTISAADKADKLQLRFESAGNERTADYELRLLNLEQDHLAIPETDYACIVHMPSTEFARICRDLATFSESVVIACSKDGIKFSASGELGSANITLSETSKGDVSLQVEEPVTLCFAGRYLNSFTRATSLADKVKIGLAADVPLLVEYPIEDHGYIRYYLAPKVDDPD

InterPro domains:
  IPR000730 Proliferating cell nuclear antigen, PCNA [MF_00317] (2-250)
  IPR000730 Proliferating cell nuclear antigen, PCNA [PR00339] (10-29)
  IPR000730 Proliferating cell nuclear antigen, PCNA [PR00339] (34-52)
  IPR000730 Proliferating cell nuclear antigen, PCNA [PR00339] (56-80)
  IPR000730 Proliferating cell nuclear antigen, PCNA [PR00339] (110-132)
  IPR000730 Proliferating cell nuclear antigen, PCNA [PR00339] (198-212)
  IPR000730 Proliferating cell nuclear antigen, PCNA [PR00339] (236-253)
  IPR000730 Proliferating cell nuclear antigen, PCNA [PTHR11352] (1-252)
  IPR000730 Proliferating cell nuclear antigen, PCNA [TIGR00590] (1-252)
  IPR022648 Proliferating cell nuclear antigen, PCNA, N-terminal [PF00705] (1-124)
  IPR022649 Proliferating cell nuclear antigen, PCNA, C-terminal [PF02747] (128-249)
  IPR022659 Proliferating cell nuclear antigen, PCNA, conserved site [PS00293] (61-79)
  IPR022659 Proliferating cell nuclear antigen, PCNA, conserved site [PS01251] (34-57)
  IPR046938 DNA clamp superfamily [SSF55979] (1-126)
  IPR046938 DNA clamp superfamily [SSF55979] (128-250)

Solvent-accessible surface area (backbone atoms only — not comparable to full-atom values): 25942 Å² total; per-residue (Å²): 65,37,37,40,26,34,73,39,32,46,64,58,48,48,52,49,54,28,43,39,69,64,31,62,60,50,47,41,38,36,37,74,63,26,40,33,34,54,46,58,30,93,83,64,55,36,38,40,37,34,39,36,34,40,82,68,31,81,41,65,47,33,78,48,75,39,76,48,17,36,48,36,62,60,52,46,56,55,52,67,65,48,56,50,70,16,24,33,36,41,35,32,56,74,89,53,63,43,39,37,38,38,36,32,38,85,87,63,42,38,40,35,41,35,37,34,60,50,47,93,63,84,79,61,83,72,81,78,72,90,72,84,55,29,26,41,37,38,30,43,18,66,57,51,39,50,50,43,57,56,38,49,76,31,18,64,45,32,34,41,35,39,43,93,78,27,40,34,42,33,17,60,40,90,88,37,72,49,78,50,76,48,51,69,41,91,88,53,58,25,40,75,47,63,79,48,70,43,75,50,37,31,57,31,68,57,54,45,45,59,40,52,36,32,86,54,27,71,44,28,38,38,33,39,38,87,96,45,52,36,35,44,34,31,42,36,78,93,40,29,34,41,35,39,33,37,50,59,56,76,75,74,77,127,65,37,38,40,26,32,72,38,32,46,62,58,48,47,51,49,54,30,43,39,71,64,30,62,59,51,47,40,38,35,35,74,64,25,40,34,34,56,47,60,30,94,82,63,54,36,39,41,38,34,41,36,33,40,82,67,31,80,39,67,45,34,78,47,76,39,77,47,18,38,51,38,63,60,51,46,58,57,54,68,74,48,57,51,67,16,22,34,36,41,34,32,56,72,86,53,62,44,39,37,40,38,36,31,35,82,89,64,78,45,75,48,79,48,78,43,75,47,46,90,65,84,80,62,83,72,80,78,74,88,72,84,53,31,26,41,36,38,31,42,17,67,57,53,37,49,50,43,55,49,37,51,77,31,20,66,45,34,35,43,36,38,43,92,78,28,40,35,42,33,19,59,41,91,63,26,36,41,39,39,37,41,32,67,38,93,87,54,60,25,41,76,47,62,77,48,71,42,75,50,36,32,58,32,68,57,56,47,45,59,40,53,34,33,86,54,24,72,44,29,38,38,32,39,36,86,97,45,52,34,36,44,33,31,42,37,80,94,41,30,34,41,36,37,34,35,52,57,57,74,75,74,77,125

pLDDT: mean 94.16, std 8.68, range [32.03, 98.81]

Secondary structure (DSSP, 8-state):
-EEEEES-HHHHHHHHHHHHTT-SEEEEEEETTEEEEEEE-TTSSEEEEEEEEGGGSSEEEESS-EEEEEEHHHHHHHHHTS-TTSEEEEEE-TT-SEEEEEEE-GGGSEEEEEEEEPB--------------SEEEEEEHHHHHHHHHHHHTT-SEEEEEEETTEEEEEEE-SS-EEEEEE---TTSSSEEEESS-EEEEEEHHHHHHHGGGGGG-SEEEEEE-TTS-EEEEEEETTTEEEEEEEPPP-----/-EEEEES-HHHHHHHHHHHHTT-SEEEEEEETTEEEEEEE-TTSSEEEEEEEEGGGSSEEEESS-EEEEEEHHHHHHHHHTS-TTSEEEEEE-TT-SEEEEEEE-GGGS-EEEEEEEPB--------------SEEEEEEHHHHHHHHHHHHTT-SEEEEEEETTEEEEEEE-SSEEEEEEE---TTSSSEEEESS-EEEEEEHHHHHHHGGGGGG-SEEEEEE-TTS-EEEEEEETTTEEEEEEEPPP-----